Protein AF-A0A968MVG7-F1 (afdb_monomer)

Secondary structure (DSSP, 8-state):
--------------------S------S--------EEEE-TTS-EEEE-------------------TT----TTHHHHS----S--EETTTTEESS-B-TTEEEESSSS-S-EE--SBPPB--TTS-EEEEETTEEEEEEEE--PPPPPPP---EETTTTEESS-B-TTEEEESSTT-TT-EE--SB--B--TT--EEEEEPP-SSSPPPPPEEE--PPPPPPP---EETTTTEESS-B-TTEEEESSTT-TT-EE--SBPPB--TT-EEEEEEPPBTTBPPPPPEEEEPPPPPPPP---EETTTTEESSPPPTTEEEESSTT-TTPEEP-SSPPB--TT--EEEEEPP-SS-PPPPPEEE--PPPPPPP---EETTTTEESS-B-TTEEEESSTT-TTPEEP-SBPPB--TT-EEEEEEPP-SS-PPPPPEEEEPPPPPPPPP--EETTTTEESS-B-TT-EEESSTT-TTEEE--SBPPBPPTT-TT--EEE-S----------

Sequence (508 aa):
MGIAVWDGESSCLPSTWEEALGNHPNNCKQASNAATFTAWNENGETQDVPYQDYFFPMKIKIIVVAVPQGATFSGWDNYLAEPNAPYTVDYANEKTNETVSSAWEYAGSTLGPWVAGASSKVNLTPGANKYFRKVIDPSYVKTLKVSARPAAPSVSVNFTNETTVSAIPTTMEYSTNSGMTGAIAGTGAVIPVTPGSALYFRNKATVSAFSSEIYSLNVAARPSAPLVGIDFINEKTDIAIPATMEYANNQDFTGSASGTATNLDIVPGSTLYFRNKATAIAFKSEIKTLVAPTRPVAPVYSVDFLNESTNVAVSASDEYASTSDMAGASAGSGTKLTLTPGNNIFLRTKASGTFFKSQVQELTVPVRPAAPTYTIDFANETTQQDVSSNDEYDTDASMLNAAAGQGSKIPVTPGSTFYFRKKATNLNFRSVNNTLTASSRPAAPLFTIDYSKVTTVENVPASVIYSKNSNFSSSNDGAGVPVALDPVQFCILSLRLPRMHMLPKCQH

Radius of gyration: 68.51 Å; Cα contacts (8 Å, |Δi|>4): 1039; chains: 1; bounding box: 144×51×196 Å

Structure (mmCIF, N/CA/C/O backbone):
data_AF-A0A968MVG7-F1
#
_entry.id   AF-A0A968MVG7-F1
#
loop_
_atom_site.group_PDB
_atom_site.id
_atom_site.type_symbol
_atom_site.label_atom_id
_atom_site.label_alt_id
_atom_site.label_comp_id
_atom_site.label_asym_id
_atom_site.label_entity_id
_atom_site.label_seq_id
_atom_site.pdbx_PDB_ins_code
_atom_site.Cartn_x
_atom_site.Cartn_y
_atom_site.Cartn_z
_atom_site.occupancy
_atom_site.B_iso_or_equiv
_atom_site.auth_seq_id
_atom_site.auth_comp_id
_atom_site.auth_asym_id
_atom_site.auth_atom_id
_atom_site.pdbx_PDB_model_num
ATOM 1 N N . MET A 1 1 ? -51.547 13.810 75.494 1.00 32.00 1 MET A N 1
ATOM 2 C CA . MET A 1 1 ? -52.736 13.213 76.137 1.00 32.00 1 MET A CA 1
ATOM 3 C C . MET A 1 1 ? -52.442 13.077 77.619 1.00 32.00 1 MET A C 1
ATOM 5 O O . MET A 1 1 ? -51.614 12.252 77.979 1.00 32.00 1 MET A O 1
ATOM 9 N N . GLY A 1 2 ? -53.019 13.942 78.453 1.00 31.38 2 GLY A N 1
ATOM 10 C CA . GLY A 1 2 ? -52.945 13.798 79.906 1.00 31.38 2 GLY A CA 1
ATOM 11 C C . GLY A 1 2 ? -54.053 12.858 80.368 1.00 31.38 2 GLY A C 1
ATOM 12 O O . GLY A 1 2 ? -55.214 13.095 80.050 1.00 31.38 2 GLY A O 1
ATOM 13 N N . ILE A 1 3 ? -53.700 11.780 81.066 1.00 31.45 3 ILE A N 1
ATOM 14 C CA . ILE A 1 3 ? -54.670 10.970 81.807 1.00 31.45 3 ILE A CA 1
ATOM 15 C C . ILE A 1 3 ? -54.888 11.694 83.135 1.00 31.45 3 ILE A C 1
ATOM 17 O O . ILE A 1 3 ? -53.995 11.713 83.978 1.00 31.45 3 ILE A O 1
ATOM 21 N N . ALA A 1 4 ? -56.050 12.322 83.303 1.00 29.00 4 ALA A N 1
ATOM 22 C CA . ALA A 1 4 ? -56.511 12.760 84.612 1.00 29.00 4 ALA A CA 1
ATOM 23 C C . ALA A 1 4 ? -57.096 11.536 85.328 1.00 29.00 4 ALA A C 1
ATOM 25 O O . ALA A 1 4 ? -58.088 10.965 84.876 1.00 29.00 4 ALA A O 1
ATOM 26 N N . VAL A 1 5 ? -56.451 11.099 86.408 1.00 31.92 5 VAL A N 1
ATOM 27 C CA . VAL A 1 5 ? -57.035 10.121 87.329 1.00 31.92 5 VAL A CA 1
ATOM 28 C C . VAL A 1 5 ? -57.897 10.913 88.301 1.00 31.92 5 VAL A C 1
ATOM 30 O O . VAL A 1 5 ? -57.385 11.757 89.028 1.00 31.92 5 VAL A O 1
ATOM 33 N N . TRP A 1 6 ? -59.206 10.682 88.258 1.00 30.70 6 TRP A N 1
ATOM 34 C CA . TRP A 1 6 ? -60.156 11.269 89.193 1.00 30.70 6 TRP A CA 1
ATOM 35 C C . TRP A 1 6 ? -60.176 10.427 90.473 1.00 30.70 6 TRP A C 1
ATOM 37 O O . TRP A 1 6 ? -60.596 9.271 90.446 1.00 30.70 6 TRP A O 1
ATOM 47 N N . ASP A 1 7 ? -59.725 10.996 91.586 1.00 32.78 7 ASP A N 1
ATOM 48 C CA . ASP A 1 7 ? -59.862 10.461 92.942 1.00 32.78 7 ASP A CA 1
ATOM 49 C C . ASP A 1 7 ? -61.140 11.003 93.598 1.00 32.78 7 ASP A C 1
ATOM 51 O O . ASP A 1 7 ? -61.140 11.693 94.613 1.00 32.78 7 ASP A O 1
ATOM 55 N N . GLY A 1 8 ? -62.283 10.691 92.989 1.00 33.53 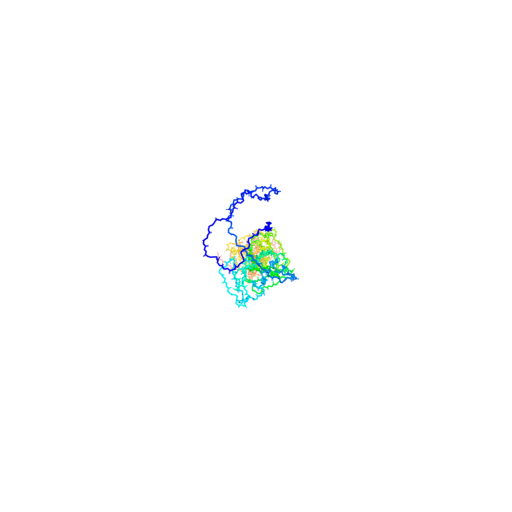8 GLY A N 1
ATOM 56 C CA . GLY A 1 8 ? -63.577 10.927 93.614 1.00 33.53 8 GLY A CA 1
ATOM 57 C C . GLY A 1 8 ? -63.851 9.874 94.683 1.00 33.53 8 GLY A C 1
ATOM 58 O O . GLY A 1 8 ? -64.430 8.832 94.375 1.00 33.53 8 GLY A O 1
ATOM 59 N N . GLU A 1 9 ? -63.478 10.146 95.937 1.00 40.81 9 GLU A N 1
ATOM 60 C CA . GLU A 1 9 ? -64.051 9.455 97.096 1.00 40.81 9 GLU A CA 1
ATOM 61 C C . GLU A 1 9 ? -65.580 9.603 97.053 1.00 40.81 9 GLU A C 1
ATOM 63 O O . GLU A 1 9 ? -66.152 10.636 97.397 1.00 40.81 9 GLU A O 1
ATOM 68 N N . SER A 1 10 ? -66.261 8.556 96.596 1.00 38.91 10 SER A N 1
ATOM 69 C CA . SER A 1 10 ? -67.702 8.405 96.751 1.00 38.91 10 SER A CA 1
ATOM 70 C C . SER A 1 10 ? -67.977 7.024 97.330 1.00 38.91 10 SER A C 1
ATOM 72 O O . SER A 1 10 ? -67.755 5.974 96.731 1.00 38.91 10 SER A O 1
ATOM 74 N N . SER A 1 11 ? -68.391 7.056 98.588 1.00 42.38 11 SER A N 1
ATOM 75 C CA . SER A 1 11 ? -68.760 5.924 99.418 1.00 42.38 11 SER A CA 1
ATOM 76 C C . SER A 1 11 ? -69.981 5.194 98.853 1.00 42.38 11 SER A C 1
ATOM 78 O O . SER A 1 11 ? -71.105 5.580 99.154 1.00 42.38 11 SER A O 1
ATOM 80 N N . CYS A 1 12 ? -69.755 4.132 98.078 1.00 34.91 12 CYS A N 1
ATOM 81 C CA . CYS A 1 12 ? -70.735 3.086 97.759 1.00 34.91 12 CYS A CA 1
ATOM 82 C C . CYS A 1 12 ? -69.987 1.775 97.450 1.00 34.91 12 CYS A C 1
ATOM 84 O O . CYS A 1 12 ? -69.832 1.394 96.294 1.00 34.91 12 CYS A O 1
ATOM 86 N N . LEU A 1 13 ? -69.494 1.086 98.482 1.00 34.81 13 LEU A N 1
ATOM 87 C CA . LEU A 1 13 ? -69.057 -0.309 98.363 1.00 34.81 13 LEU A CA 1
ATOM 88 C C . LEU A 1 13 ? -70.252 -1.238 98.626 1.00 34.81 13 LEU A C 1
ATOM 90 O O . LEU A 1 13 ? -70.810 -1.176 99.722 1.00 34.81 13 LEU A O 1
ATOM 94 N N . PRO A 1 14 ? -70.599 -2.163 97.715 1.00 37.16 14 PRO A N 1
ATOM 95 C CA . PRO A 1 14 ? -71.223 -3.420 98.090 1.00 37.16 14 PRO A CA 1
ATOM 96 C C . PRO A 1 14 ? -70.125 -4.415 98.477 1.00 37.16 14 PRO A C 1
ATOM 98 O O . PRO A 1 14 ? -69.252 -4.777 97.688 1.00 37.16 14 PRO A O 1
ATOM 101 N N . SER A 1 15 ? -70.166 -4.852 99.729 1.00 44.28 15 SER A N 1
ATOM 102 C CA . SER A 1 15 ? -69.360 -5.935 100.272 1.00 44.28 15 SER A CA 1
ATOM 103 C C . SER A 1 15 ? -69.962 -7.285 99.876 1.00 44.28 15 SER A C 1
ATOM 105 O O . SER A 1 15 ? -70.776 -7.812 100.629 1.00 44.28 15 SER A O 1
ATOM 107 N N . THR A 1 16 ? -69.616 -7.809 98.696 1.00 39.97 16 THR A N 1
ATOM 108 C CA . THR A 1 16 ? -69.454 -9.243 98.341 1.00 39.97 16 THR A CA 1
ATOM 109 C C . THR A 1 16 ? -69.533 -9.451 96.827 1.00 39.97 16 THR A C 1
ATOM 111 O O . THR A 1 16 ? -70.065 -8.633 96.085 1.00 39.97 16 THR A O 1
ATOM 114 N N . TRP A 1 17 ? -68.889 -10.527 96.380 1.00 37.72 17 TRP A N 1
ATOM 115 C CA . TRP A 1 17 ? -68.545 -10.842 94.999 1.00 37.72 17 TRP A CA 1
ATOM 116 C C . TRP A 1 17 ? -69.487 -11.941 94.495 1.00 37.72 17 TRP A C 1
ATOM 118 O O . TRP A 1 17 ? -69.090 -13.093 94.444 1.00 37.72 17 TRP A O 1
ATOM 128 N N . GLU A 1 18 ? -70.745 -11.617 94.193 1.00 39.03 18 GLU A N 1
ATOM 129 C CA . GLU A 1 18 ? -71.677 -12.516 93.495 1.00 39.03 18 GLU A CA 1
ATOM 130 C C . GLU A 1 18 ? -72.898 -11.712 93.003 1.00 39.03 18 GLU A C 1
ATOM 132 O O . GLU A 1 18 ? -73.399 -10.860 93.724 1.00 39.03 18 GLU A O 1
ATOM 137 N N . GLU A 1 19 ? -73.348 -11.997 91.773 1.00 36.38 19 GLU A N 1
ATOM 138 C CA . GLU A 1 19 ? -74.481 -11.399 91.025 1.00 36.38 19 GLU A CA 1
ATOM 139 C C . GLU A 1 19 ? -74.195 -10.163 90.139 1.00 36.38 19 GLU A C 1
ATOM 141 O O . GLU A 1 19 ? -74.370 -9.009 90.517 1.00 36.38 19 GLU A O 1
ATOM 146 N N . ALA A 1 20 ? -73.866 -10.420 88.864 1.00 34.03 20 ALA A N 1
ATOM 147 C CA . ALA A 1 20 ? -74.004 -9.449 87.771 1.00 34.03 20 ALA A CA 1
ATOM 148 C C . ALA A 1 20 ? -74.528 -10.120 86.486 1.00 34.03 20 ALA A C 1
ATOM 150 O O . ALA A 1 20 ? -73.880 -10.100 85.444 1.00 34.03 20 ALA A O 1
ATOM 151 N N . LEU A 1 21 ? -75.717 -10.723 86.561 1.00 38.53 21 LEU A N 1
ATOM 152 C CA . LEU A 1 21 ? -76.603 -10.949 85.412 1.00 38.53 21 LEU A CA 1
ATOM 153 C C . LEU A 1 21 ? -78.049 -10.769 85.888 1.00 38.53 21 LEU A C 1
ATOM 155 O O . LEU A 1 21 ? -78.732 -11.729 86.224 1.00 38.53 21 LEU A O 1
ATOM 159 N N . GLY A 1 22 ? -78.514 -9.525 85.945 1.00 31.11 22 GLY A N 1
ATOM 160 C CA . GLY A 1 22 ? -79.895 -9.239 86.316 1.00 31.11 22 GLY A CA 1
ATOM 161 C C . GLY A 1 22 ? -80.184 -7.748 86.342 1.00 31.11 22 GLY A C 1
ATOM 162 O O . GLY A 1 22 ? -79.688 -7.029 87.199 1.00 31.11 22 GLY A O 1
ATOM 163 N N . ASN A 1 23 ? -80.986 -7.296 85.381 1.00 44.00 23 ASN A N 1
ATOM 164 C CA . ASN A 1 23 ? -81.582 -5.964 85.339 1.00 44.00 23 ASN A CA 1
ATOM 165 C C . ASN A 1 23 ? -82.208 -5.580 86.689 1.00 44.00 23 ASN A C 1
ATOM 167 O O . ASN A 1 23 ? -83.143 -6.247 87.126 1.00 44.00 23 ASN A O 1
ATOM 171 N N . HIS A 1 24 ? -81.817 -4.437 87.255 1.00 32.81 24 HIS A N 1
ATOM 172 C CA . HIS A 1 24 ? -82.729 -3.633 88.067 1.00 32.81 24 HIS A CA 1
ATOM 173 C C . HIS A 1 24 ? -82.492 -2.124 87.856 1.00 32.81 24 HIS A C 1
ATOM 175 O O . HIS A 1 24 ? -81.366 -1.708 87.579 1.00 32.81 24 HIS A O 1
ATOM 181 N N . PRO A 1 25 ? -83.560 -1.304 87.916 1.00 42.38 25 PRO A N 1
ATOM 182 C CA . PRO A 1 25 ? -83.595 0.033 87.351 1.00 42.38 25 PRO A CA 1
ATOM 183 C C . PRO A 1 25 ? -83.217 1.132 88.353 1.00 42.38 25 PRO A C 1
ATOM 185 O O . PRO A 1 25 ? -83.552 1.072 89.532 1.00 42.38 25 PRO A O 1
ATOM 188 N N . ASN A 1 26 ? -82.573 2.165 87.807 1.00 50.19 26 ASN A N 1
ATOM 189 C CA . ASN A 1 26 ? -82.669 3.589 88.140 1.00 50.19 26 ASN A CA 1
ATOM 190 C C . ASN A 1 26 ? -83.115 3.948 89.564 1.00 50.19 26 ASN A C 1
ATOM 192 O O . ASN A 1 26 ? -84.305 4.126 89.802 1.00 50.19 26 ASN A O 1
ATOM 196 N N . ASN A 1 27 ? -82.148 4.189 90.455 1.00 41.16 27 ASN A N 1
ATOM 197 C CA . ASN A 1 27 ? -82.279 5.161 91.547 1.00 41.16 27 ASN A CA 1
ATOM 198 C C . ASN A 1 27 ? -80.899 5.591 92.084 1.00 41.16 27 ASN A C 1
ATOM 200 O O . ASN A 1 27 ? -80.560 5.368 93.240 1.00 41.16 27 ASN A O 1
ATOM 204 N N . CYS A 1 28 ? -80.117 6.275 91.245 1.00 36.09 28 CYS A N 1
ATOM 205 C CA . CYS A 1 28 ? -79.107 7.223 91.715 1.00 36.09 28 CYS A CA 1
ATOM 206 C C . CYS A 1 28 ? -79.467 8.590 91.132 1.00 36.09 28 CYS A C 1
ATOM 208 O O . CYS A 1 28 ? -79.525 8.762 89.915 1.00 36.09 28 CYS A O 1
ATOM 210 N N . LYS A 1 29 ? -79.786 9.542 92.014 1.00 38.31 29 LYS A N 1
ATOM 211 C CA . LYS A 1 29 ? -80.118 10.926 91.665 1.00 38.31 29 LYS A CA 1
ATOM 212 C C . LYS A 1 29 ? -79.004 11.518 90.795 1.00 38.31 29 LYS A C 1
ATOM 214 O O . LYS A 1 29 ? -77.871 11.635 91.252 1.00 38.31 29 LYS A O 1
ATOM 219 N N . GLN A 1 30 ? -79.348 11.917 89.570 1.00 38.06 30 GLN A N 1
ATOM 220 C CA . GLN A 1 30 ? -78.514 12.783 88.743 1.00 38.06 30 GLN A CA 1
ATOM 221 C C . GLN A 1 30 ? -78.302 14.109 89.482 1.00 38.06 30 GLN A C 1
ATOM 223 O O . GLN A 1 30 ? -79.230 14.903 89.630 1.00 38.06 30 GLN A O 1
ATOM 228 N N . ALA A 1 31 ? -77.079 14.349 89.952 1.00 37.00 31 ALA A N 1
ATOM 229 C CA . ALA A 1 31 ? -76.621 15.695 90.247 1.00 37.00 31 ALA A CA 1
ATOM 230 C C . ALA A 1 31 ? -76.329 16.375 88.902 1.00 37.00 31 ALA A C 1
ATOM 232 O O . ALA A 1 31 ? -75.302 16.137 88.273 1.00 37.00 31 ALA A O 1
ATOM 233 N N . SER A 1 32 ? -77.284 17.167 88.426 1.00 43.78 32 SER A N 1
ATOM 234 C CA . SER A 1 32 ? -77.175 17.979 87.219 1.00 43.78 32 SER A CA 1
ATOM 235 C C . SER A 1 32 ? -76.276 19.191 87.472 1.00 43.78 32 SER A C 1
ATOM 237 O O . SER A 1 32 ? -76.775 20.287 87.704 1.00 43.78 32 SER A O 1
ATOM 239 N N . ASN A 1 33 ? -74.961 18.996 87.416 1.00 43.09 33 ASN A N 1
ATOM 240 C CA . ASN A 1 33 ? -74.004 20.074 87.184 1.00 43.09 33 ASN A CA 1
ATOM 241 C C . ASN A 1 33 ? -73.222 19.708 85.920 1.00 43.09 33 ASN A C 1
ATOM 243 O O . ASN A 1 33 ? -72.551 18.679 85.880 1.00 43.09 33 ASN A O 1
ATOM 247 N N . ALA A 1 34 ? -73.370 20.515 84.869 1.00 44.66 34 ALA A N 1
ATOM 248 C CA . ALA A 1 34 ? -72.671 20.342 83.603 1.00 44.66 34 ALA A CA 1
ATOM 249 C C . ALA A 1 34 ? -71.155 20.435 83.838 1.00 44.66 34 ALA A C 1
ATOM 251 O O . ALA A 1 34 ? -70.620 21.524 84.029 1.00 44.66 34 ALA A O 1
ATOM 252 N N . ALA A 1 35 ? -70.474 19.290 83.865 1.00 51.91 35 ALA A N 1
ATOM 253 C CA . ALA A 1 35 ? -69.024 19.240 83.928 1.00 51.91 35 ALA A CA 1
ATOM 254 C C . ALA A 1 35 ? -68.467 19.615 82.548 1.00 51.91 35 ALA A C 1
ATOM 256 O O . ALA A 1 35 ? -68.550 18.836 81.597 1.00 51.91 35 ALA A O 1
ATOM 257 N N . THR A 1 36 ? -67.940 20.828 82.425 1.00 52.19 36 THR A N 1
ATOM 258 C CA . THR A 1 36 ? -67.036 21.190 81.334 1.00 52.19 36 THR A CA 1
ATOM 259 C C . THR A 1 36 ? -65.639 20.690 81.686 1.00 52.19 36 THR A C 1
ATOM 261 O O . THR A 1 36 ? -65.243 20.697 82.852 1.00 52.19 36 THR A O 1
ATOM 264 N N . PHE A 1 37 ? -64.885 20.232 80.690 1.00 56.62 37 PHE A N 1
ATOM 265 C CA . PHE A 1 37 ? -63.447 20.042 80.850 1.00 56.62 37 PHE A CA 1
ATOM 266 C C . PHE A 1 37 ? -62.725 21.029 79.941 1.00 56.62 37 PHE A C 1
ATOM 268 O O . PHE A 1 37 ? -63.146 21.287 78.810 1.00 56.62 37 PHE A O 1
ATOM 275 N N . THR A 1 38 ? -61.640 21.585 80.458 1.00 51.09 38 THR A N 1
ATOM 276 C CA . THR A 1 38 ? -60.830 22.559 79.743 1.00 51.09 38 THR A CA 1
ATOM 277 C C . THR A 1 38 ? -59.819 21.811 78.876 1.00 51.09 38 THR A C 1
ATOM 279 O O . THR A 1 38 ? -58.923 21.134 79.387 1.00 51.09 38 THR A O 1
ATOM 282 N N . ALA A 1 39 ? -59.974 21.899 77.556 1.00 59.00 39 ALA A N 1
ATOM 283 C CA . ALA A 1 39 ? -59.051 21.323 76.583 1.00 59.00 39 ALA A CA 1
ATOM 284 C C . ALA A 1 39 ? -58.165 22.419 75.983 1.00 59.00 39 ALA A C 1
ATOM 286 O O . ALA A 1 39 ? -58.602 23.556 75.830 1.00 59.00 39 ALA A O 1
ATOM 287 N N . TRP A 1 40 ? -56.934 22.077 75.609 1.00 52.62 40 TRP A N 1
ATOM 288 C CA . TRP A 1 40 ? -56.072 22.972 74.836 1.00 52.62 40 TRP A CA 1
ATOM 289 C C . TRP A 1 40 ? -56.321 22.724 73.349 1.00 52.62 40 TRP A C 1
ATOM 291 O O . TRP A 1 40 ? -56.251 21.575 72.905 1.00 52.62 40 TRP A O 1
ATOM 301 N N . ASN A 1 41 ? -56.634 23.774 72.592 1.00 67.19 41 ASN A N 1
ATOM 302 C CA . ASN A 1 41 ? -56.773 23.672 71.141 1.00 67.19 41 ASN A CA 1
ATOM 303 C C . ASN A 1 41 ? -55.393 23.629 70.454 1.00 67.19 41 ASN A C 1
ATOM 305 O O . ASN A 1 41 ? -54.348 23.779 71.089 1.00 67.19 41 ASN A O 1
ATOM 309 N N . GLU A 1 42 ? -55.384 23.418 69.139 1.00 54.81 42 GLU A N 1
ATOM 310 C CA . GLU A 1 42 ? -54.163 23.324 68.323 1.00 54.81 42 GLU A CA 1
ATOM 311 C C . GLU A 1 42 ? -53.290 24.593 68.329 1.00 54.81 42 GLU A C 1
ATOM 313 O O . GLU A 1 42 ? -52.114 24.526 67.977 1.00 54.81 42 GLU A O 1
ATOM 318 N N . ASN A 1 43 ? -53.829 25.715 68.814 1.00 61.81 43 ASN A N 1
ATOM 319 C CA . ASN A 1 43 ? -53.116 26.981 68.979 1.00 61.81 43 ASN A CA 1
ATOM 320 C C . ASN A 1 43 ? -52.601 27.201 70.412 1.00 61.81 43 ASN A C 1
ATOM 322 O O . ASN A 1 43 ? -51.992 28.231 70.691 1.00 61.81 43 ASN A O 1
ATOM 326 N N . GLY A 1 44 ? -52.814 26.245 71.321 1.00 55.84 44 GLY A N 1
ATOM 327 C CA . GLY A 1 44 ? -52.376 26.354 72.707 1.00 55.84 44 GLY A CA 1
ATOM 328 C C . GLY A 1 44 ? -53.242 27.290 73.553 1.00 55.84 44 GLY A C 1
ATOM 329 O O . GLY A 1 44 ? -52.736 27.878 74.500 1.00 55.84 44 GLY A O 1
ATOM 330 N N . GLU A 1 45 ? -54.532 27.423 73.248 1.00 68.81 45 GLU A N 1
ATOM 331 C CA . GLU A 1 45 ? -55.490 28.162 74.077 1.00 68.81 45 GLU A CA 1
ATOM 332 C C . GLU A 1 45 ? -56.471 27.206 74.760 1.00 68.81 45 GLU A C 1
ATOM 334 O O . GLU A 1 45 ? -56.849 26.173 74.201 1.00 68.81 45 GLU A O 1
ATOM 339 N N . THR A 1 46 ? -56.899 27.548 75.976 1.00 61.81 46 THR A N 1
ATOM 340 C CA . THR A 1 46 ? -57.873 26.763 76.738 1.00 61.81 46 THR A CA 1
ATOM 341 C C . THR A 1 46 ? -59.297 27.054 76.275 1.00 61.81 46 THR A C 1
ATOM 343 O O . THR A 1 46 ? -59.740 28.200 76.335 1.00 61.81 46 THR A O 1
ATOM 346 N N . GLN A 1 47 ? -60.030 26.018 75.876 1.00 67.44 47 GLN A N 1
ATOM 347 C CA . GLN A 1 47 ? -61.440 26.092 75.506 1.00 67.44 47 GLN A CA 1
ATOM 348 C C . GLN A 1 47 ? -62.256 25.100 76.344 1.00 67.44 47 GLN A C 1
ATOM 350 O O . GLN A 1 47 ? -61.885 23.931 76.474 1.00 67.44 47 GLN A O 1
ATOM 355 N N . ASP A 1 48 ? -63.379 25.562 76.897 1.00 66.81 48 ASP A N 1
ATOM 356 C CA . ASP A 1 48 ? -64.334 24.702 77.596 1.00 66.81 48 ASP A CA 1
ATOM 357 C C . ASP A 1 48 ? -65.234 24.000 76.579 1.00 66.81 48 ASP A C 1
ATOM 359 O O . ASP A 1 48 ? -65.944 24.646 75.801 1.00 66.81 48 ASP A O 1
ATOM 363 N N . VAL A 1 49 ? -65.194 22.665 76.569 1.00 59.97 49 VAL A N 1
ATOM 364 C CA . VAL A 1 49 ? -65.947 21.850 75.607 1.00 59.97 49 VAL A CA 1
ATOM 365 C C . VAL A 1 49 ? -67.104 21.145 76.327 1.00 59.97 49 VAL A C 1
ATOM 367 O O . VAL A 1 49 ? -66.869 20.482 77.343 1.00 59.97 49 VAL A O 1
ATOM 370 N N . PRO A 1 50 ? -68.358 21.267 75.847 1.00 57.50 50 PRO A N 1
ATOM 371 C CA . PRO A 1 50 ? -69.488 20.552 76.428 1.00 57.50 50 PRO A CA 1
ATOM 372 C C . PRO A 1 50 ? -69.361 19.045 76.173 1.00 57.50 50 PRO A C 1
ATOM 374 O O . PRO A 1 50 ? -69.060 18.614 75.059 1.00 57.50 50 PRO A O 1
ATOM 377 N N . TYR A 1 51 ? -69.604 18.247 77.214 1.00 51.28 51 TYR A N 1
ATOM 378 C CA . TYR A 1 51 ? -69.545 16.787 77.172 1.00 51.28 51 TYR A CA 1
ATOM 379 C C . TYR A 1 51 ? -70.572 16.243 76.162 1.00 51.28 51 TYR A C 1
ATOM 381 O O . TYR A 1 51 ? -71.776 16.273 76.413 1.00 51.28 51 TYR A O 1
ATOM 389 N N . GLN A 1 52 ? -70.106 15.778 75.001 1.00 50.00 52 GLN A N 1
ATOM 390 C CA . GLN A 1 52 ? -70.896 14.961 74.082 1.00 50.00 52 GLN A CA 1
ATOM 391 C C . GLN A 1 52 ? -70.304 13.556 74.043 1.00 50.00 52 GLN A C 1
ATOM 393 O O . GLN A 1 52 ? -69.091 13.406 73.890 1.00 50.00 52 GLN A O 1
ATOM 398 N N . ASP A 1 53 ? -71.167 12.549 74.183 1.00 43.34 53 ASP A N 1
ATOM 399 C CA . ASP A 1 53 ? -70.839 11.121 74.190 1.00 43.34 53 ASP A CA 1
ATOM 400 C C . ASP A 1 53 ? -70.259 10.662 72.841 1.00 43.34 53 ASP A C 1
ATOM 402 O O . ASP A 1 53 ? -70.911 9.999 72.035 1.00 43.34 53 ASP A O 1
ATOM 406 N N . TYR A 1 54 ? -68.998 10.993 72.582 1.00 44.97 54 TYR A N 1
ATOM 407 C CA . TYR A 1 54 ? -68.220 10.380 71.516 1.00 44.97 54 TYR A CA 1
ATOM 408 C C . TYR A 1 54 ? -67.543 9.128 72.071 1.00 44.97 54 TYR A C 1
ATOM 410 O O . TYR A 1 54 ? -66.407 9.150 72.548 1.00 44.97 54 TYR A O 1
ATOM 418 N N . PHE A 1 55 ? -68.267 8.010 72.012 1.00 42.59 55 PHE A N 1
ATOM 419 C CA . PHE A 1 55 ? -67.707 6.682 72.243 1.00 42.59 55 PHE A CA 1
ATOM 420 C C . PHE A 1 55 ? -66.729 6.342 71.109 1.00 42.59 55 PHE A C 1
ATOM 422 O O . PHE A 1 55 ? -67.118 5.869 70.042 1.00 42.59 55 PHE A O 1
ATOM 429 N N . PHE A 1 56 ? -65.437 6.560 71.340 1.00 41.31 56 PHE A N 1
ATOM 430 C CA . PHE A 1 56 ? -64.398 5.929 70.534 1.00 41.31 56 PHE A CA 1
ATOM 431 C C . PHE A 1 56 ? -64.153 4.526 71.098 1.00 41.31 56 PHE A C 1
ATOM 433 O O . PHE A 1 56 ? -63.823 4.407 72.280 1.00 41.31 56 PHE A O 1
ATOM 440 N N . PRO A 1 57 ? -64.286 3.446 70.309 1.00 41.81 57 PRO A N 1
ATOM 441 C CA . PRO A 1 57 ? -63.897 2.122 70.768 1.00 41.81 57 PRO A CA 1
ATOM 442 C C . PRO A 1 57 ? -62.374 2.082 70.949 1.00 41.81 57 PRO A C 1
ATOM 444 O O . PRO A 1 57 ? -61.618 1.790 70.025 1.00 41.81 57 PRO A O 1
ATOM 447 N N . MET A 1 58 ? -61.913 2.383 72.160 1.00 43.38 58 MET A N 1
ATOM 448 C CA . MET A 1 58 ? -60.538 2.176 72.586 1.00 43.38 58 MET A CA 1
ATOM 449 C C . MET A 1 58 ? -60.429 0.832 73.298 1.00 43.38 58 MET A C 1
ATOM 451 O O . MET A 1 58 ? -61.110 0.571 74.287 1.00 43.38 58 MET A O 1
ATOM 455 N N . LYS A 1 59 ? -59.519 -0.021 72.828 1.00 43.47 59 LYS A N 1
ATOM 456 C CA . LYS A 1 59 ? -59.041 -1.154 73.622 1.00 43.47 59 LYS A CA 1
ATOM 457 C C . LYS A 1 59 ? -57.922 -0.648 74.526 1.00 43.47 59 LYS A C 1
ATOM 459 O O . LYS A 1 59 ? -56.802 -0.455 74.065 1.00 43.47 59 LYS A O 1
ATOM 464 N N . ILE A 1 60 ? -58.228 -0.420 75.799 1.00 44.66 60 ILE A N 1
ATOM 465 C CA . ILE A 1 60 ? -57.224 -0.080 76.811 1.00 44.66 60 ILE A CA 1
ATOM 466 C C . ILE A 1 60 ? -56.742 -1.387 77.445 1.00 44.66 60 ILE A C 1
ATOM 468 O O . ILE A 1 60 ? -57.536 -2.147 77.995 1.00 44.66 60 ILE A O 1
ATOM 472 N N . LYS A 1 61 ? -55.437 -1.662 77.367 1.00 46.00 61 LYS A N 1
ATOM 473 C CA . LYS A 1 61 ? -54.807 -2.739 78.137 1.00 46.00 61 LYS A CA 1
ATOM 474 C C . LYS A 1 61 ? -54.389 -2.159 79.485 1.00 46.00 61 LYS A C 1
ATOM 476 O O . LYS A 1 61 ? -53.390 -1.453 79.566 1.00 46.00 61 LYS A O 1
ATOM 481 N N . ILE A 1 62 ? -55.167 -2.441 80.524 1.00 56.34 62 ILE A N 1
ATOM 482 C CA . ILE A 1 62 ? -54.821 -2.096 81.905 1.00 56.34 62 ILE A CA 1
ATOM 483 C C . ILE A 1 62 ? -54.094 -3.299 82.500 1.00 56.34 62 ILE A C 1
ATOM 485 O O . ILE A 1 62 ? -54.619 -4.411 82.490 1.00 56.34 62 ILE A O 1
ATOM 489 N N . ILE A 1 63 ? -52.872 -3.091 82.983 1.00 52.84 63 ILE A N 1
ATOM 490 C CA . ILE A 1 63 ? -52.099 -4.117 83.685 1.00 52.84 63 ILE A CA 1
ATOM 491 C C . ILE A 1 63 ? -52.044 -3.707 85.146 1.00 52.84 63 ILE A C 1
ATOM 493 O O . ILE A 1 63 ? -51.471 -2.676 85.488 1.00 52.84 63 ILE A O 1
ATOM 497 N N . VAL A 1 64 ? -52.661 -4.518 85.997 1.00 66.69 64 VAL A N 1
ATOM 498 C CA . VAL A 1 64 ? -52.635 -4.335 87.446 1.00 66.69 64 VAL A CA 1
ATOM 499 C C . VAL A 1 64 ? -51.528 -5.222 87.997 1.00 66.69 64 VAL A C 1
ATOM 501 O O . VAL A 1 64 ? -51.583 -6.442 87.855 1.00 66.69 64 VAL A O 1
ATOM 504 N N . VAL A 1 65 ? -50.511 -4.613 88.605 1.00 60.81 65 VAL A N 1
ATOM 505 C CA . VAL A 1 65 ? -49.458 -5.342 89.317 1.00 60.81 65 VAL A CA 1
ATOM 506 C C . VAL A 1 65 ? -49.717 -5.204 90.810 1.00 60.81 65 VAL A C 1
ATOM 508 O O . VAL A 1 65 ? -49.634 -4.107 91.356 1.00 60.81 65 VAL A O 1
ATOM 511 N N . ALA A 1 66 ? -50.042 -6.312 91.472 1.00 68.06 66 ALA A N 1
ATOM 512 C CA . ALA A 1 66 ? -50.149 -6.344 92.924 1.00 68.06 66 ALA A CA 1
ATOM 513 C C . ALA A 1 66 ? -48.741 -6.405 93.535 1.00 68.06 66 ALA A C 1
ATOM 515 O O . ALA A 1 66 ? -47.979 -7.330 93.252 1.00 68.06 66 ALA A O 1
ATOM 516 N N . VAL A 1 67 ? -48.402 -5.424 94.371 1.00 69.44 67 VAL A N 1
ATOM 517 C CA . VAL A 1 67 ? -47.151 -5.391 95.142 1.00 69.44 67 VAL A CA 1
ATOM 518 C C . VAL A 1 67 ? -47.507 -5.466 96.629 1.00 69.44 67 VAL A C 1
ATOM 520 O O . VAL A 1 67 ? -48.408 -4.740 97.056 1.00 69.44 67 VAL A O 1
ATOM 523 N N . PRO A 1 68 ? -46.854 -6.331 97.428 1.00 70.44 68 PRO A N 1
ATOM 524 C CA . PRO A 1 68 ? -47.073 -6.378 98.869 1.00 70.44 68 PRO A CA 1
ATOM 525 C C . PRO A 1 68 ? -46.843 -5.010 99.517 1.00 70.44 68 PRO A C 1
ATOM 527 O O . PRO A 1 68 ? -45.960 -4.256 99.105 1.00 70.44 68 PRO A O 1
ATOM 530 N N . GLN A 1 69 ? -47.619 -4.704 100.554 1.00 66.50 69 GLN A N 1
ATOM 531 C CA . GLN A 1 69 ? -47.494 -3.457 101.302 1.00 66.50 69 GLN A CA 1
ATOM 532 C C . GLN A 1 69 ? -46.048 -3.267 101.798 1.00 66.50 69 GLN A C 1
ATOM 534 O O . GLN A 1 69 ? -45.509 -4.121 102.497 1.00 66.50 69 GLN A O 1
ATOM 539 N N . GLY A 1 70 ? -45.418 -2.154 101.407 1.00 73.56 70 GLY A N 1
ATOM 540 C CA . GLY A 1 70 ? -44.026 -1.828 101.744 1.00 73.56 70 GLY A CA 1
ATOM 541 C C . GLY A 1 70 ? -42.980 -2.211 100.687 1.00 73.56 70 GLY A C 1
ATOM 542 O O . GLY A 1 70 ? -41.821 -1.832 100.836 1.00 73.56 70 GLY A O 1
ATOM 543 N N . ALA A 1 71 ? -43.359 -2.905 99.610 1.00 69.62 71 ALA A N 1
ATOM 544 C CA . ALA A 1 71 ? -42.470 -3.184 98.484 1.00 69.62 71 ALA A CA 1
ATOM 545 C C . ALA A 1 71 ? -42.614 -2.128 97.375 1.00 69.62 71 ALA A C 1
ATOM 547 O O . ALA A 1 71 ? -43.720 -1.714 97.029 1.00 69.62 71 ALA A O 1
ATOM 548 N N . THR A 1 72 ? -41.496 -1.714 96.777 1.00 64.75 72 THR A N 1
ATOM 549 C CA . THR A 1 72 ? -41.486 -0.856 95.586 1.00 64.75 72 THR A CA 1
ATOM 550 C C . THR A 1 72 ? -41.413 -1.711 94.323 1.00 64.75 72 THR A C 1
ATOM 552 O O . THR A 1 72 ? -40.572 -2.600 94.192 1.00 64.75 72 THR A O 1
ATOM 555 N N . PHE A 1 73 ? -42.308 -1.458 93.365 1.00 66.25 73 PHE A N 1
ATOM 556 C CA . PHE A 1 73 ? -42.244 -2.086 92.047 1.00 66.25 73 PHE A CA 1
ATOM 557 C C . PHE A 1 73 ? -41.195 -1.363 91.190 1.00 66.25 73 PHE A C 1
ATOM 559 O O . PHE A 1 73 ? -41.431 -0.259 90.708 1.00 66.25 73 PHE A O 1
ATOM 566 N N . SER A 1 74 ? -40.032 -1.987 90.999 1.00 62.03 74 SER A N 1
ATOM 567 C CA . SER A 1 74 ? -38.926 -1.469 90.174 1.00 62.03 74 SER A CA 1
ATOM 568 C C . SER A 1 74 ? -39.024 -1.858 88.691 1.00 62.03 74 SER A C 1
ATOM 570 O O . SER A 1 74 ? -38.116 -1.591 87.911 1.00 62.03 74 SER A O 1
ATOM 572 N N . GLY A 1 75 ? -40.120 -2.500 88.273 1.00 59.16 75 GLY A N 1
ATOM 573 C CA . GLY A 1 75 ? -40.274 -3.054 86.925 1.00 59.16 75 GLY A CA 1
ATOM 574 C C . GLY A 1 75 ? -40.725 -2.069 85.843 1.00 59.16 75 GLY A C 1
ATOM 575 O O . GLY A 1 75 ? -40.887 -2.495 84.700 1.00 59.16 75 GLY A O 1
ATOM 576 N N . TRP A 1 76 ? -40.944 -0.788 86.161 1.00 54.22 76 TRP A N 1
ATOM 577 C CA . TRP A 1 76 ? -41.415 0.206 85.182 1.00 54.22 76 TRP A CA 1
ATOM 578 C C . TRP A 1 76 ? -40.439 0.396 84.012 1.00 54.22 76 TRP A C 1
ATOM 580 O O . TRP A 1 76 ? -40.878 0.492 82.864 1.00 54.22 76 TRP A O 1
ATOM 590 N N . ASP A 1 77 ? -39.132 0.323 84.275 1.00 48.44 77 ASP A N 1
ATOM 591 C CA . ASP A 1 77 ? -38.087 0.459 83.251 1.00 48.44 77 ASP A CA 1
ATOM 592 C C . ASP A 1 77 ? -38.111 -0.683 82.218 1.00 48.44 77 ASP A C 1
ATOM 594 O O . ASP A 1 77 ? -37.745 -0.491 81.059 1.00 48.44 77 ASP A O 1
ATOM 598 N N . ASN A 1 78 ? -38.632 -1.859 82.591 1.00 50.56 78 ASN A N 1
ATOM 599 C CA . ASN A 1 78 ? -38.800 -2.995 81.677 1.00 50.56 78 ASN A CA 1
ATOM 600 C C . ASN A 1 78 ? -40.050 -2.881 80.787 1.00 50.56 78 ASN A C 1
ATOM 602 O O . ASN A 1 78 ? -40.199 -3.666 79.849 1.00 50.56 78 ASN A O 1
ATOM 606 N N . TYR A 1 79 ? -40.963 -1.951 81.087 1.00 52.03 79 TYR A N 1
ATOM 607 C CA . TYR A 1 79 ? -42.260 -1.842 80.413 1.00 52.03 79 TYR A CA 1
ATOM 608 C C . TYR A 1 79 ? -42.339 -0.690 79.401 1.00 52.03 79 TYR A C 1
ATOM 610 O O . TYR A 1 79 ? -43.155 -0.762 78.482 1.00 52.03 79 TYR A O 1
ATOM 618 N N . LEU A 1 80 ? -41.514 0.354 79.554 1.00 44.44 80 LEU A N 1
ATOM 619 C CA . LEU A 1 80 ? -41.588 1.577 78.738 1.00 44.44 80 LEU A CA 1
ATOM 620 C C . LEU A 1 80 ? -40.518 1.711 77.652 1.00 44.44 80 LEU A C 1
ATOM 622 O O . LEU A 1 80 ? -40.717 2.477 76.709 1.00 44.44 80 LEU A O 1
ATOM 626 N N . ALA A 1 81 ? -39.417 0.962 77.709 1.00 44.09 81 ALA A N 1
ATOM 627 C CA . ALA A 1 81 ? -38.638 0.763 76.496 1.00 44.09 81 ALA A CA 1
ATOM 628 C C . ALA A 1 81 ? -39.506 -0.091 75.569 1.00 44.09 81 ALA A C 1
ATOM 630 O O . ALA A 1 81 ? -39.943 -1.156 75.990 1.00 44.09 81 ALA A O 1
ATOM 631 N N . GLU A 1 82 ? -39.776 0.307 74.322 1.00 46.97 82 GLU A N 1
ATOM 632 C CA . GLU A 1 82 ? -40.098 -0.720 73.334 1.00 46.97 82 GLU A CA 1
ATOM 633 C C . GLU A 1 82 ? -38.869 -1.638 73.300 1.00 46.97 82 GLU A C 1
ATOM 635 O O . GLU A 1 82 ? -37.833 -1.192 72.804 1.00 46.97 82 GLU A O 1
ATOM 640 N N . PRO A 1 83 ? -38.897 -2.889 73.815 1.00 48.91 83 PRO A N 1
ATOM 641 C CA . PRO A 1 83 ? -37.781 -3.773 73.552 1.00 48.91 83 PRO A CA 1
ATOM 642 C C . PRO A 1 83 ? -37.692 -3.871 72.035 1.00 48.91 83 PRO A C 1
ATOM 644 O O . PRO A 1 83 ? -38.710 -4.144 71.375 1.00 48.91 83 PRO A O 1
ATOM 647 N N . ASN A 1 84 ? -36.508 -3.560 71.504 1.00 54.06 84 ASN A N 1
ATOM 648 C CA . ASN A 1 84 ? -36.166 -3.773 70.107 1.00 54.06 84 ASN A CA 1
ATOM 649 C C . ASN A 1 84 ? -36.699 -5.148 69.689 1.00 54.06 84 ASN A C 1
ATOM 651 O O . ASN A 1 84 ? -36.751 -6.072 70.510 1.00 54.06 84 ASN A O 1
ATOM 655 N N . ALA A 1 85 ? -37.134 -5.287 68.433 1.00 59.88 85 ALA A N 1
ATOM 656 C CA . ALA A 1 85 ? -37.470 -6.606 67.909 1.00 59.88 85 ALA A CA 1
ATOM 657 C C . ALA A 1 85 ? -36.360 -7.597 68.318 1.00 59.88 85 ALA A C 1
ATOM 659 O O . ALA A 1 85 ? -35.186 -7.232 68.236 1.00 59.88 85 ALA A O 1
ATOM 660 N N . PRO A 1 86 ? -36.697 -8.815 68.783 1.00 73.75 86 PRO A N 1
ATOM 661 C CA . PRO A 1 86 ? -35.718 -9.743 69.366 1.00 73.75 86 PRO A CA 1
ATOM 662 C C . PRO A 1 86 ? -34.629 -10.182 68.377 1.00 73.75 86 PRO A C 1
ATOM 664 O O . PRO A 1 86 ? -33.706 -10.890 68.753 1.00 73.75 86 PRO A O 1
ATOM 667 N N . TYR A 1 87 ? -34.738 -9.772 67.115 1.00 88.56 87 TYR A N 1
ATOM 668 C CA . TYR A 1 87 ? -33.833 -10.110 66.039 1.00 88.56 87 TYR A CA 1
ATOM 669 C C . TYR A 1 87 ? -33.288 -8.834 65.407 1.00 88.56 87 TYR A C 1
ATOM 671 O O . TYR A 1 87 ? -34.047 -7.924 65.075 1.00 88.56 87 TYR A O 1
ATOM 679 N N . THR A 1 88 ? -31.979 -8.797 65.181 1.00 91.12 88 THR A N 1
ATOM 680 C CA . THR A 1 88 ? -31.328 -7.799 64.325 1.00 91.12 88 THR A CA 1
ATOM 681 C C . THR A 1 88 ? -31.155 -8.340 62.904 1.00 91.12 88 THR A C 1
ATOM 683 O O . THR A 1 88 ? -31.479 -9.495 62.611 1.00 91.12 88 THR A O 1
ATOM 686 N N . VAL A 1 89 ? -30.682 -7.491 61.995 1.00 94.00 89 VAL A N 1
ATOM 687 C CA . VAL A 1 89 ? -30.463 -7.830 60.585 1.00 94.00 89 VAL A CA 1
ATOM 688 C C . VAL A 1 89 ? -29.026 -8.317 60.382 1.00 94.00 89 VAL A C 1
ATOM 690 O O . VAL A 1 89 ? -28.077 -7.617 60.719 1.00 94.00 89 VAL A O 1
ATOM 693 N N . ASP A 1 90 ? -28.867 -9.497 59.789 1.00 94.50 90 ASP A N 1
ATOM 694 C CA . ASP A 1 90 ? -27.628 -9.950 59.155 1.00 94.50 90 ASP A CA 1
ATOM 695 C C . ASP A 1 90 ? -27.629 -9.439 57.713 1.00 94.50 90 ASP A C 1
ATOM 697 O O . ASP A 1 90 ? -28.187 -10.055 56.801 1.00 94.50 90 ASP A O 1
ATOM 701 N N . TYR A 1 91 ? -27.054 -8.251 57.535 1.00 93.88 91 TYR A N 1
ATOM 702 C CA . TYR A 1 91 ? -27.053 -7.530 56.263 1.00 93.88 91 TYR A CA 1
ATOM 703 C C . TYR A 1 91 ? -26.258 -8.233 55.160 1.00 93.88 91 TYR A C 1
ATOM 705 O O . TYR A 1 91 ? -26.549 -8.030 53.983 1.00 93.88 91 TYR A O 1
ATOM 713 N N . ALA A 1 92 ? -25.270 -9.057 55.521 1.00 91.81 92 ALA A N 1
ATOM 714 C CA . ALA A 1 92 ? -24.460 -9.793 54.556 1.00 91.81 92 ALA A CA 1
ATOM 715 C C . ALA A 1 92 ? -25.235 -10.961 53.934 1.00 91.81 92 ALA A C 1
ATOM 717 O O . ALA A 1 92 ? -25.069 -11.241 52.750 1.00 91.81 92 ALA A O 1
ATOM 718 N N . ASN A 1 93 ? -26.093 -11.617 54.722 1.00 92.88 93 ASN A N 1
ATOM 719 C CA . ASN A 1 93 ? -26.855 -12.789 54.285 1.00 92.88 93 ASN A CA 1
ATOM 720 C C . ASN A 1 93 ? -28.338 -12.509 54.014 1.00 92.88 93 ASN A C 1
ATOM 722 O O . ASN A 1 93 ? -29.061 -13.431 53.641 1.00 92.88 93 ASN A O 1
ATOM 726 N N . GLU A 1 94 ? -28.793 -11.274 54.233 1.00 94.69 94 GLU A N 1
ATOM 727 C CA . GLU A 1 94 ? -30.188 -10.842 54.074 1.00 94.69 94 GLU A CA 1
ATOM 728 C C . GLU A 1 94 ? -31.169 -11.663 54.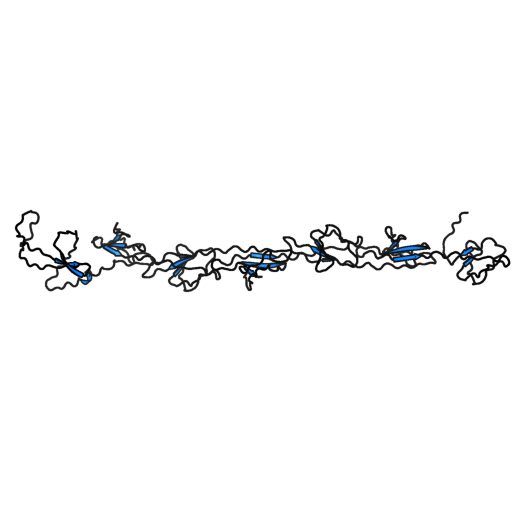917 1.00 94.69 94 GLU A C 1
ATOM 730 O O . GLU A 1 94 ? -32.254 -12.058 54.485 1.00 94.69 94 GLU A O 1
ATOM 735 N N . LYS A 1 95 ? -30.769 -11.940 56.159 1.00 95.38 95 LYS A N 1
ATOM 736 C CA . LYS A 1 95 ? -31.540 -12.745 57.109 1.00 95.38 95 LYS A CA 1
ATOM 737 C C . LYS A 1 95 ? -31.585 -12.094 58.483 1.00 95.38 95 LYS A C 1
ATOM 739 O O . LYS A 1 95 ? -30.888 -11.120 58.750 1.00 95.38 95 LYS A O 1
ATOM 744 N N . THR A 1 96 ? -32.388 -12.640 59.387 1.00 94.56 96 THR A N 1
ATOM 745 C CA . THR A 1 96 ? -32.232 -12.355 60.816 1.00 94.56 96 THR A CA 1
ATOM 746 C C . THR A 1 96 ? -30.837 -12.774 61.291 1.00 94.56 96 THR A C 1
ATOM 748 O O . THR A 1 96 ? -30.298 -13.794 60.854 1.00 94.56 96 THR A O 1
ATOM 751 N N . ASN A 1 97 ? -30.246 -11.997 62.198 1.00 92.38 97 ASN A N 1
ATOM 752 C CA . ASN A 1 97 ? -28.926 -12.286 62.763 1.00 92.38 97 ASN A CA 1
ATOM 753 C C . ASN A 1 97 ? -28.914 -13.551 63.625 1.00 92.38 97 ASN A C 1
ATOM 755 O O . ASN A 1 97 ? -27.905 -14.250 63.701 1.00 92.38 97 ASN A O 1
ATOM 759 N N . GLU A 1 98 ? -30.072 -13.894 64.180 1.00 90.44 98 GLU A N 1
ATOM 760 C CA . GLU A 1 98 ? -30.291 -15.079 64.997 1.00 90.44 98 GLU A CA 1
ATOM 761 C C . GLU A 1 98 ? -31.387 -15.963 64.395 1.00 90.44 98 GLU A C 1
ATOM 763 O O . GLU A 1 98 ? -32.183 -15.539 63.548 1.00 90.44 98 GLU A O 1
ATOM 768 N N . THR A 1 99 ? -31.420 -17.222 64.821 1.00 92.06 99 THR A N 1
ATOM 769 C CA . THR A 1 99 ? -32.471 -18.170 64.451 1.00 92.06 99 THR A CA 1
ATOM 770 C C . THR A 1 99 ? -33.776 -17.841 65.167 1.00 92.06 99 THR A C 1
ATOM 772 O O . THR A 1 99 ? -33.792 -17.642 66.381 1.00 92.06 99 THR A O 1
ATOM 775 N N . VAL A 1 100 ? -34.886 -17.855 64.436 1.00 91.81 100 VAL A N 1
ATOM 776 C CA . VAL A 1 100 ? -36.218 -17.632 65.005 1.00 91.81 100 VAL A CA 1
ATOM 777 C C . VAL A 1 100 ? -36.742 -18.957 65.550 1.00 91.81 100 VAL A C 1
ATOM 779 O O . VAL A 1 100 ? -37.027 -19.872 64.778 1.00 91.81 100 VAL A O 1
ATOM 782 N N . SER A 1 101 ? -36.822 -19.087 66.876 1.00 91.00 101 SER A N 1
ATOM 783 C CA . SER A 1 101 ? -37.276 -20.317 67.537 1.00 91.00 101 SER A CA 1
ATOM 784 C C . SER A 1 101 ? -38.781 -20.542 67.376 1.00 91.00 101 SER A C 1
ATOM 786 O O . SER A 1 101 ? -39.534 -19.618 67.073 1.00 91.00 101 SER A O 1
ATOM 788 N N . SER A 1 102 ? -39.237 -21.763 67.657 1.00 89.69 102 SER A N 1
ATOM 789 C CA . SER A 1 102 ? -40.657 -22.145 67.619 1.00 89.69 102 SER A CA 1
ATOM 790 C C . SER A 1 102 ? -41.549 -21.431 68.640 1.00 89.69 102 SER A C 1
ATOM 792 O O . SER A 1 102 ? -42.768 -21.524 68.551 1.00 89.69 102 SER A O 1
ATOM 794 N N . ALA A 1 103 ? -40.973 -20.687 69.592 1.00 89.31 103 ALA A N 1
ATOM 795 C CA . ALA A 1 103 ? -41.728 -19.834 70.512 1.00 89.31 103 ALA A CA 1
ATOM 796 C C . ALA A 1 103 ? -42.243 -18.537 69.850 1.00 89.31 103 ALA A C 1
ATOM 798 O O . ALA A 1 103 ? -43.055 -17.819 70.445 1.00 89.31 103 ALA A O 1
ATOM 799 N N . TRP A 1 104 ? -41.771 -18.234 68.638 1.00 92.38 104 TRP A N 1
ATOM 800 C CA . TRP A 1 104 ? -42.124 -17.047 67.871 1.00 92.38 104 TRP A CA 1
ATOM 801 C C . TRP A 1 104 ? -42.774 -17.416 66.542 1.00 92.38 104 TRP A C 1
ATOM 803 O O . TRP A 1 104 ? -42.462 -18.436 65.936 1.00 92.38 104 TRP A O 1
ATOM 813 N N . GLU A 1 105 ? -43.637 -16.534 66.060 1.00 93.38 105 GLU A N 1
ATOM 814 C CA . GLU A 1 105 ? -44.142 -16.539 64.692 1.00 93.38 105 GLU A CA 1
ATOM 815 C C . GLU A 1 105 ? -43.727 -15.241 64.005 1.00 93.38 105 GLU A C 1
ATOM 817 O O . GLU A 1 105 ? -43.548 -14.209 64.660 1.00 93.38 105 GLU A O 1
ATOM 822 N N . TYR A 1 106 ? -43.599 -15.270 62.683 1.00 93.88 106 TYR A N 1
ATOM 823 C CA . TYR A 1 106 ? -43.262 -14.098 61.888 1.00 93.88 106 TYR A CA 1
ATOM 824 C C . TYR A 1 106 ? -44.214 -13.904 60.712 1.00 93.88 106 TYR A C 1
ATOM 826 O O . TYR A 1 106 ? -44.780 -14.858 60.188 1.00 93.88 106 TYR A O 1
ATOM 834 N N . ALA A 1 107 ? -44.366 -12.660 60.270 1.00 94.06 107 ALA A N 1
ATOM 835 C CA . ALA A 1 107 ? -45.089 -12.304 59.055 1.00 94.06 107 ALA A CA 1
ATOM 836 C C . ALA A 1 107 ? -44.183 -11.514 58.095 1.00 94.06 107 ALA A C 1
ATOM 838 O O . ALA A 1 107 ? -43.079 -11.094 58.460 1.00 94.06 107 ALA A O 1
ATOM 839 N N . GLY A 1 108 ? -44.622 -11.390 56.841 1.00 89.94 108 GLY A N 1
ATOM 840 C CA . GLY A 1 108 ? -43.918 -10.663 55.781 1.00 89.94 108 GLY A CA 1
ATOM 841 C C . GLY A 1 108 ? -44.005 -9.142 55.935 1.00 89.94 108 GLY A C 1
ATOM 842 O O . GLY A 1 108 ? -43.917 -8.619 57.040 1.00 89.94 108 GLY A O 1
ATOM 843 N N . SER A 1 109 ? -44.189 -8.442 54.813 1.00 84.69 109 SER A N 1
ATOM 844 C CA . SER A 1 109 ? -44.330 -6.978 54.752 1.00 84.69 109 SER A CA 1
ATOM 845 C C . SER A 1 109 ? -45.659 -6.451 55.301 1.00 84.69 109 SER A C 1
ATOM 847 O O . SER A 1 109 ? -45.800 -5.250 55.518 1.00 84.69 109 SER A O 1
ATOM 849 N N . THR A 1 110 ? -46.623 -7.336 55.553 1.00 87.38 110 THR A N 1
ATOM 850 C CA . THR A 1 110 ? -47.917 -7.040 56.174 1.00 87.38 110 THR A CA 1
ATOM 851 C C . THR A 1 110 ? -48.123 -7.902 57.415 1.00 87.38 110 THR A C 1
ATOM 853 O O . THR A 1 110 ? -47.510 -8.961 57.569 1.00 87.38 110 THR A O 1
ATOM 856 N N . LEU A 1 111 ? -49.013 -7.462 58.308 1.00 87.31 111 LEU A N 1
ATOM 857 C CA . LEU A 1 111 ? -49.416 -8.254 59.467 1.00 87.31 111 LEU A CA 1
ATOM 858 C C . LEU A 1 111 ? -50.231 -9.470 59.012 1.00 87.31 111 LEU A C 1
ATOM 860 O O . LEU A 1 111 ? -51.378 -9.338 58.593 1.00 87.31 111 LEU A O 1
ATOM 864 N N . GLY A 1 112 ? -49.634 -10.653 59.135 1.00 84.94 112 GLY A N 1
ATOM 865 C CA . GLY A 1 112 ? -50.231 -11.917 58.716 1.00 84.94 112 GLY A CA 1
ATOM 866 C C . GLY A 1 112 ? -50.127 -12.193 57.200 1.00 84.94 112 GLY A C 1
ATOM 867 O O . GLY A 1 112 ? -49.911 -11.264 56.416 1.00 84.94 112 GLY A O 1
ATOM 868 N N . PRO A 1 113 ? -50.278 -13.465 56.771 1.00 90.19 113 PRO A N 1
ATOM 869 C CA . PRO A 1 113 ? -50.383 -14.666 57.607 1.00 90.19 113 PRO A CA 1
ATOM 870 C C . PRO A 1 113 ? -49.095 -14.929 58.406 1.00 90.19 113 PRO A C 1
ATOM 872 O O . PRO A 1 113 ? -47.997 -14.580 57.976 1.00 90.19 113 PRO A O 1
ATOM 875 N N . TRP A 1 114 ? -49.254 -15.486 59.607 1.00 93.31 114 TRP A N 1
ATOM 876 C CA . TRP A 1 114 ? -48.151 -15.759 60.529 1.00 93.31 114 TRP A CA 1
ATOM 877 C C . TRP A 1 114 ? -47.575 -17.148 60.263 1.00 93.31 114 TRP A C 1
ATOM 879 O O . TRP A 1 114 ? -48.318 -18.113 60.102 1.00 93.31 114 TRP A O 1
ATOM 889 N N . VAL A 1 115 ? -46.251 -17.233 60.210 1.00 94.44 115 VAL A N 1
ATOM 890 C CA . VAL A 1 115 ? -45.487 -18.459 59.981 1.00 94.44 115 VAL A CA 1
ATOM 891 C C . VAL A 1 115 ? -44.725 -18.791 61.257 1.00 94.44 115 VAL A C 1
ATOM 893 O O . VAL A 1 115 ? -44.031 -17.931 61.801 1.00 94.44 115 VAL A O 1
ATOM 896 N N . ALA A 1 116 ? -44.848 -20.026 61.740 1.00 92.94 116 ALA A N 1
ATOM 897 C CA . ALA A 1 116 ? -44.128 -20.483 62.923 1.00 92.94 116 ALA A CA 1
ATOM 898 C C . ALA A 1 116 ? -42.606 -20.449 62.704 1.00 92.94 116 ALA A C 1
ATOM 900 O O . ALA A 1 116 ? -42.105 -20.810 61.636 1.00 92.94 116 ALA A O 1
ATOM 901 N N . GLY A 1 117 ? -41.861 -20.027 63.724 1.00 89.44 117 GLY A N 1
ATOM 902 C CA . GLY A 1 117 ? -40.406 -20.086 63.730 1.00 89.44 117 GLY A CA 1
ATOM 903 C C . GLY A 1 117 ? -39.916 -21.532 63.672 1.00 89.44 117 GLY A C 1
ATOM 904 O O . GLY A 1 117 ? -40.357 -22.386 64.437 1.00 89.44 117 GLY A O 1
ATOM 905 N N . ALA A 1 118 ? -38.991 -21.811 62.758 1.00 90.44 118 ALA A N 1
ATOM 906 C CA . ALA A 1 118 ? -38.474 -23.157 62.505 1.00 90.44 118 ALA A CA 1
ATOM 907 C C . ALA A 1 118 ? -37.051 -23.369 63.058 1.00 90.44 118 ALA A C 1
ATOM 909 O O . ALA A 1 118 ? -36.301 -24.198 62.548 1.00 90.44 118 ALA A O 1
ATOM 910 N N . SER A 1 119 ? -36.638 -22.581 64.058 1.00 89.06 119 SER A N 1
ATOM 911 C CA . SER A 1 119 ? -35.258 -22.543 64.575 1.00 89.06 119 SER A CA 1
ATOM 912 C C . SER A 1 119 ? -34.218 -22.273 63.479 1.00 89.06 119 SER A C 1
ATOM 914 O O . SER A 1 119 ? -33.078 -22.725 63.546 1.00 89.06 119 SER A O 1
ATOM 916 N N . SER A 1 120 ? -34.605 -21.490 62.471 1.00 90.75 120 SER A N 1
ATOM 917 C CA . SER A 1 120 ? -33.760 -21.082 61.351 1.00 90.75 120 SER A CA 1
ATOM 918 C C . SER A 1 120 ? -33.704 -19.562 61.248 1.00 90.75 120 SER A C 1
ATOM 920 O O . SER A 1 120 ? -34.607 -18.852 61.697 1.00 90.75 120 SER A O 1
ATOM 922 N N . LYS A 1 121 ? -32.641 -19.039 60.632 1.00 94.06 121 LYS A N 1
ATOM 923 C CA . LYS A 1 121 ? -32.595 -17.627 60.244 1.00 94.06 121 LYS A CA 1
ATOM 924 C C . LYS A 1 121 ? -33.680 -17.356 59.197 1.00 94.06 121 LYS A C 1
ATOM 926 O O . LYS A 1 121 ? -33.847 -18.143 58.265 1.00 94.06 121 LYS A O 1
ATOM 931 N N . VAL A 1 122 ? -34.412 -16.259 59.350 1.00 94.19 122 VAL A N 1
ATOM 932 C CA . VAL A 1 122 ? -35.530 -15.899 58.468 1.00 94.19 122 VAL A CA 1
ATOM 933 C C . VAL A 1 122 ? -35.050 -14.927 57.401 1.00 94.19 122 VAL A C 1
ATOM 935 O O . VAL A 1 122 ? -34.401 -13.939 57.730 1.00 94.19 122 VAL A O 1
ATOM 938 N N . ASN A 1 123 ? -35.395 -15.185 56.136 1.00 94.62 123 ASN A N 1
ATOM 939 C CA . ASN A 1 123 ? -35.093 -14.278 55.028 1.00 94.62 123 ASN A CA 1
ATOM 940 C C . ASN A 1 123 ? -35.800 -12.931 55.218 1.00 94.62 123 ASN A C 1
ATOM 942 O O . ASN A 1 123 ? -36.997 -12.862 55.547 1.00 94.62 123 ASN A O 1
ATOM 946 N N . LEU A 1 124 ? -35.044 -11.870 54.981 1.00 94.19 124 LEU A N 1
ATOM 947 C CA . LEU A 1 124 ? -35.496 -10.494 55.015 1.00 94.19 124 LEU A CA 1
ATOM 948 C C . LEU A 1 124 ? -35.537 -9.950 53.591 1.00 94.19 124 LEU A C 1
ATOM 950 O O . LEU A 1 124 ? -34.722 -10.310 52.750 1.00 94.19 124 LEU A O 1
ATOM 954 N N . THR A 1 125 ? -36.500 -9.075 53.331 1.00 93.75 125 THR A N 1
ATOM 955 C CA . THR A 1 125 ? -36.595 -8.354 52.064 1.00 93.75 125 THR A CA 1
ATOM 956 C C . THR A 1 125 ? -36.164 -6.915 52.337 1.00 93.75 125 THR A C 1
ATOM 958 O O . THR A 1 125 ? -36.834 -6.249 53.130 1.00 93.75 125 THR A O 1
ATOM 961 N N . PRO A 1 126 ? -35.055 -6.429 51.746 1.00 94.38 126 PRO A N 1
ATOM 962 C CA . PRO A 1 126 ? -34.620 -5.046 51.924 1.00 94.38 126 PRO A CA 1
ATOM 963 C C . PRO A 1 126 ? -35.758 -4.045 51.675 1.00 94.38 126 PRO A C 1
ATOM 965 O O . PRO A 1 126 ? -36.493 -4.157 50.697 1.00 94.38 126 PRO A O 1
ATOM 968 N N . GLY A 1 127 ? -35.918 -3.077 52.579 1.00 92.94 127 GLY A N 1
ATOM 969 C CA . GLY A 1 127 ? -36.951 -2.036 52.525 1.00 92.94 127 GLY A CA 1
ATOM 970 C C . GLY A 1 127 ? -38.337 -2.457 53.020 1.00 92.94 127 GLY A C 1
ATOM 971 O O . GLY A 1 127 ? -39.219 -1.607 53.126 1.00 92.94 127 GLY A O 1
ATOM 972 N N . ALA A 1 128 ? -38.545 -3.734 53.350 1.00 93.69 128 ALA A N 1
ATOM 973 C CA . ALA A 1 128 ? -39.819 -4.238 53.846 1.00 93.69 128 ALA A CA 1
ATOM 974 C C . ALA A 1 128 ? -39.718 -4.654 55.315 1.00 93.69 128 ALA A C 1
ATOM 976 O O . ALA A 1 128 ? -38.920 -5.515 55.682 1.00 93.69 128 ALA A O 1
ATOM 977 N N . ASN A 1 129 ? -40.578 -4.078 56.156 1.00 92.38 129 ASN A N 1
ATOM 978 C CA . ASN A 1 129 ? -40.669 -4.466 57.560 1.00 92.38 129 ASN A CA 1
ATOM 979 C C . ASN A 1 129 ? -40.935 -5.969 57.709 1.00 92.38 129 ASN A C 1
ATOM 981 O O . ASN A 1 129 ? -41.618 -6.581 56.888 1.00 92.38 129 ASN A O 1
ATOM 985 N N . LYS A 1 130 ? -40.428 -6.542 58.798 1.00 93.75 130 LYS A N 1
ATOM 986 C CA . LYS A 1 130 ? -40.747 -7.901 59.232 1.00 93.75 130 LYS A CA 1
ATOM 987 C C . LYS A 1 130 ? -41.441 -7.832 60.584 1.00 93.75 130 LYS A C 1
ATOM 989 O O . LYS A 1 130 ? -40.989 -7.098 61.461 1.00 93.75 130 LYS A O 1
ATOM 994 N N . TYR A 1 131 ? -42.505 -8.598 60.775 1.00 93.00 131 TYR A N 1
ATOM 995 C CA . TYR A 1 131 ? -43.233 -8.621 62.045 1.00 93.00 131 TYR A CA 1
ATOM 996 C C . TYR A 1 131 ? -42.989 -9.934 62.774 1.00 93.00 131 TYR A C 1
ATOM 998 O O . TYR A 1 131 ? -42.978 -10.987 62.144 1.00 93.00 131 TYR A O 1
ATOM 1006 N N . PHE A 1 132 ? -42.829 -9.874 64.091 1.00 93.06 132 PHE A N 1
ATOM 1007 C CA . PHE A 1 132 ? -42.619 -11.020 64.971 1.00 93.06 132 PHE A CA 1
ATOM 1008 C C . PHE A 1 132 ? -43.613 -10.977 66.121 1.00 93.06 132 PHE A C 1
ATOM 1010 O O . PHE A 1 132 ? -43.876 -9.903 66.655 1.00 93.06 132 PHE A O 1
ATOM 1017 N N . ARG A 1 133 ? -44.134 -12.126 66.541 1.00 91.19 133 ARG A N 1
ATOM 1018 C CA . ARG A 1 133 ? -44.950 -12.235 67.755 1.00 91.19 133 ARG A CA 1
ATOM 1019 C C . ARG A 1 133 ? -44.663 -13.515 68.515 1.00 91.19 133 ARG A C 1
ATOM 1021 O O . ARG A 1 133 ? -44.160 -14.471 67.932 1.00 91.19 133 ARG A O 1
ATOM 1028 N N . LYS A 1 134 ? -44.992 -13.550 69.804 1.00 89.88 134 LYS A N 1
ATOM 1029 C CA . LYS A 1 134 ? -44.908 -14.788 70.589 1.00 89.88 134 LYS A CA 1
ATOM 1030 C C . LYS A 1 134 ? -46.113 -15.671 70.285 1.00 89.88 134 LYS A C 1
ATOM 1032 O O . LYS A 1 134 ? -47.233 -15.173 70.237 1.00 89.88 134 LYS A O 1
ATOM 1037 N N . VAL A 1 135 ? -45.901 -16.982 70.175 1.00 88.00 135 VAL A N 1
ATOM 1038 C CA . VAL A 1 135 ? -47.005 -17.954 70.040 1.00 88.00 135 VAL A CA 1
ATOM 1039 C C . VAL A 1 135 ? -47.943 -17.872 71.252 1.00 88.00 135 VAL A C 1
ATOM 1041 O O . VAL A 1 135 ? -49.160 -17.859 71.106 1.00 88.00 135 VAL A O 1
ATOM 1044 N N . ILE A 1 136 ? -47.365 -17.752 72.453 1.00 87.25 136 ILE A N 1
ATOM 1045 C CA . ILE A 1 136 ? -48.102 -17.687 73.727 1.00 87.25 136 ILE A CA 1
ATOM 1046 C C . ILE A 1 136 ? -48.787 -16.335 73.988 1.00 87.25 136 ILE A C 1
ATOM 1048 O O . ILE A 1 136 ? -49.644 -16.251 74.859 1.00 87.25 136 ILE A O 1
ATOM 1052 N N . ASP A 1 137 ? -48.405 -15.279 73.261 1.00 86.75 137 ASP A N 1
ATOM 1053 C CA . ASP A 1 137 ? -49.035 -13.956 73.345 1.00 86.75 137 ASP A CA 1
ATOM 1054 C C . ASP A 1 137 ? -49.101 -13.322 71.946 1.00 86.75 137 ASP A C 1
ATOM 1056 O O . ASP A 1 137 ? -48.239 -12.513 71.577 1.00 86.75 137 ASP A O 1
ATOM 1060 N N . PRO A 1 138 ? -50.130 -13.666 71.150 1.00 86.38 138 PRO A N 1
ATOM 1061 C CA . PRO A 1 138 ? -50.281 -13.146 69.796 1.00 86.38 138 PRO A CA 1
ATOM 1062 C C . PRO A 1 138 ? -50.492 -11.627 69.720 1.00 86.38 138 PRO A C 1
ATOM 1064 O O . PRO A 1 138 ? 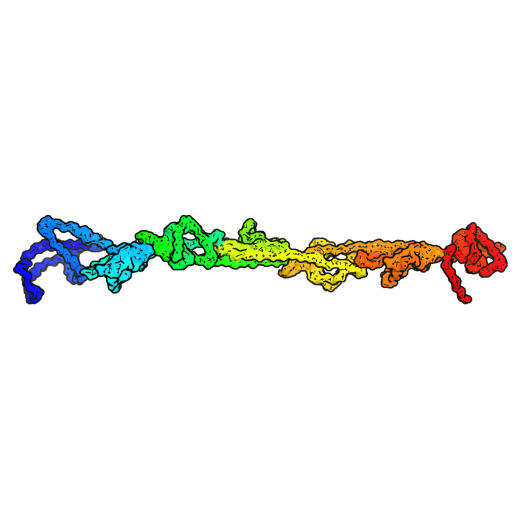-50.374 -11.059 68.633 1.00 86.38 138 PRO A O 1
ATOM 1067 N N . SER A 1 139 ? -50.817 -10.968 70.844 1.00 83.81 139 SER A N 1
ATOM 1068 C CA . SER A 1 139 ? -50.947 -9.507 70.921 1.00 83.81 139 SER A CA 1
ATOM 1069 C C . SER A 1 139 ? -49.590 -8.801 70.972 1.00 83.81 139 SER A C 1
ATOM 1071 O O . SER A 1 139 ? -49.488 -7.617 70.648 1.00 83.81 139 SER A O 1
ATOM 1073 N N . TYR A 1 140 ? -48.532 -9.533 71.331 1.00 86.44 140 TYR A N 1
ATOM 1074 C CA . TYR A 1 140 ? -47.171 -9.029 71.413 1.00 86.44 140 TYR A CA 1
ATOM 1075 C C . TYR A 1 140 ? -46.510 -8.999 70.031 1.00 86.44 140 TYR A C 1
ATOM 1077 O O . TYR A 1 140 ? -45.701 -9.864 69.703 1.00 86.44 140 TYR A O 1
ATOM 1085 N N . VAL A 1 141 ? -46.854 -8.010 69.204 1.00 88.88 141 VAL A N 1
ATOM 1086 C CA . VAL A 1 141 ? -46.242 -7.819 67.880 1.00 88.88 141 VAL A CA 1
ATOM 1087 C C . VAL A 1 141 ? -45.060 -6.852 67.960 1.00 88.88 141 VAL A C 1
ATOM 1089 O O . VAL A 1 141 ? -45.170 -5.744 68.480 1.00 88.88 141 VAL A O 1
ATOM 1092 N N . LYS A 1 142 ? -43.924 -7.259 67.397 1.00 89.38 142 LYS A N 1
ATOM 1093 C CA . LYS A 1 142 ? -42.712 -6.459 67.230 1.00 89.38 142 LYS A CA 1
ATOM 1094 C C . LYS A 1 142 ? -42.376 -6.292 65.763 1.00 89.38 142 LYS A C 1
ATOM 1096 O O . LYS A 1 142 ? -42.433 -7.247 64.995 1.00 89.38 142 LYS A O 1
ATOM 1101 N N . THR A 1 143 ? -41.985 -5.080 65.396 1.00 91.56 143 THR A N 1
ATOM 1102 C CA . THR A 1 143 ? -41.594 -4.746 64.027 1.00 91.56 143 THR A CA 1
ATOM 1103 C C . THR A 1 143 ? -40.079 -4.651 63.949 1.00 91.56 143 THR A C 1
ATOM 1105 O O . THR A 1 143 ? -39.474 -3.800 64.596 1.00 91.56 143 THR A O 1
ATOM 1108 N N . LEU A 1 144 ? -39.465 -5.498 63.133 1.00 92.38 144 LEU A N 1
ATOM 1109 C CA . LEU A 1 144 ? -38.101 -5.308 62.670 1.00 92.38 144 LEU A CA 1
ATOM 1110 C C . LEU A 1 144 ? -38.147 -4.429 61.422 1.00 92.38 144 LEU A C 1
ATOM 1112 O O . LEU A 1 144 ? -38.621 -4.852 60.364 1.00 92.38 144 LEU A O 1
ATOM 1116 N N . LYS A 1 145 ? -37.658 -3.195 61.553 1.00 90.88 145 LYS A N 1
ATOM 1117 C CA . LYS A 1 145 ? -37.457 -2.310 60.406 1.00 90.88 145 LYS A CA 1
ATOM 1118 C C . LYS A 1 145 ? -36.269 -2.819 59.599 1.00 90.88 145 LYS A C 1
ATOM 1120 O O . LYS A 1 145 ? -35.152 -2.869 60.108 1.00 90.88 145 LYS A O 1
ATOM 1125 N N . VAL A 1 146 ? -36.519 -3.190 58.350 1.00 92.56 146 VAL A N 1
ATOM 1126 C CA . VAL A 1 146 ? -35.485 -3.644 57.420 1.00 92.56 146 VAL A CA 1
ATOM 1127 C C . VAL A 1 146 ? -35.192 -2.492 56.468 1.00 92.56 146 VAL A C 1
ATOM 1129 O O . VAL A 1 146 ? -36.074 -2.060 55.728 1.00 92.56 146 VAL A O 1
ATOM 1132 N N . SER A 1 147 ? -33.974 -1.953 56.512 1.00 92.38 147 SER A N 1
ATOM 1133 C CA . SER A 1 147 ? -33.594 -0.822 55.662 1.00 92.38 147 SER A CA 1
ATOM 1134 C C . SER A 1 147 ? -33.633 -1.194 54.177 1.00 92.38 147 SER A C 1
ATOM 1136 O O . SER A 1 147 ? -33.461 -2.352 53.797 1.00 92.38 147 SER A O 1
ATOM 1138 N N . ALA A 1 148 ? -33.904 -0.212 53.317 1.00 93.94 148 ALA A N 1
ATOM 1139 C CA . ALA A 1 148 ? -33.783 -0.393 51.874 1.00 93.94 148 ALA A CA 1
ATOM 1140 C C . ALA A 1 148 ? -32.311 -0.568 51.472 1.00 93.94 148 ALA A C 1
ATOM 1142 O O . ALA A 1 148 ? -31.401 -0.196 52.222 1.00 93.94 148 ALA A O 1
ATOM 1143 N N . ARG A 1 149 ? -32.068 -1.114 50.275 1.00 94.88 149 ARG A N 1
ATOM 1144 C CA . ARG A 1 149 ? -30.708 -1.150 49.733 1.00 94.88 149 ARG A CA 1
ATOM 1145 C C . ARG A 1 149 ? -30.180 0.269 49.504 1.00 94.88 149 ARG A C 1
ATOM 1147 O O . ARG A 1 149 ? -30.942 1.142 49.081 1.00 94.88 149 ARG A O 1
ATOM 1154 N N . PRO A 1 150 ? -28.875 0.494 49.706 1.00 94.19 150 PRO A N 1
ATOM 1155 C CA . PRO A 1 150 ? -28.217 1.685 49.193 1.00 94.19 150 PRO A CA 1
ATOM 1156 C C . PRO A 1 150 ? -28.328 1.765 47.665 1.00 94.19 150 PRO A C 1
ATOM 1158 O O . PRO A 1 150 ? -28.438 0.740 46.984 1.00 94.19 150 PRO A O 1
ATOM 1161 N N . ALA A 1 151 ? -28.223 2.979 47.123 1.00 93.50 151 ALA A N 1
ATOM 1162 C CA . ALA A 1 151 ? -28.116 3.183 45.683 1.00 93.50 151 ALA A CA 1
ATOM 1163 C C . ALA A 1 151 ? -26.915 2.413 45.102 1.00 93.50 151 ALA A C 1
ATOM 1165 O O . ALA A 1 151 ? -25.869 2.281 45.751 1.00 93.50 151 ALA A O 1
ATOM 1166 N N . ALA A 1 152 ? -27.079 1.908 43.878 1.00 95.31 152 ALA A N 1
ATOM 1167 C CA . ALA A 1 152 ? -25.996 1.277 43.136 1.00 95.31 152 ALA A CA 1
ATOM 1168 C C . ALA A 1 152 ? -24.838 2.271 42.925 1.00 95.31 152 ALA A C 1
ATOM 1170 O O . ALA A 1 152 ? -25.078 3.477 42.788 1.00 95.31 152 ALA A O 1
ATOM 1171 N N . PRO A 1 153 ? -23.582 1.798 42.893 1.00 96.06 153 PRO A N 1
ATOM 1172 C CA . PRO A 1 153 ? -22.463 2.661 42.553 1.00 96.06 153 PRO A CA 1
ATOM 1173 C C . PRO A 1 153 ? -22.550 3.133 41.096 1.00 96.06 153 PRO A C 1
ATOM 1175 O O . PRO A 1 153 ? -23.256 2.550 40.280 1.00 96.06 153 PRO A O 1
ATOM 1178 N N . SER A 1 154 ? -21.786 4.170 40.760 1.00 94.94 154 SER A N 1
ATOM 1179 C CA . SER A 1 154 ? -21.583 4.610 39.380 1.00 94.94 154 SER A CA 1
ATOM 1180 C C . SER A 1 154 ? -20.105 4.505 39.045 1.00 94.94 154 SER A C 1
ATOM 1182 O O . SER A 1 154 ? -19.264 5.068 39.744 1.00 94.94 154 SER A O 1
ATOM 1184 N N . VAL A 1 155 ? -19.794 3.795 37.968 1.00 96.88 155 VAL A N 1
ATOM 1185 C CA . VAL A 1 155 ? -18.433 3.608 37.460 1.00 96.88 155 VAL A CA 1
ATOM 1186 C C . VAL A 1 155 ? -18.454 3.911 35.967 1.00 96.88 155 VAL A C 1
ATOM 1188 O O . VAL A 1 155 ? -19.452 3.667 35.302 1.00 96.88 155 VAL A O 1
ATOM 1191 N N . SER A 1 156 ? -17.372 4.459 35.428 1.00 96.75 156 SER A N 1
ATOM 1192 C CA . SER A 1 156 ? -17.230 4.737 33.997 1.00 96.75 156 SER A CA 1
ATOM 1193 C C . SER A 1 156 ? -15.902 4.206 33.467 1.00 96.75 156 SER A C 1
ATOM 1195 O O . SER A 1 156 ? -14.984 3.899 34.234 1.00 96.75 156 SER A O 1
ATOM 1197 N N . VAL A 1 157 ? -15.810 4.075 32.143 1.00 98.19 157 VAL A N 1
ATOM 1198 C CA . VAL A 1 157 ? -14.630 3.558 31.442 1.00 98.19 157 VAL A CA 1
ATOM 1199 C C . VAL A 1 157 ? -13.702 4.701 31.042 1.00 98.19 157 VAL A C 1
ATOM 1201 O O . VAL A 1 157 ? -14.125 5.692 30.452 1.00 98.19 157 VAL A O 1
ATOM 1204 N N . ASN A 1 158 ? -12.415 4.532 31.319 1.00 97.75 158 ASN A N 1
ATOM 1205 C CA . ASN A 1 158 ? -11.338 5.272 30.688 1.00 97.75 158 ASN A CA 1
ATOM 1206 C C . ASN A 1 158 ? -10.924 4.529 29.411 1.00 97.75 158 ASN A C 1
ATOM 1208 O O . ASN A 1 158 ? -10.140 3.582 29.455 1.00 97.75 158 ASN A O 1
ATOM 1212 N N . PHE A 1 159 ? -11.456 4.959 28.267 1.00 97.81 159 PHE A N 1
ATOM 1213 C CA . PHE A 1 159 ? -11.229 4.299 26.976 1.00 97.81 159 PHE A CA 1
ATOM 1214 C C . PHE A 1 159 ? -9.788 4.401 26.460 1.00 97.81 159 PHE A C 1
ATOM 1216 O O . PHE A 1 159 ? -9.379 3.587 25.634 1.00 97.81 159 PHE A O 1
ATOM 1223 N N . THR A 1 160 ? -9.013 5.381 26.933 1.00 96.00 160 THR A N 1
ATOM 1224 C CA . THR A 1 160 ? -7.614 5.571 26.524 1.00 96.00 160 THR A CA 1
ATOM 1225 C C . THR A 1 160 ? -6.696 4.541 27.171 1.00 96.00 160 THR A C 1
ATOM 1227 O O . THR A 1 160 ? -5.820 4.000 26.496 1.00 96.00 160 THR A O 1
ATOM 1230 N N . ASN A 1 161 ? -6.910 4.276 28.463 1.00 96.31 161 ASN A N 1
ATOM 1231 C CA . ASN A 1 161 ? -6.076 3.369 29.258 1.00 96.31 161 ASN A CA 1
ATOM 1232 C C . ASN A 1 161 ? -6.698 1.981 29.440 1.00 96.31 161 ASN A C 1
ATOM 1234 O O . ASN A 1 161 ? -6.056 1.103 30.002 1.00 96.31 161 ASN A O 1
ATOM 1238 N N . GLU A 1 162 ? -7.937 1.795 28.984 1.00 97.31 162 GLU A N 1
ATOM 1239 C CA . GLU A 1 162 ? -8.698 0.552 29.128 1.00 97.31 162 GLU A CA 1
ATOM 1240 C C . GLU A 1 162 ? -8.849 0.131 30.593 1.00 97.31 162 GLU A C 1
ATOM 1242 O O . GLU A 1 162 ? -8.696 -1.029 30.969 1.00 97.31 162 GLU A O 1
ATOM 1247 N N . THR A 1 163 ? -9.194 1.108 31.433 1.00 97.94 163 THR A N 1
ATOM 1248 C CA . THR A 1 163 ? -9.470 0.923 32.862 1.00 97.94 163 THR A CA 1
ATOM 1249 C C . THR A 1 163 ? -10.801 1.555 33.251 1.00 97.94 163 THR A C 1
ATOM 1251 O O . THR A 1 163 ? -11.460 2.209 32.444 1.00 97.94 163 THR A O 1
ATOM 1254 N N . THR A 1 164 ? -11.194 1.440 34.514 1.00 97.69 164 THR A N 1
ATOM 1255 C CA . THR A 1 164 ? -12.158 2.372 35.108 1.00 97.69 164 THR A CA 1
ATOM 1256 C C . THR A 1 164 ? -11.569 3.785 35.184 1.00 97.69 164 THR A C 1
ATOM 1258 O O . THR A 1 164 ? -10.348 3.958 35.248 1.00 97.69 164 THR A O 1
ATOM 1261 N N . VAL A 1 165 ? -12.424 4.813 35.164 1.00 97.00 165 VAL A N 1
ATOM 1262 C CA . VAL A 1 165 ? -11.999 6.217 35.348 1.00 97.00 165 VAL A CA 1
ATOM 1263 C C . VAL A 1 165 ? -11.506 6.452 36.770 1.00 97.00 165 VAL A C 1
ATOM 1265 O O . VAL A 1 165 ? -10.469 7.076 36.978 1.00 97.00 165 VAL A O 1
ATOM 1268 N N . SER A 1 166 ? -12.247 5.942 37.750 1.00 95.25 166 SER A N 1
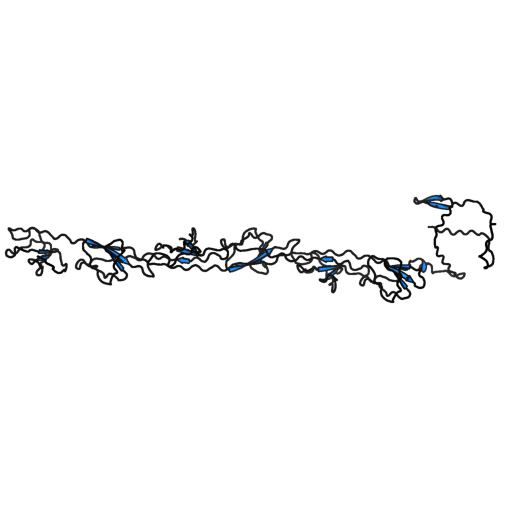ATOM 1269 C CA . SER A 1 166 ? -11.935 6.099 39.167 1.00 95.25 166 SER A CA 1
ATOM 1270 C C . SER A 1 166 ? -11.458 4.788 39.772 1.00 95.25 166 SER A C 1
ATOM 1272 O O . SER A 1 166 ? -11.832 3.694 39.332 1.00 95.25 166 SER A O 1
ATOM 1274 N N . ALA A 1 167 ? -10.625 4.919 40.800 1.00 97.25 167 ALA A N 1
ATOM 1275 C CA . ALA A 1 167 ? -10.225 3.810 41.639 1.00 97.25 167 ALA A CA 1
ATOM 1276 C C . ALA A 1 167 ? -11.435 3.188 42.346 1.00 97.25 167 ALA A C 1
ATOM 1278 O O . ALA A 1 167 ? -12.322 3.901 42.815 1.00 97.25 167 ALA A O 1
ATOM 1279 N N . ILE A 1 168 ? -11.449 1.861 42.447 1.00 97.88 168 ILE A N 1
ATOM 1280 C CA . ILE A 1 168 ? -12.535 1.121 43.087 1.00 97.88 168 ILE A CA 1
ATOM 1281 C C . ILE A 1 168 ? -12.218 0.972 44.580 1.00 97.88 168 ILE A C 1
ATOM 1283 O O . ILE A 1 168 ? -11.254 0.279 44.922 1.00 97.88 168 ILE A O 1
ATOM 1287 N N . PRO A 1 169 ? -12.975 1.624 45.485 1.00 97.25 169 PRO A N 1
ATOM 1288 C CA . PRO A 1 169 ? -12.677 1.623 46.915 1.00 97.25 169 PRO A CA 1
ATOM 1289 C C . PRO A 1 169 ? -12.943 0.255 47.555 1.00 97.25 169 PRO A C 1
ATOM 1291 O O . PRO A 1 169 ? -13.708 -0.554 47.037 1.00 97.25 169 PRO A O 1
ATOM 1294 N N . THR A 1 170 ? -12.371 0.020 48.738 1.00 96.50 170 THR A N 1
ATOM 1295 C CA . THR A 1 170 ? -12.542 -1.228 49.514 1.00 96.50 170 THR A CA 1
ATOM 1296 C C . THR A 1 170 ? -13.971 -1.474 50.003 1.00 96.50 170 THR A C 1
ATOM 1298 O O . THR A 1 170 ? -14.315 -2.593 50.388 1.00 96.50 170 THR A O 1
ATOM 1301 N N . THR A 1 171 ? -14.813 -0.439 49.977 1.00 96.00 171 THR A N 1
ATOM 1302 C CA . THR A 1 171 ? -16.252 -0.500 50.263 1.00 96.00 171 THR A CA 1
ATOM 1303 C C . THR A 1 171 ? -17.077 -1.021 49.084 1.00 96.00 171 THR A C 1
ATOM 1305 O O . THR A 1 171 ? -18.259 -1.310 49.257 1.00 96.00 171 THR A O 1
ATOM 1308 N N . MET A 1 172 ? -16.472 -1.173 47.904 1.00 97.69 172 MET A N 1
ATOM 1309 C CA . MET A 1 172 ? -17.091 -1.713 46.697 1.00 97.69 172 MET A CA 1
ATOM 1310 C C . MET A 1 172 ? -16.472 -3.067 46.349 1.00 97.69 172 MET A C 1
ATOM 1312 O O . MET A 1 172 ? -15.327 -3.361 46.693 1.00 97.69 172 MET A O 1
ATOM 1316 N N . GLU A 1 173 ? -17.227 -3.899 45.649 1.00 97.56 173 GLU A N 1
ATOM 1317 C CA . GLU A 1 173 ? -16.730 -5.118 45.022 1.00 97.56 173 GLU A CA 1
ATOM 1318 C C . GLU A 1 173 ? -17.205 -5.208 43.576 1.00 97.56 173 GLU A C 1
ATOM 1320 O O . GLU A 1 173 ? -18.219 -4.608 43.205 1.00 97.56 173 GLU A O 1
ATOM 1325 N N . TYR A 1 174 ? -16.449 -5.939 42.760 1.00 97.69 174 TYR A N 1
ATOM 1326 C CA . TYR A 1 174 ? -16.702 -6.087 41.335 1.00 97.69 174 TYR A CA 1
ATOM 1327 C C . TYR A 1 174 ? -16.581 -7.543 40.881 1.00 97.69 174 TYR A C 1
ATOM 1329 O O . TYR A 1 174 ? -15.899 -8.351 41.509 1.00 97.69 174 TYR A O 1
ATOM 1337 N N . SER A 1 175 ? -17.256 -7.895 39.792 1.00 97.69 175 SER A N 1
ATOM 1338 C CA . SER A 1 175 ? -17.210 -9.230 39.194 1.00 97.69 175 SER A CA 1
ATOM 1339 C C . SER A 1 175 ? -17.461 -9.154 37.693 1.00 97.69 175 SER A C 1
ATOM 1341 O O . SER A 1 175 ? -18.142 -8.251 37.216 1.00 97.69 175 SER A O 1
ATOM 1343 N N . THR A 1 176 ? -16.953 -10.125 36.941 1.00 96.31 176 THR A N 1
ATOM 1344 C CA . THR A 1 176 ? -17.338 -10.359 35.539 1.00 96.31 176 THR A CA 1
ATOM 1345 C C . THR A 1 176 ? -18.621 -11.188 35.420 1.00 96.31 176 THR A C 1
ATOM 1347 O O . THR A 1 176 ? -19.145 -11.365 34.324 1.00 96.31 176 THR A O 1
ATOM 1350 N N . ASN A 1 177 ? -19.154 -11.690 36.538 1.00 97.06 177 ASN A N 1
ATOM 1351 C CA . ASN A 1 177 ? -20.415 -12.420 36.595 1.00 97.06 177 ASN A CA 1
ATOM 1352 C C . ASN A 1 177 ? -21.559 -11.495 37.038 1.00 97.06 177 ASN A C 1
ATOM 1354 O O . ASN A 1 177 ? -21.458 -10.830 38.071 1.00 97.06 177 ASN A O 1
ATOM 1358 N N . SER A 1 178 ? -22.673 -11.507 36.301 1.00 96.50 178 SER A N 1
ATOM 1359 C CA . SER A 1 178 ? -23.845 -10.662 36.571 1.00 96.50 178 SER A CA 1
ATOM 1360 C C . SER A 1 178 ? -24.507 -10.921 37.925 1.00 96.50 178 SER A C 1
ATOM 1362 O O . SER A 1 178 ? -25.117 -10.016 38.485 1.00 96.50 178 SER A O 1
ATOM 1364 N N . GLY A 1 179 ? -24.364 -12.127 38.477 1.00 95.31 179 GLY A N 1
ATOM 1365 C CA . GLY A 1 179 ? -24.828 -12.496 39.814 1.00 95.31 179 GLY A CA 1
ATOM 1366 C C . GLY A 1 179 ? -23.838 -12.175 40.937 1.00 95.31 179 GLY A C 1
ATOM 1367 O O . GLY A 1 179 ? -24.087 -12.548 42.082 1.00 95.31 179 GLY A O 1
ATOM 1368 N N . MET A 1 180 ? -22.706 -11.525 40.638 1.00 95.69 180 MET A N 1
ATOM 1369 C CA . MET A 1 180 ? -21.643 -11.193 41.600 1.00 95.69 180 MET A CA 1
ATOM 1370 C C . MET A 1 180 ? -21.037 -12.411 42.321 1.00 95.69 180 MET A C 1
ATOM 1372 O O . MET A 1 180 ? -20.432 -12.284 43.387 1.00 95.69 180 MET A O 1
ATOM 1376 N N . THR A 1 181 ? -21.149 -13.610 41.741 1.00 94.25 181 THR A N 1
ATOM 1377 C CA . THR A 1 181 ? -20.456 -14.797 42.258 1.00 94.25 181 THR A CA 1
ATOM 1378 C C . THR A 1 181 ? -18.948 -14.616 42.107 1.00 94.25 181 THR A C 1
ATOM 1380 O O . THR A 1 181 ? -18.482 -14.243 41.029 1.00 94.25 181 THR A O 1
ATOM 1383 N N . GLY A 1 182 ? -18.187 -14.877 43.173 1.00 93.50 182 GLY A N 1
ATOM 1384 C CA . GLY A 1 182 ? -16.733 -14.684 43.169 1.00 93.50 182 GLY A CA 1
ATOM 1385 C C . GLY A 1 182 ? -16.302 -13.218 43.059 1.00 93.50 182 GLY A C 1
ATOM 1386 O O . GLY A 1 182 ? -15.244 -12.947 42.500 1.00 93.50 182 GLY A O 1
ATOM 1387 N N . ALA A 1 183 ? -17.127 -12.275 43.536 1.00 96.50 183 ALA A N 1
ATOM 1388 C CA . ALA A 1 183 ? -16.783 -10.857 43.519 1.00 96.50 183 ALA A CA 1
ATOM 1389 C C . ALA A 1 183 ? -15.469 -10.573 44.264 1.00 96.50 183 ALA A C 1
ATOM 1391 O O . ALA A 1 183 ? -15.171 -11.158 45.306 1.00 96.50 183 ALA A O 1
ATOM 1392 N N . ILE A 1 184 ? -14.700 -9.641 43.714 1.00 97.12 184 ILE A N 1
ATOM 1393 C CA . ILE A 1 184 ? -13.411 -9.198 44.229 1.00 97.12 184 ILE A CA 1
ATOM 1394 C C . ILE A 1 184 ? -13.617 -7.840 44.893 1.00 97.12 184 ILE A C 1
ATOM 1396 O O . ILE A 1 184 ? -14.214 -6.934 44.308 1.00 97.12 184 ILE A O 1
ATOM 1400 N N . ALA A 1 185 ? -13.120 -7.678 46.118 1.00 96.12 185 ALA A N 1
ATOM 1401 C CA . ALA A 1 185 ? -13.154 -6.388 46.796 1.00 96.12 185 ALA A CA 1
ATOM 1402 C C . ALA A 1 185 ? -12.238 -5.376 46.090 1.00 96.12 185 ALA A C 1
ATOM 1404 O O . ALA A 1 185 ? -11.131 -5.711 45.664 1.00 96.12 185 ALA A O 1
ATOM 1405 N N . GLY A 1 186 ? -12.681 -4.123 46.003 1.00 96.81 186 GLY A N 1
ATOM 1406 C CA . GLY A 1 186 ? -11.844 -3.027 45.537 1.00 96.81 186 GLY A CA 1
ATOM 1407 C C . GLY A 1 186 ? -10.615 -2.840 46.423 1.00 96.81 186 GLY A C 1
ATOM 1408 O O . GLY A 1 186 ? -10.629 -3.134 47.618 1.00 96.81 186 GLY A O 1
ATOM 1409 N N . THR A 1 187 ? -9.538 -2.339 45.832 1.00 96.81 187 THR A N 1
ATOM 1410 C CA . THR A 1 187 ? -8.248 -2.127 46.510 1.00 96.81 187 THR A CA 1
ATOM 1411 C C . THR A 1 187 ? -7.859 -0.653 46.596 1.00 96.81 187 THR A C 1
ATOM 1413 O O . THR A 1 187 ? -6.786 -0.330 47.093 1.00 96.81 187 THR A O 1
ATOM 1416 N N . GLY A 1 188 ? -8.707 0.257 46.108 1.00 96.31 188 GLY A N 1
ATOM 1417 C CA . GLY A 1 188 ? -8.353 1.662 45.909 1.00 96.31 188 GLY A CA 1
ATOM 1418 C C . GLY A 1 188 ? -7.525 1.912 44.643 1.00 96.31 188 GLY A C 1
ATOM 1419 O O . GLY A 1 188 ? -6.967 2.994 44.495 1.00 96.31 188 GLY A O 1
ATOM 1420 N N . ALA A 1 189 ? -7.465 0.949 43.718 1.00 96.94 189 ALA A N 1
ATOM 1421 C CA . ALA A 1 189 ? -6.854 1.102 42.398 1.00 96.94 189 ALA A CA 1
ATOM 1422 C C . ALA A 1 189 ? -7.916 1.150 41.288 1.00 96.94 189 ALA A C 1
ATOM 1424 O O . ALA A 1 189 ? -9.036 0.658 41.459 1.00 96.94 189 ALA A O 1
ATOM 1425 N N . VAL A 1 190 ? -7.569 1.740 40.139 1.00 97.75 190 VAL A N 1
ATOM 1426 C CA . VAL A 1 190 ? -8.345 1.537 38.905 1.00 97.75 190 VAL A CA 1
ATOM 1427 C C . VAL A 1 190 ? -8.210 0.084 38.475 1.00 97.75 190 VAL A C 1
ATOM 1429 O O . VAL A 1 190 ? -7.173 -0.541 38.704 1.00 97.75 190 VAL A O 1
ATOM 1432 N N . ILE A 1 191 ? -9.249 -0.453 37.851 1.00 97.00 191 ILE A N 1
ATOM 1433 C CA . ILE A 1 191 ? -9.237 -1.839 37.384 1.00 97.00 191 ILE A CA 1
ATOM 1434 C C . ILE A 1 191 ? -9.274 -1.878 35.859 1.00 97.00 191 ILE A C 1
ATOM 1436 O O . ILE A 1 191 ? -9.926 -1.021 35.255 1.00 97.00 191 ILE A O 1
ATOM 1440 N N . PRO A 1 192 ? -8.571 -2.831 35.227 1.00 97.00 192 PRO A N 1
ATOM 1441 C CA . PRO A 1 192 ? -8.629 -3.001 33.786 1.00 97.00 192 PRO A CA 1
ATOM 1442 C C . PRO A 1 192 ? -10.038 -3.408 33.357 1.00 97.00 192 PRO A C 1
ATOM 1444 O O . PRO A 1 192 ? -10.739 -4.129 34.071 1.00 97.00 192 PRO A O 1
ATOM 1447 N N . VAL A 1 193 ? -10.438 -2.958 32.174 1.00 97.44 193 VAL A N 1
ATOM 1448 C CA . VAL A 1 193 ? -11.665 -3.402 31.515 1.00 97.44 193 VAL A CA 1
ATOM 1449 C C . VAL A 1 193 ? -11.317 -4.139 30.231 1.00 97.44 193 VAL A C 1
ATOM 1451 O O . VAL A 1 193 ? -10.321 -3.844 29.577 1.00 97.44 193 VAL A O 1
ATOM 1454 N N . THR A 1 194 ? -12.153 -5.099 29.853 1.00 96.88 194 THR A N 1
ATOM 1455 C CA . THR A 1 194 ? -12.007 -5.825 28.590 1.00 96.88 194 THR A CA 1
ATOM 1456 C C . THR A 1 194 ? -13.056 -5.311 27.605 1.00 96.88 194 THR A C 1
ATOM 1458 O O . THR A 1 194 ? -14.249 -5.453 27.888 1.00 96.88 194 THR A O 1
ATOM 1461 N N . PRO A 1 195 ? -12.662 -4.709 26.465 1.00 97.56 195 PRO A N 1
ATOM 1462 C CA . PRO A 1 195 ? -13.607 -4.255 25.449 1.00 97.56 195 PRO A CA 1
ATOM 1463 C C . PRO A 1 195 ? -14.627 -5.336 25.067 1.00 97.56 195 PRO A C 1
ATOM 1465 O O . PRO A 1 195 ? -14.270 -6.491 24.841 1.00 97.56 195 PRO A O 1
ATOM 1468 N N . GLY A 1 196 ? -15.905 -4.962 25.006 1.00 96.88 196 GLY A N 1
ATOM 1469 C CA . GLY A 1 196 ? -17.020 -5.853 24.670 1.00 96.88 196 GLY A CA 1
ATOM 1470 C C . GLY A 1 196 ? -17.510 -6.751 25.810 1.00 96.88 196 GLY A C 1
ATOM 1471 O O . GLY A 1 196 ? -18.457 -7.505 25.603 1.00 96.88 196 GLY A O 1
ATOM 1472 N N . SER A 1 197 ? -16.900 -6.689 26.998 1.00 96.81 197 SER A N 1
ATOM 1473 C CA . SER A 1 197 ? -17.277 -7.518 28.151 1.00 96.81 197 SER A CA 1
ATOM 1474 C C . SER A 1 197 ? -17.786 -6.663 29.306 1.00 96.81 197 SER A C 1
ATOM 1476 O O . SER A 1 197 ? -17.082 -5.781 29.790 1.00 96.81 197 SER A O 1
ATOM 1478 N N . ALA A 1 198 ? -19.007 -6.928 29.771 1.00 97.06 198 ALA A N 1
ATOM 1479 C CA . ALA A 1 198 ? -19.588 -6.199 30.893 1.00 97.06 198 ALA A CA 1
ATOM 1480 C C . ALA A 1 198 ? -18.840 -6.468 32.209 1.00 97.06 198 ALA A C 1
ATOM 1482 O O . ALA A 1 198 ? -18.282 -7.546 32.424 1.00 97.06 198 ALA A O 1
ATOM 1483 N N . LEU A 1 199 ? -18.880 -5.484 33.105 1.00 97.50 199 LEU A N 1
ATOM 1484 C CA . LEU A 1 199 ? -18.335 -5.590 34.452 1.00 97.50 199 LEU A CA 1
ATOM 1485 C C . LEU A 1 199 ? -19.380 -5.136 35.469 1.00 97.50 199 LEU A C 1
ATOM 1487 O O . LEU A 1 199 ? -20.060 -4.135 35.264 1.00 97.50 199 LEU A O 1
ATOM 1491 N N . TYR A 1 200 ? -19.521 -5.871 36.561 1.00 98.19 200 TYR A N 1
ATOM 1492 C CA . TYR A 1 200 ? -20.582 -5.670 37.542 1.00 98.19 200 TYR A CA 1
ATOM 1493 C C . TYR A 1 200 ? -19.997 -5.154 38.846 1.00 98.19 200 TYR A C 1
ATOM 1495 O O . TYR A 1 200 ? -18.946 -5.623 39.271 1.00 98.19 200 TYR A O 1
ATOM 1503 N N . PHE A 1 201 ? -20.675 -4.201 39.482 1.00 98.31 201 PHE A N 1
ATOM 1504 C CA . PHE A 1 201 ? -20.223 -3.539 40.703 1.00 98.31 201 PHE A CA 1
ATOM 1505 C C . PHE A 1 201 ? -21.345 -3.463 41.729 1.00 98.31 201 PHE A C 1
ATOM 1507 O O . PHE A 1 201 ? -22.499 -3.238 41.373 1.00 98.31 201 PHE A O 1
ATOM 1514 N N . ARG A 1 202 ? -21.014 -3.561 43.015 1.00 97.88 202 ARG A N 1
ATOM 1515 C CA . ARG A 1 202 ? -21.933 -3.189 44.101 1.00 97.88 202 ARG A CA 1
ATOM 1516 C C . ARG A 1 202 ? -21.168 -2.699 45.322 1.00 97.88 202 ARG A C 1
ATOM 1518 O O . ARG A 1 202 ? -20.020 -3.086 45.538 1.00 97.88 202 ARG A O 1
ATOM 1525 N N . ASN A 1 203 ? -21.812 -1.879 46.144 1.00 97.12 203 ASN A N 1
ATOM 1526 C CA . ASN A 1 203 ? -21.310 -1.584 47.481 1.00 97.12 203 ASN A CA 1
ATOM 1527 C C . ASN A 1 203 ? -21.466 -2.831 48.354 1.00 97.12 203 ASN A C 1
ATOM 1529 O O . ASN A 1 203 ? -22.510 -3.489 48.327 1.00 97.12 203 ASN A O 1
ATOM 1533 N N . LYS A 1 204 ? -20.429 -3.156 49.123 1.00 95.50 204 LYS A N 1
ATOM 1534 C CA . LYS A 1 204 ? -20.426 -4.303 50.031 1.00 95.50 204 LYS A CA 1
ATOM 1535 C C . LYS A 1 204 ? -21.441 -4.086 51.148 1.00 95.50 204 LYS A C 1
ATOM 1537 O O . LYS A 1 204 ? -21.621 -2.963 51.618 1.00 95.50 204 LYS A O 1
ATOM 1542 N N . ALA A 1 205 ? -22.053 -5.174 51.608 1.00 94.94 205 ALA A N 1
ATOM 1543 C CA . ALA A 1 205 ? -22.817 -5.129 52.845 1.00 94.94 205 ALA A CA 1
ATOM 1544 C C . ALA A 1 205 ? -21.897 -4.733 54.013 1.00 94.94 205 ALA A C 1
ATOM 1546 O O . ALA A 1 205 ? -20.734 -5.143 54.075 1.00 94.94 205 ALA A O 1
ATOM 1547 N N . THR A 1 206 ? -22.426 -3.943 54.939 1.00 93.88 206 THR A N 1
ATOM 1548 C CA . THR A 1 206 ? -21.757 -3.568 56.188 1.00 93.88 206 THR A CA 1
ATOM 1549 C C . THR A 1 206 ? -22.535 -4.137 57.371 1.00 93.88 206 THR A C 1
ATOM 1551 O O . THR A 1 206 ? -23.576 -4.764 57.205 1.00 93.88 206 THR A O 1
ATOM 1554 N N . VAL A 1 207 ? -22.068 -3.892 58.596 1.00 90.50 207 VAL A N 1
ATOM 1555 C CA . VAL A 1 207 ? -22.809 -4.268 59.814 1.00 90.50 207 VAL A CA 1
ATOM 1556 C C . VAL A 1 207 ? -24.153 -3.539 59.967 1.00 90.50 207 VAL A C 1
ATOM 1558 O O . VAL A 1 207 ? -24.954 -3.922 60.814 1.00 90.50 207 VAL A O 1
ATOM 1561 N N . SER A 1 208 ? -24.406 -2.490 59.177 1.00 90.62 208 SER A N 1
ATOM 1562 C CA . SER A 1 208 ? -25.592 -1.633 59.292 1.00 90.62 208 SER A CA 1
ATOM 1563 C C . SER A 1 208 ? -26.342 -1.388 57.975 1.00 90.62 208 SER A C 1
ATOM 1565 O O . SER A 1 208 ? -27.360 -0.696 57.991 1.00 90.62 208 SER A O 1
ATOM 1567 N N . ALA A 1 209 ? -25.879 -1.934 56.846 1.00 93.94 209 ALA A N 1
ATOM 1568 C CA . ALA A 1 209 ? -26.505 -1.739 55.540 1.00 93.94 209 ALA A CA 1
ATOM 1569 C C . ALA A 1 209 ? -26.332 -2.955 54.621 1.00 93.94 209 ALA A C 1
ATOM 1571 O O . ALA A 1 209 ? -25.272 -3.583 54.592 1.00 93.94 209 ALA A O 1
ATOM 1572 N N . PHE A 1 210 ? -27.367 -3.247 53.829 1.00 95.88 210 PHE A N 1
ATOM 1573 C CA . PHE A 1 210 ? -27.316 -4.260 52.775 1.00 95.88 210 PHE A CA 1
ATOM 1574 C C . PHE A 1 210 ? -26.289 -3.900 51.704 1.00 95.88 210 PHE A C 1
ATOM 1576 O O . PHE A 1 210 ? -25.926 -2.733 51.536 1.00 95.88 210 PHE A O 1
ATOM 1583 N N . SER A 1 211 ? -25.880 -4.899 50.922 1.00 96.31 211 SER A N 1
ATOM 1584 C CA . SER A 1 211 ? -25.229 -4.612 49.645 1.00 96.31 211 SER A CA 1
ATOM 1585 C C . SER A 1 211 ? -26.163 -3.781 48.758 1.00 96.31 211 SER A C 1
ATOM 1587 O O . SER A 1 211 ? -27.391 -3.931 48.822 1.00 96.31 211 SER A O 1
ATOM 1589 N N . SER A 1 212 ? -25.595 -2.879 47.957 1.00 97.38 212 SER A N 1
ATOM 1590 C CA . SER A 1 212 ? -26.396 -2.102 47.006 1.00 97.38 212 SER A CA 1
ATOM 1591 C C . SER A 1 212 ? -26.967 -2.995 45.907 1.00 97.38 212 SER A C 1
ATOM 1593 O O . SER A 1 212 ? -26.531 -4.132 45.715 1.00 97.38 212 SER A O 1
ATOM 1595 N N . GLU A 1 213 ? -27.880 -2.433 45.119 1.00 95.62 213 GLU A N 1
ATOM 1596 C CA . GLU A 1 213 ? -28.177 -2.985 43.796 1.00 95.62 213 GLU A CA 1
ATOM 1597 C C . GLU A 1 213 ? -26.899 -3.094 42.942 1.00 95.62 213 GLU A C 1
ATOM 1599 O O . GLU A 1 213 ? -25.920 -2.361 43.155 1.00 95.62 213 GLU A O 1
ATOM 1604 N N . ILE A 1 214 ? -26.908 -4.031 41.990 1.00 97.31 214 ILE A N 1
ATOM 1605 C CA . ILE A 1 214 ? -25.781 -4.282 41.086 1.00 97.31 214 ILE A CA 1
ATOM 1606 C C . ILE A 1 214 ? -25.791 -3.234 39.972 1.00 97.31 214 ILE A C 1
ATOM 1608 O O . ILE A 1 214 ? -26.752 -3.111 39.216 1.00 97.31 214 ILE A O 1
ATOM 1612 N N . TYR A 1 215 ? -24.686 -2.511 39.832 1.00 97.81 215 TYR A N 1
ATOM 1613 C CA . TYR A 1 215 ? -24.412 -1.667 38.681 1.00 97.81 215 TYR A CA 1
ATOM 1614 C C . TYR A 1 215 ? -23.731 -2.485 37.583 1.00 97.81 215 TYR A C 1
ATOM 1616 O O . TYR A 1 215 ? -22.665 -3.058 37.801 1.00 97.81 215 TYR A O 1
ATOM 1624 N N . SER A 1 216 ? -24.331 -2.523 36.394 1.00 97.69 216 SER A N 1
ATOM 1625 C CA . SER A 1 216 ? -23.744 -3.151 35.209 1.00 97.69 216 SER A CA 1
ATOM 1626 C C . SER A 1 216 ? -23.038 -2.097 34.361 1.00 97.69 216 SER A C 1
ATOM 1628 O O . SER A 1 216 ? -23.687 -1.310 33.671 1.00 97.69 216 SER A O 1
ATOM 1630 N N . LEU A 1 217 ? -21.709 -2.112 34.362 1.00 97.50 217 LEU A N 1
ATOM 1631 C CA . LEU A 1 217 ? -20.901 -1.313 33.453 1.00 97.50 217 LEU A CA 1
ATOM 1632 C C . LEU A 1 217 ? -20.845 -1.996 32.085 1.00 97.50 217 LEU A C 1
ATOM 1634 O O . LEU A 1 217 ? -20.197 -3.030 31.915 1.00 97.50 217 LEU A O 1
ATOM 1638 N N . ASN A 1 218 ? -21.505 -1.396 31.098 1.00 95.06 218 ASN A N 1
ATOM 1639 C CA . ASN A 1 218 ? -21.372 -1.818 29.710 1.00 95.06 218 ASN A CA 1
ATOM 1640 C C . ASN A 1 218 ? -20.040 -1.315 29.137 1.00 95.06 218 ASN A C 1
ATOM 1642 O O . ASN A 1 218 ? -19.850 -0.111 28.958 1.00 95.06 218 ASN A O 1
ATOM 1646 N N . VAL A 1 219 ? -19.125 -2.234 28.838 1.00 97.12 219 VAL A N 1
ATOM 1647 C CA . VAL A 1 219 ? -17.839 -1.910 28.219 1.00 97.12 219 VAL A CA 1
ATOM 1648 C C . VAL A 1 219 ? -17.972 -2.105 26.713 1.00 97.12 219 VAL A C 1
ATOM 1650 O O . VAL A 1 219 ? -18.129 -3.227 26.236 1.00 97.12 219 VAL A O 1
ATOM 1653 N N . ALA A 1 220 ? -17.921 -1.010 25.952 1.00 96.25 220 ALA A N 1
ATOM 1654 C CA . ALA A 1 220 ? -18.082 -1.052 24.499 1.00 96.25 220 ALA A CA 1
ATOM 1655 C C . ALA A 1 220 ? -17.069 -2.001 23.828 1.00 96.25 220 ALA A C 1
ATOM 1657 O O . ALA A 1 220 ? -15.936 -2.147 24.284 1.00 96.25 220 ALA A O 1
ATOM 1658 N N . ALA A 1 221 ? -17.453 -2.643 22.726 1.00 97.44 221 ALA A N 1
ATOM 1659 C CA . ALA A 1 221 ? -16.494 -3.359 21.887 1.00 97.44 221 ALA A CA 1
ATOM 1660 C C . ALA A 1 221 ? -15.526 -2.375 21.208 1.00 97.44 221 ALA A C 1
ATOM 1662 O O . ALA A 1 221 ? -15.817 -1.179 21.087 1.00 97.44 221 ALA A O 1
ATOM 1663 N N . ARG A 1 222 ? -14.375 -2.871 20.740 1.00 97.56 222 ARG A N 1
ATOM 1664 C CA . ARG A 1 222 ? -13.486 -2.058 19.905 1.00 97.56 222 ARG A CA 1
ATOM 1665 C C . ARG A 1 222 ? -14.194 -1.692 18.595 1.00 97.56 222 ARG A C 1
ATOM 1667 O O . ARG A 1 222 ? -14.839 -2.552 17.995 1.00 97.56 222 ARG A O 1
ATOM 1674 N N . PRO A 1 223 ? -14.062 -0.444 18.120 1.00 98.00 223 PRO A N 1
ATOM 1675 C CA . PRO A 1 223 ? -14.470 -0.100 16.764 1.00 98.00 223 PRO A CA 1
ATOM 1676 C C . PRO A 1 223 ? -13.684 -0.908 15.722 1.00 98.00 223 PRO A C 1
ATOM 1678 O O . PRO A 1 223 ? -12.515 -1.233 15.939 1.00 98.00 223 PRO A O 1
ATOM 1681 N N . SER A 1 224 ? -14.288 -1.164 14.561 1.00 97.69 224 SER A N 1
ATOM 1682 C CA . SER A 1 224 ? -13.606 -1.796 13.425 1.00 97.69 224 SER A CA 1
ATOM 1683 C C . SER A 1 224 ? -12.380 -1.004 12.969 1.00 97.69 224 SER A C 1
ATOM 1685 O O . SER A 1 224 ? -12.330 0.223 13.097 1.00 97.69 224 SER A O 1
ATOM 1687 N N . ALA A 1 225 ? -11.406 -1.711 12.395 1.00 98.06 225 ALA A N 1
ATOM 1688 C CA . ALA A 1 225 ? -10.196 -1.108 11.855 1.00 98.06 225 ALA A CA 1
ATOM 1689 C C . ALA A 1 225 ? -10.523 -0.087 10.751 1.00 98.06 225 ALA A C 1
ATOM 1691 O O . ALA A 1 225 ? -11.488 -0.278 10.002 1.00 98.06 225 ALA A O 1
ATOM 1692 N N . PRO A 1 226 ? -9.728 0.988 10.616 1.00 97.94 226 PRO A N 1
ATOM 1693 C CA . PRO A 1 226 ? -9.944 1.959 9.559 1.00 97.94 226 PRO A CA 1
ATOM 1694 C C . PRO A 1 226 ? -9.703 1.346 8.174 1.00 97.94 226 PRO A C 1
ATOM 1696 O O . PRO A 1 226 ? -8.859 0.465 7.988 1.00 97.94 226 PRO A O 1
ATOM 1699 N N . LEU A 1 227 ? -10.430 1.852 7.179 1.00 97.50 227 LEU A N 1
ATOM 1700 C CA . LEU A 1 227 ? -10.250 1.480 5.780 1.00 97.50 227 LEU A CA 1
ATOM 1701 C C . LEU A 1 227 ? -9.218 2.414 5.147 1.00 97.50 227 LEU A C 1
ATOM 1703 O O . LEU A 1 227 ? -9.544 3.530 4.761 1.00 97.50 227 LEU A O 1
ATOM 1707 N N . VAL A 1 228 ? -7.971 1.950 5.090 1.00 98.44 228 VAL A N 1
ATOM 1708 C CA . VAL A 1 228 ? -6.860 2.616 4.395 1.00 98.44 228 VAL A CA 1
ATOM 1709 C C . VAL A 1 228 ? -6.325 1.661 3.332 1.00 98.44 228 VAL A C 1
ATOM 1711 O O . VAL A 1 228 ? -6.051 0.494 3.634 1.00 98.44 228 VAL A O 1
ATOM 1714 N N . GLY A 1 229 ? -6.197 2.144 2.104 1.00 98.00 229 GLY A N 1
ATOM 1715 C CA . GLY A 1 229 ? -5.607 1.461 0.959 1.00 98.00 229 GLY A CA 1
ATOM 1716 C C . GLY A 1 229 ? -4.405 2.220 0.394 1.00 98.00 229 GLY A C 1
ATOM 1717 O O . GLY A 1 229 ? -3.833 3.100 1.041 1.00 98.00 229 GLY A O 1
ATOM 1718 N N . ILE A 1 230 ? -3.993 1.839 -0.815 1.00 98.50 230 ILE A N 1
ATOM 1719 C CA . ILE A 1 230 ? -2.816 2.385 -1.500 1.00 98.50 230 ILE A CA 1
ATOM 1720 C C . ILE A 1 230 ? -3.259 3.000 -2.827 1.00 98.50 230 ILE A C 1
ATOM 1722 O O . ILE A 1 230 ? -3.884 2.332 -3.648 1.00 98.50 230 ILE A O 1
ATOM 1726 N N . ASP A 1 231 ? -2.868 4.247 -3.056 1.00 98.12 231 ASP A N 1
ATOM 1727 C CA . ASP A 1 231 ? -2.788 4.843 -4.383 1.00 98.12 231 ASP A CA 1
ATOM 1728 C C . ASP A 1 231 ? -1.432 4.474 -5.000 1.00 98.12 231 ASP A C 1
ATOM 1730 O O . ASP A 1 231 ? -0.394 5.083 -4.724 1.00 98.12 231 ASP A O 1
ATOM 1734 N N . PHE A 1 232 ? -1.438 3.439 -5.839 1.00 98.00 232 PHE A N 1
ATOM 1735 C CA . PHE A 1 232 ? -0.235 2.917 -6.487 1.00 98.00 232 PHE A CA 1
ATOM 1736 C C . PHE A 1 232 ? 0.372 3.865 -7.528 1.00 98.00 232 PHE A C 1
ATOM 1738 O O . PHE A 1 232 ? 1.546 3.715 -7.870 1.00 98.00 232 PHE A O 1
ATOM 1745 N N . ILE A 1 233 ? -0.403 4.819 -8.053 1.00 95.31 233 ILE A N 1
ATOM 1746 C CA . ILE A 1 233 ? 0.057 5.753 -9.089 1.00 95.31 233 ILE A CA 1
ATOM 1747 C C . ILE A 1 233 ? 0.949 6.823 -8.463 1.00 95.31 233 ILE A C 1
ATOM 1749 O O . ILE A 1 233 ? 1.994 7.160 -9.032 1.00 95.31 233 ILE A O 1
ATOM 1753 N N . ASN A 1 234 ? 0.530 7.325 -7.299 1.00 96.12 234 ASN A N 1
ATOM 1754 C CA . ASN A 1 234 ? 1.212 8.387 -6.561 1.00 96.12 234 ASN A CA 1
ATOM 1755 C C . ASN A 1 234 ? 2.081 7.873 -5.404 1.00 96.12 234 ASN A C 1
ATOM 1757 O O . ASN A 1 234 ? 2.742 8.679 -4.756 1.00 96.12 234 ASN A O 1
ATOM 1761 N N . GLU A 1 235 ? 2.084 6.559 -5.159 1.00 97.50 235 GLU A N 1
ATOM 1762 C CA . GLU A 1 235 ? 2.812 5.900 -4.066 1.00 97.50 235 GLU A CA 1
ATOM 1763 C C . GLU A 1 235 ? 2.449 6.488 -2.696 1.00 97.50 235 GLU A C 1
ATOM 1765 O O . GLU A 1 235 ? 3.307 6.820 -1.882 1.00 97.50 235 GLU A O 1
ATOM 1770 N N . LYS A 1 236 ? 1.144 6.636 -2.450 1.00 98.19 236 LYS A N 1
ATOM 1771 C CA . LYS A 1 236 ? 0.578 7.218 -1.226 1.00 98.19 236 LYS A CA 1
ATOM 1772 C C . LYS A 1 236 ? -0.565 6.359 -0.685 1.00 98.19 236 LYS A C 1
ATOM 1774 O O . LYS A 1 236 ? -1.014 5.423 -1.341 1.00 98.19 236 LYS A O 1
ATOM 1779 N N . THR A 1 237 ? -1.066 6.669 0.505 1.00 98.50 237 THR A N 1
ATOM 1780 C CA . THR A 1 237 ? -2.365 6.152 0.958 1.00 98.50 237 THR A CA 1
ATOM 1781 C C . THR A 1 237 ? -3.478 6.656 0.040 1.00 98.50 237 THR A C 1
ATOM 1783 O O . THR A 1 237 ? -3.406 7.776 -0.463 1.00 98.50 237 THR A O 1
ATOM 1786 N N . ASP A 1 238 ? -4.515 5.850 -0.173 1.00 97.88 238 ASP A N 1
ATOM 1787 C CA . ASP A 1 238 ? -5.672 6.212 -1.013 1.00 97.88 238 ASP A CA 1
ATOM 1788 C C . ASP A 1 238 ? -6.564 7.300 -0.389 1.00 97.88 238 ASP A C 1
ATOM 1790 O O . ASP A 1 238 ? -7.258 8.032 -1.093 1.00 97.88 238 ASP A O 1
ATOM 1794 N N . ILE A 1 239 ? -6.495 7.450 0.933 1.00 98.12 239 ILE A N 1
ATOM 1795 C CA . ILE A 1 239 ? -7.152 8.509 1.691 1.00 98.12 239 ILE A CA 1
ATOM 1796 C C . ILE A 1 239 ? -6.141 9.370 2.447 1.00 98.12 239 ILE A C 1
ATOM 1798 O O . ILE A 1 239 ? -5.050 8.925 2.820 1.00 98.12 239 ILE A O 1
ATOM 1802 N N . ALA A 1 240 ? -6.532 10.611 2.724 1.00 98.06 240 ALA A N 1
ATOM 1803 C CA . ALA A 1 240 ? -5.821 11.462 3.662 1.00 98.06 240 ALA A CA 1
ATOM 1804 C C . ALA A 1 240 ? -5.997 10.935 5.094 1.00 98.06 240 ALA A C 1
ATOM 1806 O O . ALA A 1 240 ? -7.109 10.598 5.497 1.00 98.06 240 ALA A O 1
ATOM 1807 N N . ILE A 1 241 ? -4.916 10.884 5.874 1.00 98.38 241 ILE A N 1
ATOM 1808 C CA . ILE A 1 241 ? -4.945 10.315 7.228 1.00 98.38 241 ILE A CA 1
ATOM 1809 C C . ILE A 1 241 ? -5.389 11.395 8.227 1.00 98.38 241 ILE A C 1
ATOM 1811 O O . ILE A 1 241 ? -4.622 12.328 8.479 1.00 98.38 241 ILE A O 1
ATOM 1815 N N . PRO A 1 242 ? -6.603 11.325 8.808 1.00 98.00 242 PRO A N 1
ATOM 1816 C CA . PRO A 1 242 ? -7.116 12.369 9.694 1.00 98.00 242 PRO A CA 1
ATOM 1817 C C . PRO A 1 242 ? -6.436 12.343 11.070 1.00 98.00 242 PRO A C 1
ATOM 1819 O O . PRO A 1 242 ? -5.923 11.316 11.505 1.00 98.00 242 PRO A O 1
ATOM 1822 N N . ALA A 1 243 ? -6.507 13.451 11.815 1.00 97.50 243 ALA A N 1
ATOM 1823 C CA . ALA A 1 243 ? -5.919 13.562 13.159 1.00 97.50 243 ALA A CA 1
ATOM 1824 C C . ALA A 1 243 ? -6.538 12.615 14.207 1.00 97.50 243 ALA A C 1
ATOM 1826 O O . ALA A 1 243 ? -5.930 12.354 15.251 1.00 97.50 243 ALA A O 1
ATOM 1827 N N . THR A 1 244 ? -7.734 12.089 13.930 1.00 97.44 244 THR A N 1
ATOM 1828 C CA . THR A 1 244 ? -8.408 11.047 14.719 1.00 97.44 244 THR A CA 1
ATOM 1829 C C . THR A 1 244 ? -7.797 9.658 14.521 1.00 97.44 244 THR A C 1
ATOM 1831 O O . THR A 1 244 ? -8.100 8.750 15.291 1.00 97.44 244 THR A O 1
ATOM 1834 N N . MET A 1 245 ? -6.919 9.491 13.532 1.00 98.50 245 MET A N 1
ATOM 1835 C CA . MET A 1 245 ? -6.169 8.272 13.260 1.00 98.50 245 MET A CA 1
ATOM 1836 C C . MET A 1 245 ? -4.705 8.444 13.679 1.00 98.50 245 MET A C 1
ATOM 1838 O O . MET A 1 245 ? -4.146 9.545 13.668 1.00 98.50 245 MET A O 1
ATOM 1842 N N . GLU A 1 246 ? -4.079 7.341 14.062 1.00 98.38 246 GLU A N 1
ATOM 1843 C CA . GLU A 1 246 ? -2.636 7.235 14.243 1.00 98.38 246 GLU A CA 1
ATOM 1844 C C . GLU A 1 246 ? -2.079 6.098 13.388 1.00 98.38 246 GLU A C 1
ATOM 1846 O O . GLU A 1 246 ? -2.796 5.147 13.057 1.00 98.38 246 GLU A O 1
ATOM 1851 N N . TYR A 1 247 ? -0.806 6.215 13.022 1.00 98.44 247 TYR A N 1
ATOM 1852 C CA . TYR A 1 247 ? -0.100 5.227 12.220 1.00 98.44 247 TYR A CA 1
ATOM 1853 C C . TYR A 1 247 ? 1.304 4.954 12.759 1.00 98.44 247 TYR A C 1
ATOM 1855 O O . TYR A 1 247 ? 1.902 5.790 13.440 1.00 98.44 247 TYR A O 1
ATOM 1863 N N . ALA A 1 248 ? 1.822 3.765 12.468 1.00 98.38 248 ALA A N 1
ATOM 1864 C CA . ALA A 1 248 ? 3.138 3.321 12.905 1.00 98.38 248 ALA A CA 1
ATOM 1865 C C . ALA A 1 248 ? 3.772 2.344 11.908 1.00 98.38 248 ALA A C 1
ATOM 1867 O O . ALA A 1 248 ? 3.088 1.715 11.101 1.00 98.38 248 ALA A O 1
ATOM 1868 N N . ASN A 1 249 ? 5.090 2.176 12.027 1.00 97.31 249 ASN A N 1
ATOM 1869 C CA . ASN A 1 249 ? 5.869 1.174 11.288 1.00 97.31 249 ASN A CA 1
ATOM 1870 C C . ASN A 1 249 ? 5.951 -0.178 12.030 1.00 97.31 249 ASN A C 1
ATOM 1872 O O . ASN A 1 249 ? 6.659 -1.086 11.605 1.00 97.31 249 ASN A O 1
ATOM 1876 N N . ASN A 1 250 ? 5.263 -0.305 13.167 1.00 97.44 250 ASN A N 1
ATOM 1877 C CA . ASN A 1 250 ? 5.256 -1.476 14.038 1.00 97.44 250 ASN A CA 1
ATOM 1878 C C . ASN A 1 250 ? 3.840 -1.731 14.578 1.00 97.44 250 ASN A C 1
ATOM 1880 O O . ASN A 1 250 ? 2.998 -0.834 14.630 1.00 97.44 250 ASN A O 1
ATOM 1884 N N . GLN A 1 251 ? 3.572 -2.978 14.962 1.00 96.88 251 GLN A N 1
ATOM 1885 C CA . GLN A 1 251 ? 2.244 -3.402 15.408 1.00 96.88 251 GLN A CA 1
ATOM 1886 C C . GLN A 1 251 ? 1.904 -2.923 16.830 1.00 96.88 251 GLN A C 1
ATOM 1888 O O . GLN A 1 251 ? 0.728 -2.799 17.170 1.00 96.88 251 GLN A O 1
ATOM 1893 N N . ASP A 1 252 ? 2.909 -2.641 17.663 1.00 96.31 252 ASP A N 1
ATOM 1894 C CA . ASP A 1 252 ? 2.735 -2.158 19.039 1.00 96.31 252 ASP A CA 1
ATOM 1895 C C . ASP A 1 252 ? 2.474 -0.641 19.120 1.00 96.31 252 ASP A C 1
ATOM 1897 O O . ASP A 1 252 ? 2.083 -0.136 20.174 1.00 96.31 252 ASP A O 1
ATOM 1901 N N . PHE A 1 253 ? 2.599 0.078 17.996 1.00 97.50 253 PHE A N 1
ATOM 1902 C CA . PHE A 1 253 ? 2.443 1.532 17.883 1.00 97.50 253 PHE A CA 1
ATOM 1903 C C . PHE A 1 253 ? 3.469 2.336 18.702 1.00 97.50 253 PHE A C 1
ATOM 1905 O O . PHE A 1 253 ? 3.237 3.515 19.010 1.00 97.50 253 PHE A O 1
ATOM 1912 N N . THR A 1 254 ? 4.620 1.741 19.028 1.00 96.19 254 THR A N 1
ATOM 1913 C CA . THR A 1 254 ? 5.728 2.461 19.662 1.00 96.19 254 THR A CA 1
ATOM 1914 C C . THR A 1 254 ? 6.267 3.520 18.697 1.00 96.19 254 THR A C 1
ATOM 1916 O O . THR A 1 254 ? 6.657 3.211 17.571 1.00 96.19 254 THR A O 1
ATOM 1919 N N . GLY A 1 255 ? 6.278 4.789 19.123 1.00 95.75 255 GLY A N 1
ATOM 1920 C CA . GLY A 1 255 ? 6.683 5.915 18.269 1.00 95.75 255 GLY A CA 1
ATOM 1921 C C . GLY A 1 255 ? 5.672 6.269 17.171 1.00 95.75 255 GLY A C 1
ATOM 1922 O O . GLY A 1 255 ? 6.055 6.831 16.148 1.00 95.75 255 GLY A O 1
ATOM 1923 N N . SER A 1 256 ? 4.397 5.916 17.357 1.00 97.25 256 SER A N 1
ATOM 1924 C CA . SER A 1 256 ? 3.321 6.251 16.419 1.00 97.25 256 SER A CA 1
ATOM 1925 C C . SER A 1 256 ? 3.171 7.756 16.182 1.00 97.25 256 SER A C 1
ATOM 1927 O O . SER A 1 256 ? 3.406 8.588 17.061 1.00 97.25 256 SER A O 1
ATOM 1929 N N . ALA A 1 257 ? 2.743 8.098 14.969 1.00 97.94 257 ALA A N 1
ATOM 1930 C CA . ALA A 1 257 ? 2.452 9.458 14.548 1.00 97.94 257 ALA A CA 1
ATOM 1931 C C . ALA A 1 257 ? 0.944 9.667 14.383 1.00 97.94 257 ALA A C 1
ATOM 1933 O O . ALA A 1 257 ? 0.187 8.760 14.036 1.00 97.94 257 ALA A O 1
ATOM 1934 N N . SER A 1 258 ? 0.503 10.899 14.624 1.00 97.69 258 SER A N 1
ATOM 1935 C CA . SER A 1 258 ? -0.873 11.315 14.351 1.00 97.69 258 SER A CA 1
ATOM 1936 C C . SER A 1 258 ? -1.051 11.662 12.878 1.00 97.69 258 SER A C 1
ATOM 1938 O O . SER A 1 258 ? -0.145 12.224 12.266 1.00 97.69 258 SER A O 1
ATOM 1940 N N . GLY A 1 259 ? -2.232 11.386 12.324 1.00 97.19 259 GLY A N 1
ATOM 1941 C CA . GLY A 1 259 ? -2.590 11.868 10.994 1.00 97.19 259 GLY A CA 1
ATOM 1942 C C . GLY A 1 259 ? -2.594 13.396 10.898 1.00 97.19 259 GLY A C 1
ATOM 1943 O O . GLY A 1 259 ? -2.945 14.094 11.850 1.00 97.19 259 GLY A O 1
ATOM 1944 N N . THR A 1 260 ? -2.224 13.909 9.728 1.00 97.38 260 THR A N 1
ATOM 1945 C CA . THR A 1 260 ? -2.096 15.346 9.423 1.00 97.38 260 THR A CA 1
ATOM 1946 C C . THR A 1 260 ? -3.117 15.831 8.392 1.00 97.38 260 THR A C 1
ATOM 1948 O O . THR A 1 260 ? -2.959 16.907 7.829 1.00 97.38 260 THR A O 1
ATOM 1951 N N . ALA A 1 261 ? -4.162 15.041 8.130 1.00 97.38 261 ALA A N 1
ATOM 1952 C CA . ALA A 1 261 ? -5.143 15.254 7.062 1.00 97.38 261 ALA A CA 1
ATOM 1953 C C . ALA A 1 261 ? -4.515 15.333 5.656 1.00 97.38 261 ALA A C 1
ATOM 1955 O O . ALA A 1 261 ? -5.037 15.994 4.763 1.00 97.38 261 ALA A O 1
ATOM 1956 N N . THR A 1 262 ? -3.415 14.609 5.448 1.00 97.50 262 THR A N 1
ATOM 1957 C CA . THR A 1 262 ? -2.739 14.458 4.154 1.00 97.50 262 THR A CA 1
ATOM 1958 C C . THR A 1 262 ? -2.571 12.981 3.822 1.00 97.50 262 THR A C 1
ATOM 1960 O O . THR A 1 262 ? -2.513 12.141 4.725 1.00 97.50 262 THR A O 1
ATOM 1963 N N . ASN A 1 263 ? -2.494 12.644 2.534 1.00 98.25 263 ASN A N 1
ATOM 1964 C CA . ASN A 1 263 ? -2.111 11.299 2.112 1.00 98.25 263 ASN A CA 1
ATOM 1965 C C . ASN A 1 263 ? -0.657 11.039 2.527 1.00 98.25 263 ASN A C 1
ATOM 1967 O O . ASN A 1 263 ? 0.212 11.894 2.330 1.00 98.25 263 ASN A O 1
ATOM 1971 N N . LEU A 1 264 ? -0.414 9.878 3.122 1.00 98.00 264 LEU A N 1
ATOM 1972 C CA . LEU A 1 264 ? 0.898 9.475 3.611 1.00 98.00 264 LEU A CA 1
ATOM 1973 C C . LEU A 1 264 ? 1.674 8.790 2.485 1.00 98.00 264 LEU A C 1
ATOM 1975 O O . LEU A 1 264 ? 1.096 7.978 1.767 1.00 98.00 264 LEU A O 1
ATOM 1979 N N . ASP A 1 265 ? 2.961 9.098 2.341 1.00 97.75 265 ASP A N 1
ATOM 1980 C CA . ASP A 1 265 ? 3.825 8.422 1.370 1.00 97.75 265 ASP A CA 1
ATOM 1981 C C . ASP A 1 265 ? 4.010 6.944 1.737 1.00 97.75 265 ASP A C 1
ATOM 1983 O O . ASP A 1 265 ? 4.195 6.584 2.901 1.00 97.75 265 ASP A O 1
ATOM 1987 N N . ILE A 1 266 ? 3.969 6.082 0.726 1.00 97.62 266 ILE A N 1
ATOM 1988 C CA . ILE A 1 266 ? 4.118 4.636 0.854 1.00 97.62 266 ILE A CA 1
ATOM 1989 C C . ILE A 1 266 ? 5.421 4.216 0.194 1.00 97.62 266 ILE A C 1
ATOM 1991 O O . ILE A 1 266 ? 5.613 4.377 -1.007 1.00 97.62 266 ILE A O 1
ATOM 1995 N N . VAL A 1 267 ? 6.298 3.590 0.975 1.00 96.94 267 VAL A N 1
ATOM 1996 C CA . VAL A 1 267 ? 7.509 2.963 0.443 1.00 96.94 267 VAL A CA 1
ATOM 1997 C C . VAL A 1 267 ? 7.154 1.553 -0.054 1.00 96.94 267 VAL A C 1
ATOM 1999 O O . VAL A 1 267 ? 6.654 0.749 0.740 1.00 96.94 267 VAL A O 1
ATOM 2002 N N . PRO A 1 268 ? 7.400 1.193 -1.328 1.00 97.50 268 PRO A N 1
ATOM 2003 C CA . PRO A 1 268 ? 7.158 -0.167 -1.811 1.00 97.50 268 PRO A CA 1
ATOM 2004 C C . PRO A 1 268 ? 7.894 -1.224 -0.981 1.00 97.50 268 PRO A C 1
ATOM 2006 O O . PRO A 1 268 ? 9.057 -1.048 -0.624 1.00 97.50 268 PRO A O 1
ATOM 2009 N N . GLY A 1 269 ? 7.221 -2.334 -0.683 1.00 97.25 269 GLY A N 1
ATOM 2010 C CA . GLY A 1 269 ? 7.732 -3.408 0.175 1.00 97.25 269 GLY A CA 1
ATOM 2011 C C . GLY A 1 269 ? 7.664 -3.132 1.682 1.00 97.25 269 GLY A C 1
ATOM 2012 O O . GLY A 1 269 ? 8.038 -4.002 2.465 1.00 97.25 269 GLY A O 1
ATOM 2013 N N . SER A 1 270 ? 7.204 -1.952 2.112 1.00 97.44 270 SER A N 1
ATOM 2014 C CA . SER A 1 270 ? 7.029 -1.632 3.534 1.00 97.44 270 SER A CA 1
ATOM 2015 C C . SER A 1 270 ? 5.680 -2.107 4.086 1.00 97.44 270 SER A C 1
ATOM 2017 O O . SER A 1 270 ? 4.756 -2.452 3.347 1.00 97.44 270 SER A O 1
ATOM 2019 N N . THR A 1 271 ? 5.561 -2.133 5.414 1.00 98.38 271 THR A N 1
ATOM 2020 C CA . THR A 1 271 ? 4.302 -2.401 6.119 1.00 98.38 271 THR A CA 1
ATOM 2021 C C . THR A 1 271 ? 4.000 -1.247 7.061 1.00 98.38 271 THR A C 1
ATOM 2023 O O . THR A 1 271 ? 4.865 -0.831 7.828 1.00 98.38 271 THR A O 1
ATOM 2026 N N . LEU A 1 272 ? 2.761 -0.767 7.022 1.00 98.31 272 LEU A N 1
ATOM 2027 C CA . LEU A 1 272 ? 2.243 0.265 7.913 1.00 98.31 272 LEU A CA 1
ATOM 2028 C C . LEU A 1 272 ? 1.047 -0.258 8.702 1.00 98.31 272 LEU A C 1
ATOM 2030 O O . LEU A 1 272 ? 0.275 -1.090 8.223 1.00 98.31 272 LEU A O 1
ATOM 2034 N N . TYR A 1 273 ? 0.880 0.264 9.909 1.00 98.75 273 TYR A N 1
ATOM 2035 C CA . TYR A 1 273 ? -0.221 -0.066 10.804 1.00 98.75 273 TYR A CA 1
ATOM 2036 C C . TYR A 1 273 ? -1.023 1.196 11.096 1.00 98.75 273 TYR A C 1
ATOM 2038 O O . TYR A 1 273 ? -0.436 2.223 11.421 1.00 98.75 273 TYR A O 1
ATOM 2046 N N . PHE A 1 274 ? -2.350 1.119 11.007 1.00 98.75 274 PHE A N 1
ATOM 2047 C CA . PHE A 1 274 ? -3.267 2.237 11.243 1.00 98.75 274 PHE A CA 1
ATOM 2048 C C . PHE A 1 274 ? -4.331 1.854 12.267 1.00 98.75 274 PHE A C 1
ATOM 2050 O O . PHE A 1 274 ? -4.835 0.731 12.251 1.00 98.75 274 PHE A O 1
ATOM 2057 N N . ARG A 1 275 ? -4.720 2.788 13.135 1.00 98.62 275 ARG A N 1
ATOM 2058 C CA . ARG A 1 275 ? -5.906 2.642 13.994 1.00 98.62 275 ARG A CA 1
ATOM 2059 C C . ARG A 1 275 ? -6.508 4.000 14.330 1.00 98.62 275 ARG A C 1
ATOM 2061 O O . ARG A 1 275 ? -5.806 5.010 14.363 1.00 98.62 275 ARG A O 1
ATOM 2068 N N . ASN A 1 276 ? -7.806 4.027 14.609 1.00 98.38 276 ASN A N 1
ATOM 2069 C CA . ASN A 1 276 ? -8.452 5.200 15.183 1.00 98.38 276 ASN A CA 1
ATOM 2070 C C . ASN A 1 276 ? -8.047 5.330 16.654 1.00 98.38 276 ASN A C 1
ATOM 2072 O O . ASN A 1 276 ? -7.995 4.339 17.389 1.00 98.38 276 ASN A O 1
ATOM 2076 N N . LYS A 1 277 ? -7.775 6.560 17.083 1.00 97.94 277 LYS A N 1
ATOM 2077 C CA . LYS A 1 277 ? -7.472 6.884 18.476 1.00 97.94 277 LYS A CA 1
ATOM 2078 C C . LYS A 1 277 ? -8.700 6.663 19.357 1.00 97.94 277 LYS A C 1
ATOM 2080 O O . LYS A 1 277 ? -9.836 6.773 18.896 1.00 97.94 277 LYS A O 1
ATOM 2085 N N . ALA A 1 278 ? -8.461 6.402 20.641 1.00 97.88 278 ALA A N 1
ATOM 2086 C CA . ALA A 1 278 ? -9.532 6.412 21.629 1.00 97.88 278 ALA A CA 1
ATOM 2087 C C . ALA A 1 278 ? -10.172 7.806 21.715 1.00 97.88 278 ALA A C 1
ATOM 2089 O O . ALA A 1 278 ? -9.510 8.829 21.532 1.00 97.88 278 ALA A O 1
ATOM 2090 N N . THR A 1 279 ? -11.462 7.831 22.028 1.00 96.94 279 THR A N 1
ATOM 2091 C CA . THR A 1 279 ? -12.225 9.049 22.319 1.00 96.94 279 THR A CA 1
ATOM 2092 C C . THR A 1 279 ? -12.805 8.964 23.729 1.00 96.94 279 THR A C 1
ATOM 2094 O O . THR A 1 279 ? -12.641 7.960 24.418 1.00 96.94 279 THR A O 1
ATOM 2097 N N . ALA A 1 280 ? -13.539 9.991 24.161 1.00 94.62 280 ALA A N 1
ATOM 2098 C CA . ALA A 1 280 ? -14.229 9.971 25.451 1.00 94.62 280 ALA A CA 1
ATOM 2099 C C . ALA A 1 280 ? -15.281 8.849 25.582 1.00 94.62 280 ALA A C 1
ATOM 2101 O O . ALA A 1 280 ? -15.692 8.544 26.698 1.00 94.62 280 ALA A O 1
ATOM 2102 N N . ILE A 1 281 ? -15.726 8.254 24.468 1.00 94.62 281 ILE A N 1
ATOM 2103 C CA . ILE A 1 281 ? -16.818 7.267 24.439 1.00 94.62 281 ILE A CA 1
ATOM 2104 C C . ILE A 1 281 ? -16.476 5.975 23.677 1.00 94.62 281 ILE A C 1
ATOM 2106 O O . ILE A 1 281 ? -17.348 5.126 23.508 1.00 94.62 281 ILE A O 1
ATOM 2110 N N . ALA A 1 282 ? -15.243 5.819 23.181 1.00 97.25 282 ALA A N 1
ATOM 2111 C CA . ALA A 1 282 ? -14.846 4.653 22.391 1.00 97.25 282 ALA A CA 1
ATOM 2112 C C . ALA A 1 282 ? -13.360 4.317 22.552 1.00 97.25 282 ALA A C 1
ATOM 2114 O O . ALA A 1 282 ? -12.512 5.211 22.583 1.00 97.25 282 ALA A O 1
ATOM 2115 N N . PHE A 1 283 ? -13.055 3.018 22.593 1.00 98.44 283 PHE A N 1
ATOM 2116 C CA . PHE A 1 283 ? -11.690 2.492 22.580 1.00 98.44 283 PHE A CA 1
ATOM 2117 C C . PHE A 1 283 ? -10.954 2.839 21.285 1.00 98.44 283 PHE A C 1
ATOM 2119 O O . PHE A 1 283 ? -11.569 3.175 20.270 1.00 98.44 283 PHE A O 1
ATOM 2126 N N . LYS A 1 284 ? -9.627 2.669 21.300 1.00 98.31 284 LYS A N 1
ATOM 2127 C CA . LYS A 1 284 ? -8.859 2.545 20.055 1.00 98.31 284 LYS A CA 1
ATOM 2128 C C . LYS A 1 284 ? -9.467 1.430 19.203 1.00 98.31 284 LYS A C 1
ATOM 2130 O O . LYS A 1 284 ? -9.846 0.384 19.745 1.00 98.31 284 LYS A O 1
ATOM 2135 N N . SER A 1 285 ? -9.562 1.658 17.895 1.00 98.62 285 SER A N 1
ATOM 2136 C CA . SER A 1 285 ? -10.082 0.642 16.979 1.00 98.62 285 SER A CA 1
ATOM 2137 C C . SER A 1 285 ? -9.159 -0.568 16.888 1.00 98.62 285 SER A C 1
ATOM 2139 O O . SER A 1 285 ? -7.994 -0.514 17.293 1.00 98.62 285 SER A O 1
ATOM 2141 N N . GLU A 1 286 ? -9.658 -1.622 16.252 1.00 98.25 286 GLU A N 1
ATOM 2142 C CA . GLU A 1 286 ? -8.803 -2.662 15.685 1.00 98.25 286 GLU A CA 1
ATOM 2143 C C . GLU A 1 286 ? -7.731 -2.063 14.756 1.00 98.25 286 GLU A C 1
ATOM 2145 O O . GLU A 1 286 ? -7.883 -0.959 14.211 1.00 98.25 286 GLU A O 1
ATOM 2150 N N . ILE A 1 287 ? -6.631 -2.796 14.590 1.00 98.56 287 ILE A N 1
ATOM 2151 C CA . ILE A 1 287 ? -5.485 -2.367 13.784 1.00 98.56 287 ILE A CA 1
ATOM 2152 C C . ILE A 1 287 ? -5.691 -2.790 12.327 1.00 98.56 287 ILE A C 1
ATOM 2154 O O . ILE 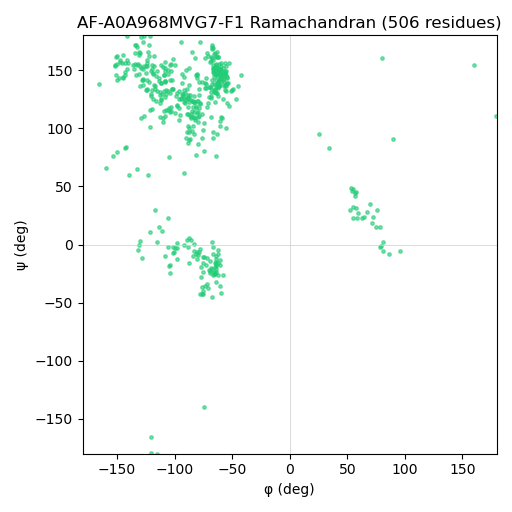A 1 287 ? -5.917 -3.960 12.025 1.00 98.56 287 ILE A O 1
ATOM 2158 N N . LYS A 1 288 ? -5.541 -1.840 11.405 1.00 98.50 288 LYS A N 1
ATOM 2159 C CA . LYS A 1 288 ? -5.385 -2.102 9.974 1.00 98.50 288 LYS A CA 1
ATOM 2160 C C . LYS A 1 288 ? -3.904 -2.284 9.664 1.00 98.50 288 LYS A C 1
ATOM 2162 O O . LYS A 1 288 ? -3.132 -1.341 9.803 1.00 98.50 288 LYS A O 1
ATOM 2167 N N . THR A 1 289 ? -3.527 -3.461 9.179 1.00 98.62 289 THR A N 1
ATOM 2168 C CA . THR A 1 289 ? -2.209 -3.695 8.573 1.00 98.62 289 THR A CA 1
ATOM 2169 C C . THR A 1 289 ? -2.290 -3.441 7.070 1.00 98.62 289 THR A C 1
ATOM 2171 O O . THR A 1 289 ? -3.123 -4.027 6.373 1.00 98.62 289 THR A O 1
ATOM 2174 N N . LEU A 1 290 ? -1.439 -2.550 6.572 1.00 98.25 290 LEU A N 1
ATOM 2175 C CA . LEU A 1 290 ? -1.296 -2.216 5.163 1.00 98.25 290 LEU A CA 1
ATOM 2176 C C . LEU A 1 290 ? 0.077 -2.684 4.684 1.00 98.25 290 LEU A C 1
ATOM 2178 O O . LEU A 1 290 ? 1.098 -2.123 5.073 1.00 98.25 290 LEU A O 1
ATOM 2182 N N . VAL A 1 291 ? 0.095 -3.720 3.850 1.00 98.00 291 VAL A N 1
ATOM 2183 C CA . VAL A 1 291 ? 1.325 -4.270 3.271 1.00 98.00 291 VAL A CA 1
ATOM 2184 C C . VAL A 1 291 ? 1.465 -3.734 1.853 1.00 98.00 291 VAL A C 1
ATOM 2186 O O . VAL A 1 291 ? 0.652 -4.056 0.986 1.00 98.00 291 VAL A O 1
ATOM 2189 N N . ALA A 1 292 ? 2.479 -2.907 1.618 1.00 98.00 292 ALA A N 1
ATOM 2190 C CA . ALA A 1 292 ? 2.790 -2.413 0.288 1.00 98.00 292 ALA A CA 1
ATOM 2191 C C . ALA A 1 292 ? 3.549 -3.499 -0.493 1.00 98.00 292 ALA A C 1
ATOM 2193 O O . ALA A 1 292 ? 4.557 -4.006 0.007 1.00 98.00 292 ALA A O 1
ATOM 2194 N N . PRO A 1 293 ? 3.125 -3.867 -1.717 1.00 97.56 293 PRO A N 1
ATOM 2195 C CA . PRO A 1 293 ? 3.874 -4.818 -2.529 1.00 97.56 293 PRO A CA 1
ATOM 2196 C C . PRO A 1 293 ? 5.269 -4.276 -2.854 1.00 97.56 293 PRO A C 1
ATOM 2198 O O . PRO A 1 293 ? 5.506 -3.066 -2.863 1.00 97.56 293 PRO A O 1
ATOM 2201 N N . THR A 1 294 ? 6.215 -5.167 -3.128 1.00 97.44 294 THR A N 1
ATOM 2202 C CA . THR A 1 294 ? 7.542 -4.758 -3.593 1.00 97.44 294 THR A CA 1
ATOM 2203 C C . THR A 1 294 ? 7.443 -4.076 -4.957 1.00 97.44 294 THR A C 1
ATOM 2205 O O . THR A 1 294 ? 6.522 -4.326 -5.740 1.00 97.44 294 THR A O 1
ATOM 2208 N N . ARG A 1 295 ? 8.396 -3.185 -5.250 1.00 97.56 295 ARG A N 1
ATOM 2209 C CA . ARG A 1 295 ? 8.460 -2.538 -6.562 1.00 97.56 295 ARG A CA 1
ATOM 2210 C C . ARG A 1 295 ? 8.689 -3.606 -7.644 1.00 97.56 295 ARG A C 1
ATOM 2212 O O . ARG A 1 295 ? 9.644 -4.374 -7.505 1.00 97.56 295 ARG A O 1
ATOM 2219 N N . PRO A 1 296 ? 7.874 -3.654 -8.713 1.00 97.50 296 PRO A N 1
ATOM 2220 C CA . PRO A 1 296 ? 8.100 -4.596 -9.803 1.00 97.50 296 PRO A CA 1
ATOM 2221 C C . PRO A 1 296 ? 9.458 -4.379 -10.480 1.00 97.50 296 PRO A C 1
ATOM 2223 O O . PRO A 1 296 ? 9.953 -3.250 -10.566 1.00 97.50 296 PRO A O 1
ATOM 2226 N N . VAL A 1 297 ? 10.050 -5.460 -10.987 1.00 97.50 297 VAL A N 1
ATOM 2227 C CA . VAL A 1 297 ? 11.281 -5.404 -11.791 1.00 97.50 297 VAL A CA 1
ATOM 2228 C C . VAL A 1 297 ? 11.041 -4.666 -13.105 1.00 97.50 297 VAL A C 1
ATOM 2230 O O . VAL A 1 297 ? 9.921 -4.657 -13.614 1.00 97.50 297 VAL A O 1
ATOM 2233 N N . ALA A 1 298 ? 12.087 -4.042 -13.646 1.00 98.00 298 ALA A N 1
ATOM 2234 C CA . ALA A 1 298 ? 12.003 -3.356 -14.929 1.00 98.00 298 ALA A CA 1
ATOM 2235 C C . ALA A 1 298 ? 11.626 -4.330 -16.062 1.00 98.00 298 ALA A C 1
ATOM 2237 O O . ALA A 1 298 ? 12.019 -5.503 -16.009 1.00 98.00 298 ALA A O 1
ATOM 2238 N N . PRO A 1 299 ? 10.902 -3.867 -17.097 1.00 97.75 299 PRO A N 1
ATOM 2239 C CA . PRO A 1 299 ? 10.720 -4.666 -18.298 1.00 97.75 299 PRO A CA 1
ATOM 2240 C C . PRO A 1 299 ? 12.072 -4.891 -18.992 1.00 97.75 299 PRO A C 1
ATOM 2242 O O . PRO A 1 299 ? 13.046 -4.183 -18.735 1.00 97.75 299 PRO A O 1
ATOM 2245 N N . VAL A 1 300 ? 12.141 -5.898 -19.866 1.00 97.56 300 VAL A N 1
ATOM 2246 C CA . VAL A 1 300 ? 13.384 -6.278 -20.549 1.00 97.56 300 VAL A CA 1
ATOM 2247 C C . VAL A 1 300 ? 13.199 -6.186 -22.056 1.00 97.56 300 VAL A C 1
ATOM 2249 O O . VAL A 1 300 ? 12.653 -7.085 -22.693 1.00 97.56 300 VAL A O 1
ATOM 2252 N N . TYR A 1 301 ? 13.710 -5.101 -22.622 1.00 98.38 301 TYR A N 1
ATOM 2253 C CA . TYR A 1 301 ? 13.824 -4.870 -24.056 1.00 98.38 301 TYR A CA 1
ATOM 2254 C C . TYR A 1 301 ? 15.291 -4.925 -24.498 1.00 98.38 301 TYR A C 1
ATOM 2256 O O . TYR A 1 301 ? 16.201 -4.625 -23.727 1.00 98.38 301 TYR A O 1
ATOM 2264 N N . SER A 1 302 ? 15.539 -5.291 -25.750 1.00 98.06 302 SER A N 1
ATOM 2265 C CA . SER A 1 302 ? 16.856 -5.190 -26.384 1.00 98.06 302 SER A CA 1
ATOM 2266 C C . SER A 1 302 ? 16.743 -4.552 -27.767 1.00 98.06 302 SER A C 1
ATOM 2268 O O . SER A 1 302 ? 15.643 -4.329 -28.275 1.00 98.06 302 SER A O 1
ATOM 2270 N N . VAL A 1 303 ? 17.882 -4.209 -28.367 1.00 98.50 303 VAL A N 1
ATOM 2271 C CA . VAL A 1 303 ? 17.939 -3.581 -29.692 1.00 98.50 303 VAL A CA 1
ATOM 2272 C C . VAL A 1 303 ? 17.867 -4.647 -30.788 1.00 98.50 303 VAL A C 1
ATOM 2274 O O . VAL A 1 303 ? 18.651 -5.592 -30.811 1.00 98.50 303 VAL A O 1
ATOM 2277 N N . ASP A 1 304 ? 16.950 -4.464 -31.733 1.00 98.19 304 ASP A N 1
ATOM 2278 C CA . ASP A 1 304 ? 16.950 -5.108 -33.044 1.00 98.19 304 ASP A CA 1
ATOM 2279 C C . ASP A 1 304 ? 17.781 -4.250 -34.004 1.00 98.19 304 ASP A C 1
ATOM 2281 O O . ASP A 1 304 ? 17.286 -3.317 -34.637 1.00 98.19 304 ASP A O 1
ATOM 2285 N N . PHE A 1 305 ? 19.079 -4.537 -34.074 1.00 97.81 305 PHE A N 1
ATOM 2286 C CA . PHE A 1 305 ? 20.036 -3.764 -34.869 1.00 97.81 305 PHE A CA 1
ATOM 2287 C C . PHE A 1 305 ? 19.773 -3.799 -36.375 1.00 97.81 305 PHE A C 1
ATOM 2289 O O . PHE A 1 305 ? 20.206 -2.895 -37.089 1.00 97.81 305 PHE A O 1
ATOM 2296 N N . LEU A 1 306 ? 19.088 -4.837 -36.864 1.00 94.88 306 LEU A N 1
ATOM 2297 C CA . LEU A 1 306 ? 18.781 -4.983 -38.282 1.00 94.88 306 LEU A CA 1
ATOM 2298 C C . LEU A 1 306 ? 17.659 -4.031 -38.707 1.00 94.88 306 LEU A C 1
ATOM 2300 O O . LEU A 1 306 ? 17.738 -3.455 -39.791 1.00 94.88 306 LEU A O 1
ATOM 2304 N N . ASN A 1 307 ? 16.645 -3.878 -37.851 1.00 95.62 307 ASN A N 1
ATOM 2305 C CA . ASN A 1 307 ? 15.460 -3.057 -38.114 1.00 95.62 307 ASN A CA 1
ATOM 2306 C C . ASN A 1 307 ? 15.493 -1.686 -37.425 1.00 95.62 307 ASN A C 1
ATOM 2308 O O . ASN A 1 307 ? 14.562 -0.904 -37.588 1.00 95.62 307 ASN A O 1
ATOM 2312 N N . GLU A 1 308 ? 16.543 -1.405 -36.651 1.00 97.00 308 GLU A N 1
ATOM 2313 C CA . GLU A 1 308 ? 16.695 -0.179 -35.863 1.00 97.00 308 GLU A CA 1
ATOM 2314 C C . GLU A 1 308 ? 15.489 0.073 -34.954 1.00 97.00 308 GLU A C 1
ATOM 2316 O O . GLU A 1 308 ? 14.911 1.155 -34.914 1.00 97.00 308 GLU A O 1
ATOM 2321 N N . SER A 1 309 ? 15.086 -0.967 -34.225 1.00 98.12 309 SER A N 1
ATOM 2322 C CA . SER A 1 309 ? 13.919 -0.939 -33.348 1.00 98.12 309 SER A CA 1
ATOM 2323 C C . SER A 1 309 ? 14.164 -1.707 -32.052 1.00 98.12 309 SER A C 1
ATOM 2325 O O . SER A 1 309 ? 15.211 -2.322 -31.868 1.00 98.12 309 SER A O 1
ATOM 2327 N N . THR A 1 310 ? 13.189 -1.746 -31.152 1.00 98.44 310 THR A N 1
ATOM 2328 C CA . THR A 1 310 ? 13.169 -2.752 -30.082 1.00 98.44 310 THR A CA 1
ATOM 2329 C C . THR A 1 310 ? 13.034 -4.169 -30.661 1.00 98.44 310 THR A C 1
ATOM 2331 O O . THR A 1 310 ? 12.454 -4.374 -31.733 1.00 98.44 310 THR A O 1
ATOM 2334 N N . ASN A 1 311 ? 13.564 -5.166 -29.949 1.00 97.56 311 ASN A N 1
ATOM 2335 C CA . ASN A 1 311 ? 13.503 -6.586 -30.313 1.00 97.56 311 ASN A CA 1
ATOM 2336 C C . ASN A 1 311 ? 12.073 -7.137 -30.328 1.00 97.56 311 ASN A C 1
ATOM 2338 O O . ASN A 1 311 ? 11.742 -7.992 -31.151 1.00 97.56 311 ASN A O 1
ATOM 2342 N N . VAL A 1 312 ? 11.218 -6.607 -29.458 1.00 98.06 312 VAL A N 1
ATOM 2343 C CA . VAL A 1 312 ? 9.797 -6.940 -29.350 1.00 98.06 312 VAL A CA 1
ATOM 2344 C C . VAL A 1 312 ? 8.946 -5.674 -29.327 1.00 98.06 312 VAL A C 1
ATOM 2346 O O . VAL A 1 312 ? 9.455 -4.564 -29.154 1.00 98.06 312 VAL A O 1
ATOM 2349 N N . ALA A 1 313 ? 7.643 -5.837 -29.543 1.00 98.12 313 ALA A N 1
ATOM 2350 C CA . ALA A 1 313 ? 6.689 -4.746 -29.428 1.00 98.12 313 ALA A CA 1
ATOM 2351 C C . ALA A 1 313 ? 6.625 -4.208 -27.991 1.00 98.12 313 ALA A C 1
ATOM 2353 O O . ALA A 1 313 ? 6.602 -4.992 -27.044 1.00 98.12 313 ALA A O 1
ATOM 2354 N N . VAL A 1 314 ? 6.566 -2.884 -27.838 1.00 98.38 314 VAL A N 1
ATOM 2355 C CA . VAL A 1 314 ? 6.414 -2.244 -26.525 1.00 98.38 314 VAL A CA 1
ATOM 2356 C C . VAL A 1 314 ? 4.948 -2.322 -26.107 1.00 98.38 314 VAL A C 1
ATOM 2358 O O . VAL A 1 314 ? 4.071 -1.784 -26.789 1.00 98.38 314 VAL A O 1
ATOM 2361 N N . SER A 1 315 ? 4.676 -3.015 -25.001 1.00 97.31 315 SER A N 1
ATOM 2362 C CA . SER A 1 315 ? 3.317 -3.244 -24.493 1.00 97.31 315 SER A CA 1
ATOM 2363 C C . SER A 1 315 ? 2.610 -1.938 -24.115 1.00 97.31 315 SER A C 1
ATOM 2365 O O . SER A 1 315 ? 3.236 -1.005 -23.622 1.00 97.31 315 SER A O 1
ATOM 2367 N N . ALA A 1 316 ? 1.279 -1.892 -24.237 1.00 96.44 316 ALA A N 1
ATOM 2368 C CA . ALA A 1 316 ? 0.471 -0.769 -23.748 1.00 96.44 316 ALA A CA 1
ATOM 2369 C C . ALA A 1 316 ? 0.502 -0.605 -22.214 1.00 96.44 316 ALA A C 1
ATOM 2371 O O . ALA A 1 316 ? 0.205 0.479 -21.699 1.00 96.44 316 ALA A O 1
ATOM 2372 N N . SER A 1 317 ? 0.879 -1.661 -21.484 1.00 96.69 317 SER A N 1
ATOM 2373 C CA . SER A 1 317 ? 1.153 -1.609 -20.041 1.00 96.69 317 SER A CA 1
ATOM 2374 C C . SER A 1 317 ? 2.460 -0.897 -19.705 1.00 96.69 317 SER A C 1
ATOM 2376 O O . SER A 1 317 ? 2.647 -0.484 -18.563 1.00 96.69 317 SER A O 1
ATOM 2378 N N . ASP A 1 318 ? 3.345 -0.737 -20.685 1.00 98.38 318 ASP A N 1
ATOM 2379 C CA . ASP A 1 318 ? 4.626 -0.075 -20.518 1.00 98.38 318 ASP A CA 1
ATOM 2380 C C . ASP A 1 318 ? 4.565 1.355 -21.057 1.00 98.38 318 ASP A C 1
ATOM 2382 O O . ASP A 1 318 ? 3.688 1.746 -21.838 1.00 98.38 318 ASP A O 1
ATOM 2386 N N . GLU A 1 319 ? 5.495 2.166 -20.586 1.00 98.44 319 GLU A N 1
ATOM 2387 C CA . GLU A 1 319 ? 5.746 3.510 -21.076 1.00 98.44 319 GLU A CA 1
ATOM 2388 C C . GLU A 1 319 ? 7.240 3.713 -21.294 1.00 98.44 319 GLU A C 1
ATOM 2390 O O . GLU A 1 319 ? 8.069 3.049 -20.665 1.00 98.44 319 GLU A O 1
ATOM 2395 N N . TYR A 1 320 ? 7.574 4.626 -22.199 1.00 98.44 320 TYR A N 1
ATOM 2396 C CA . TYR A 1 320 ? 8.947 4.929 -22.567 1.00 98.44 320 TYR A CA 1
ATOM 2397 C C . TYR A 1 320 ? 9.188 6.435 -22.656 1.00 98.44 320 TYR A C 1
ATOM 2399 O O . TYR A 1 320 ? 8.277 7.206 -22.960 1.00 98.44 320 TYR A O 1
ATOM 2407 N N . ALA A 1 321 ? 10.421 6.856 -22.400 1.00 98.44 321 ALA A N 1
ATOM 2408 C CA . ALA A 1 321 ? 10.856 8.246 -22.464 1.00 98.44 321 ALA A CA 1
ATOM 2409 C C . ALA A 1 321 ? 12.298 8.349 -22.978 1.00 98.44 321 ALA A C 1
ATOM 2411 O O . ALA A 1 321 ? 13.053 7.377 -22.961 1.00 98.44 321 ALA A O 1
ATOM 2412 N N . SER A 1 322 ? 12.697 9.547 -23.405 1.00 96.94 322 SER A N 1
ATOM 2413 C CA . SER A 1 322 ? 14.087 9.865 -23.766 1.00 96.94 322 SER A CA 1
ATOM 2414 C C . SER A 1 322 ? 14.929 10.339 -22.574 1.00 96.94 322 SER A C 1
ATOM 2416 O O . SER A 1 322 ? 16.109 10.634 -22.741 1.00 96.94 322 SER A O 1
ATOM 2418 N N . THR A 1 323 ? 14.337 10.451 -21.381 1.00 97.31 323 THR A N 1
ATOM 2419 C CA . THR A 1 323 ? 14.999 10.902 -20.149 1.00 97.31 323 THR A CA 1
ATOM 2420 C C . THR A 1 323 ? 14.847 9.869 -19.034 1.00 97.31 323 THR A C 1
ATOM 2422 O O . THR A 1 323 ? 13.837 9.167 -18.947 1.00 97.31 323 THR A O 1
ATOM 2425 N N . SER A 1 324 ? 15.855 9.773 -18.164 1.00 96.69 324 SER A N 1
ATOM 2426 C CA . SER A 1 324 ? 15.927 8.757 -17.102 1.00 96.69 324 SER A CA 1
ATOM 2427 C C . SER A 1 324 ? 14.906 8.945 -15.979 1.00 96.69 324 SER A C 1
ATOM 2429 O O . SER A 1 324 ? 14.539 7.980 -15.311 1.00 96.69 324 SER A O 1
ATOM 2431 N N . ASP A 1 325 ? 14.406 10.166 -15.788 1.00 96.12 325 ASP A N 1
ATOM 2432 C CA . ASP A 1 325 ? 13.324 10.491 -14.853 1.00 96.12 325 ASP A CA 1
ATOM 2433 C C . ASP A 1 325 ? 11.927 10.118 -15.385 1.00 96.12 325 ASP A C 1
ATOM 2435 O O . ASP A 1 325 ? 10.932 10.227 -14.662 1.00 96.12 325 ASP A O 1
ATOM 2439 N N . MET A 1 326 ? 11.849 9.634 -16.631 1.00 97.38 326 MET A N 1
ATOM 2440 C CA . MET A 1 326 ? 10.612 9.308 -17.340 1.00 97.38 326 MET A CA 1
ATOM 2441 C C . MET A 1 326 ? 9.668 10.513 -17.505 1.00 97.38 326 MET A C 1
ATOM 2443 O O . MET A 1 326 ? 8.447 10.339 -17.596 1.00 97.38 326 MET A O 1
ATOM 2447 N N . ALA A 1 327 ? 10.200 11.738 -17.529 1.00 95.44 327 ALA A N 1
ATOM 2448 C CA . ALA A 1 327 ? 9.418 12.929 -17.833 1.00 95.44 327 ALA A CA 1
ATOM 2449 C C . ALA A 1 327 ? 8.874 12.871 -19.271 1.00 95.44 327 ALA A C 1
ATOM 2451 O O . ALA A 1 327 ? 9.575 12.504 -20.212 1.00 95.44 327 ALA A O 1
ATOM 2452 N N . GLY A 1 328 ? 7.595 13.220 -19.447 1.00 95.25 328 GLY A N 1
ATOM 2453 C CA . GLY A 1 328 ? 6.944 13.179 -20.762 1.00 95.25 328 GLY A CA 1
ATOM 2454 C C . GLY A 1 328 ? 6.814 11.773 -21.362 1.00 95.25 328 GLY A C 1
ATOM 2455 O O . GLY A 1 328 ? 6.727 11.645 -22.583 1.00 95.25 328 GLY A O 1
ATOM 2456 N N . ALA A 1 329 ? 6.824 10.723 -20.530 1.00 97.56 329 ALA A N 1
ATOM 2457 C CA . ALA A 1 329 ? 6.723 9.346 -20.998 1.00 97.56 329 ALA A CA 1
ATOM 2458 C C . ALA A 1 329 ? 5.481 9.110 -21.874 1.00 97.56 329 ALA A C 1
ATOM 2460 O O . ALA A 1 329 ? 4.381 9.585 -21.588 1.00 97.56 329 ALA A O 1
ATOM 2461 N N . SER A 1 330 ? 5.675 8.338 -22.939 1.00 97.69 330 SER A N 1
ATOM 2462 C CA . SER A 1 330 ? 4.631 7.915 -23.865 1.00 97.69 330 SER A CA 1
ATOM 2463 C C . SER A 1 330 ? 4.251 6.463 -23.605 1.00 97.69 330 SER A C 1
ATOM 2465 O O . SER A 1 330 ? 5.103 5.621 -23.332 1.00 97.69 330 SER A O 1
ATOM 2467 N N . ALA A 1 331 ? 2.959 6.156 -23.703 1.00 97.44 331 ALA A N 1
ATOM 2468 C CA . ALA A 1 331 ? 2.469 4.786 -23.627 1.00 97.44 331 ALA A CA 1
ATOM 2469 C C . ALA A 1 331 ? 2.990 3.945 -24.801 1.00 97.44 331 ALA A C 1
ATOM 2471 O O . ALA A 1 331 ? 3.015 4.419 -25.936 1.00 97.44 331 ALA A O 1
ATOM 2472 N N . GLY A 1 332 ? 3.324 2.678 -24.548 1.00 97.44 332 GLY A N 1
ATOM 2473 C CA . GLY A 1 332 ? 3.543 1.716 -25.623 1.00 97.44 332 GLY A CA 1
ATOM 2474 C C . GLY A 1 332 ? 2.289 1.535 -26.483 1.00 97.44 332 GLY A C 1
ATOM 2475 O O . GLY A 1 332 ? 1.158 1.588 -25.998 1.00 97.44 332 GLY A O 1
ATOM 2476 N N . SER A 1 333 ? 2.495 1.324 -27.779 1.00 96.50 333 SER A N 1
ATOM 2477 C CA . SER A 1 333 ? 1.436 1.166 -28.785 1.00 96.50 333 SER A CA 1
ATOM 2478 C C . SER A 1 333 ? 1.130 -0.296 -29.126 1.00 96.50 333 SER A C 1
ATOM 2480 O O . SER A 1 333 ? 0.261 -0.558 -29.953 1.00 96.50 333 SER A O 1
ATOM 2482 N N . GLY A 1 334 ? 1.859 -1.260 -28.553 1.00 96.75 334 GLY A N 1
ATOM 2483 C CA . GLY A 1 334 ? 1.821 -2.653 -29.001 1.00 96.75 334 GLY A CA 1
ATOM 2484 C C . GLY A 1 334 ? 2.585 -2.894 -30.309 1.00 96.75 334 GLY A C 1
ATOM 2485 O O . GLY A 1 334 ? 2.428 -3.946 -30.923 1.00 96.75 334 GLY A O 1
ATOM 2486 N N . THR A 1 335 ? 3.433 -1.952 -30.734 1.00 97.31 335 THR A N 1
ATOM 2487 C CA . THR A 1 335 ? 4.332 -2.098 -31.891 1.00 97.31 335 THR A CA 1
ATOM 2488 C C . THR A 1 335 ? 5.792 -1.998 -31.461 1.00 97.31 335 THR A C 1
ATOM 2490 O O . THR A 1 335 ? 6.099 -1.521 -30.367 1.00 97.31 335 THR A O 1
ATOM 2493 N N . LYS A 1 336 ? 6.721 -2.462 -32.308 1.00 98.31 336 LYS A N 1
ATOM 2494 C CA . LYS A 1 336 ? 8.155 -2.214 -32.089 1.00 98.31 336 LYS A CA 1
ATOM 2495 C C . LYS A 1 336 ? 8.409 -0.707 -32.117 1.00 98.31 336 LYS A C 1
ATOM 2497 O O . LYS A 1 336 ? 7.859 -0.008 -32.968 1.00 98.31 336 LYS A O 1
ATOM 2502 N N . LEU A 1 337 ? 9.218 -0.222 -31.182 1.00 98.00 337 LEU A N 1
ATOM 2503 C CA . LEU A 1 337 ? 9.602 1.182 -31.115 1.00 98.00 337 LEU A CA 1
ATOM 2504 C C . LEU A 1 337 ? 10.827 1.397 -32.000 1.00 98.00 337 LEU A C 1
ATOM 2506 O O . LEU A 1 337 ? 11.830 0.713 -31.809 1.00 98.00 337 LEU A O 1
ATOM 2510 N N . THR A 1 338 ? 10.757 2.331 -32.948 1.00 97.94 338 THR A N 1
ATOM 2511 C CA . THR A 1 338 ? 11.919 2.743 -33.746 1.00 97.94 338 THR A CA 1
ATOM 2512 C C . THR A 1 338 ? 12.946 3.430 -32.853 1.00 97.94 338 THR A C 1
ATOM 2514 O O . THR A 1 338 ? 12.607 4.311 -32.063 1.00 97.94 338 THR A O 1
ATOM 2517 N N . LEU A 1 339 ? 14.207 3.039 -32.992 1.00 97.94 339 LEU A N 1
ATOM 2518 C CA . LEU A 1 339 ? 15.325 3.545 -32.213 1.00 97.94 339 LEU A CA 1
ATOM 2519 C C . LEU A 1 339 ? 16.209 4.427 -33.087 1.00 97.94 339 LEU A C 1
ATOM 2521 O O . LEU A 1 339 ? 16.479 4.119 -34.244 1.00 97.94 339 LEU A O 1
ATOM 2525 N N . THR A 1 340 ? 16.697 5.522 -32.512 1.00 97.00 340 THR A N 1
ATOM 2526 C CA . THR A 1 340 ? 17.704 6.363 -33.164 1.00 97.00 340 THR A CA 1
ATOM 2527 C C . THR A 1 340 ? 19.083 5.991 -32.617 1.00 97.00 340 THR A C 1
ATOM 2529 O O . THR A 1 340 ? 19.282 6.119 -31.407 1.00 97.00 340 THR A O 1
ATOM 2532 N N . PRO A 1 341 ? 20.041 5.544 -33.452 1.00 97.31 341 PRO A N 1
ATOM 2533 C CA . PRO A 1 341 ? 21.392 5.216 -32.999 1.00 97.31 341 PRO A CA 1
ATOM 2534 C C . PRO A 1 341 ? 22.033 6.343 -32.179 1.00 97.31 341 PRO A C 1
ATOM 2536 O O . PRO A 1 341 ? 22.017 7.499 -32.598 1.00 97.31 341 PRO A O 1
ATOM 2539 N N . GLY A 1 342 ? 22.615 6.002 -31.029 1.00 97.06 342 GLY A N 1
ATOM 2540 C CA . GLY A 1 342 ? 23.220 6.950 -30.089 1.00 97.06 342 GLY A CA 1
ATOM 2541 C C . GLY A 1 342 ? 22.262 7.571 -29.065 1.00 97.06 342 GLY A C 1
ATOM 2542 O O . GLY A 1 342 ? 22.740 8.230 -28.146 1.00 97.06 342 GLY A O 1
ATOM 2543 N N . ASN A 1 343 ? 20.946 7.359 -29.185 1.00 97.44 343 ASN A N 1
ATOM 2544 C CA . ASN A 1 343 ? 19.951 7.904 -28.260 1.00 97.44 343 ASN A CA 1
ATOM 2545 C C . ASN A 1 343 ? 19.335 6.793 -27.406 1.00 97.44 343 ASN A C 1
ATOM 25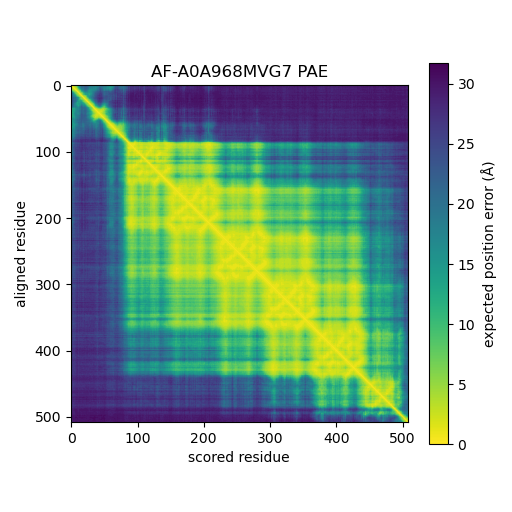47 O O . ASN A 1 343 ? 18.538 5.993 -27.900 1.00 97.44 343 ASN A O 1
ATOM 2551 N N . ASN A 1 344 ? 19.679 6.768 -26.118 1.00 98.06 344 ASN A N 1
ATOM 2552 C CA . ASN A 1 344 ? 19.117 5.809 -25.168 1.00 98.06 344 ASN A CA 1
ATOM 2553 C C . ASN A 1 344 ? 17.618 6.055 -24.949 1.00 98.06 344 ASN A C 1
ATOM 2555 O O . ASN A 1 344 ? 17.133 7.185 -25.039 1.00 98.06 344 ASN A O 1
ATOM 2559 N N . ILE A 1 345 ? 16.898 4.983 -24.628 1.00 98.19 345 ILE A N 1
ATOM 2560 C CA . ILE A 1 345 ? 15.475 5.020 -24.281 1.00 98.19 345 ILE A CA 1
ATOM 2561 C C . ILE A 1 345 ? 15.297 4.423 -22.891 1.00 98.19 345 ILE A C 1
ATOM 2563 O O . ILE A 1 345 ? 15.912 3.414 -22.560 1.00 98.19 345 ILE A O 1
ATOM 2567 N N . PHE A 1 346 ? 14.434 5.023 -22.084 1.00 98.69 346 PHE A N 1
ATOM 2568 C CA . PHE A 1 346 ? 14.106 4.553 -20.744 1.00 98.69 346 PHE A CA 1
ATOM 2569 C C . PHE A 1 346 ? 12.706 3.958 -20.751 1.00 98.69 346 PHE A C 1
ATOM 2571 O O . PHE A 1 346 ? 11.788 4.589 -21.270 1.00 98.69 346 PHE A O 1
ATOM 2578 N N . LEU A 1 347 ? 12.535 2.747 -20.218 1.00 98.69 347 LEU A N 1
ATOM 2579 C CA . LEU A 1 347 ? 11.264 2.018 -20.230 1.00 98.69 347 LEU A CA 1
ATOM 2580 C C . LEU A 1 347 ? 10.877 1.565 -18.825 1.00 98.69 347 LEU A C 1
ATOM 2582 O O . LEU A 1 347 ? 11.722 1.119 -18.053 1.00 98.69 347 LEU A O 1
ATOM 2586 N N . ARG A 1 348 ? 9.587 1.620 -18.496 1.00 98.56 348 ARG A N 1
ATOM 2587 C CA . ARG A 1 348 ? 9.042 0.996 -17.280 1.00 98.56 348 ARG A CA 1
ATOM 2588 C C . ARG A 1 348 ? 7.616 0.512 -17.505 1.00 98.56 348 ARG A C 1
ATOM 2590 O O . ARG A 1 348 ? 6.902 1.043 -18.352 1.00 98.56 348 ARG A O 1
ATOM 2597 N N . THR A 1 349 ? 7.178 -0.442 -16.699 1.00 98.19 349 THR A N 1
ATOM 2598 C CA . THR A 1 349 ? 5.770 -0.824 -16.598 1.00 98.19 349 THR A CA 1
ATOM 2599 C C . THR A 1 349 ? 5.028 0.194 -15.735 1.00 98.19 349 THR A C 1
ATOM 2601 O O . THR A 1 349 ? 5.500 0.595 -14.663 1.00 98.19 349 THR A O 1
ATOM 2604 N N . LYS A 1 350 ? 3.862 0.636 -16.212 1.00 97.25 350 LYS A N 1
ATOM 2605 C CA . LYS A 1 350 ? 2.992 1.595 -15.523 1.00 97.25 350 LYS A CA 1
ATOM 2606 C C . LYS A 1 350 ? 2.470 1.021 -14.207 1.00 97.25 350 LYS A C 1
ATOM 2608 O O . LYS A 1 350 ? 2.326 -0.190 -14.049 1.00 97.25 350 LYS A O 1
ATOM 2613 N N . ALA A 1 351 ? 2.114 1.912 -13.284 1.00 97.25 351 ALA A N 1
ATOM 2614 C CA . ALA A 1 351 ? 1.312 1.519 -12.133 1.00 97.25 351 ALA A CA 1
ATOM 2615 C C . ALA A 1 351 ? -0.061 1.006 -12.594 1.00 97.25 351 ALA A C 1
ATOM 2617 O O . ALA A 1 351 ? -0.599 1.436 -13.616 1.00 97.25 351 ALA A O 1
ATOM 2618 N N . SER A 1 352 ? -0.637 0.111 -11.802 1.00 94.44 352 SER A N 1
ATOM 2619 C CA . SER A 1 352 ? -2.003 -0.392 -11.961 1.00 94.44 352 SER A CA 1
ATOM 2620 C C . SER A 1 352 ? -2.772 -0.215 -10.653 1.00 94.44 352 SER A C 1
ATOM 2622 O O . SER A 1 352 ? -2.206 0.225 -9.656 1.00 94.44 352 SER A O 1
ATOM 2624 N N . GLY A 1 353 ? -4.047 -0.610 -10.614 1.00 93.00 353 GLY A N 1
ATOM 2625 C CA . GLY A 1 353 ? -4.830 -0.597 -9.372 1.00 93.00 353 GLY A CA 1
ATOM 2626 C C . GLY A 1 353 ? -4.297 -1.522 -8.268 1.00 93.00 353 GLY A C 1
ATOM 2627 O O . GLY A 1 353 ? -4.810 -1.471 -7.156 1.00 93.00 353 GLY A O 1
ATOM 2628 N N . THR A 1 354 ? -3.298 -2.367 -8.553 1.00 93.00 354 THR A N 1
ATOM 2629 C CA . THR A 1 354 ? -2.753 -3.347 -7.597 1.00 93.00 354 THR A CA 1
ATOM 2630 C C . THR A 1 354 ? -1.223 -3.364 -7.500 1.00 93.00 354 THR A C 1
ATOM 2632 O O . THR A 1 354 ? -0.690 -4.107 -6.679 1.00 93.00 354 THR A O 1
ATOM 2635 N N . PHE A 1 355 ? -0.498 -2.590 -8.319 1.00 95.25 355 PHE A N 1
ATOM 2636 C CA . PHE A 1 355 ? 0.972 -2.588 -8.344 1.00 95.25 355 PHE A CA 1
ATOM 2637 C C . PHE A 1 355 ? 1.545 -1.199 -8.636 1.00 95.25 355 PHE A C 1
ATOM 2639 O O . PHE A 1 355 ? 1.013 -0.469 -9.473 1.00 95.25 355 PHE A O 1
ATOM 2646 N N . PHE A 1 356 ? 2.673 -0.880 -7.996 1.00 98.19 356 PHE A N 1
ATOM 2647 C CA . PHE A 1 356 ? 3.473 0.317 -8.270 1.00 98.19 356 PHE A CA 1
ATOM 2648 C C . PHE A 1 356 ? 4.075 0.302 -9.680 1.00 98.19 356 PHE A C 1
ATOM 2650 O O . PHE A 1 356 ? 4.181 -0.751 -10.311 1.00 98.19 356 PHE A O 1
ATOM 2657 N N . LYS A 1 357 ? 4.555 1.463 -10.142 1.00 97.88 357 LYS A N 1
ATOM 2658 C CA . LYS A 1 357 ? 5.417 1.543 -11.332 1.00 97.88 357 LYS A CA 1
ATOM 2659 C C . LYS A 1 357 ? 6.649 0.661 -11.126 1.00 97.88 357 LYS A C 1
ATOM 2661 O O . LYS A 1 357 ? 7.223 0.650 -10.029 1.00 97.88 357 LYS A O 1
ATOM 2666 N N . SER A 1 358 ? 7.074 -0.050 -12.166 1.00 98.44 358 SER A N 1
ATOM 2667 C CA . SER A 1 358 ? 8.286 -0.865 -12.082 1.00 98.44 358 SER A CA 1
ATOM 2668 C C . SER A 1 358 ? 9.544 -0.008 -11.932 1.00 98.44 358 SER A C 1
ATOM 2670 O O . SER A 1 358 ? 9.525 1.216 -12.093 1.00 98.44 358 SER A O 1
ATOM 2672 N N . GLN A 1 359 ? 10.672 -0.667 -11.679 1.00 98.12 359 GLN A N 1
ATOM 2673 C CA . GLN A 1 359 ? 11.981 -0.085 -11.962 1.00 98.12 359 GLN A CA 1
ATOM 2674 C C . GLN A 1 359 ? 12.088 0.331 -13.442 1.00 98.12 359 GLN A C 1
ATOM 2676 O O . GLN A 1 359 ? 11.369 -0.190 -14.300 1.00 98.12 359 GLN A O 1
ATOM 2681 N N . VAL A 1 360 ? 12.980 1.280 -13.725 1.00 98.56 360 VAL A N 1
ATOM 2682 C CA . VAL A 1 360 ? 13.251 1.766 -15.083 1.00 98.56 360 VAL A CA 1
ATOM 2683 C C . VAL A 1 360 ? 14.375 0.938 -15.698 1.00 98.56 360 VAL A C 1
ATOM 2685 O O . VAL A 1 360 ? 15.429 0.770 -15.089 1.00 98.56 360 VAL A O 1
ATOM 2688 N N . GLN A 1 361 ? 14.155 0.441 -16.910 1.00 98.62 361 GLN A N 1
ATOM 2689 C CA . GLN A 1 361 ? 15.202 -0.072 -17.778 1.00 98.62 361 GLN A CA 1
ATOM 2690 C C . GLN A 1 361 ? 15.796 1.087 -18.579 1.00 98.62 361 GLN A C 1
ATOM 2692 O O . GLN A 1 361 ? 15.063 1.791 -19.268 1.00 98.62 361 GLN A O 1
ATOM 2697 N N . GLU A 1 362 ? 17.118 1.237 -18.565 1.00 98.56 362 GLU A N 1
ATOM 2698 C CA . GLU A 1 362 ? 17.828 1.998 -19.593 1.00 98.56 362 GLU A CA 1
ATOM 2699 C C . GLU A 1 362 ? 18.180 1.064 -20.756 1.00 98.56 362 GLU A C 1
ATOM 2701 O O . GLU A 1 362 ? 18.988 0.144 -20.618 1.00 98.56 362 GLU A O 1
ATOM 2706 N N . LEU A 1 363 ? 17.557 1.282 -21.912 1.00 98.44 363 LEU A N 1
ATOM 2707 C CA . LEU A 1 363 ? 17.926 0.637 -23.163 1.00 98.44 363 LEU A CA 1
ATOM 2708 C C . LEU A 1 363 ? 19.008 1.477 -23.840 1.00 98.44 363 LEU A C 1
ATOM 2710 O O . LEU A 1 363 ? 18.723 2.489 -24.484 1.00 98.44 363 LEU A O 1
ATOM 2714 N N . THR A 1 364 ? 20.260 1.048 -23.693 1.00 97.81 364 THR A N 1
ATOM 2715 C CA . THR A 1 364 ? 21.394 1.691 -24.356 1.00 97.81 364 THR A CA 1
ATOM 2716 C C . THR A 1 364 ? 21.361 1.424 -25.857 1.00 97.81 364 THR A C 1
ATOM 2718 O O . THR A 1 364 ? 21.409 0.273 -26.295 1.00 97.81 364 THR A O 1
ATOM 2721 N N . VAL A 1 365 ? 21.321 2.492 -26.652 1.00 98.12 365 VAL A N 1
ATOM 2722 C CA . VAL A 1 365 ? 21.293 2.415 -28.114 1.00 98.12 365 VAL A CA 1
ATOM 2723 C C . VAL A 1 365 ? 22.636 2.922 -28.644 1.00 98.12 365 VAL A C 1
ATOM 2725 O O . VAL A 1 365 ? 22.884 4.127 -28.615 1.00 98.12 365 VAL A O 1
ATOM 2728 N N . PRO A 1 366 ? 23.542 2.046 -29.119 1.00 97.31 366 PRO A N 1
ATOM 2729 C CA . PRO A 1 366 ? 24.886 2.473 -29.494 1.00 97.31 366 PRO A CA 1
ATOM 2730 C C . PRO A 1 366 ? 24.876 3.375 -30.733 1.00 97.31 366 PRO A C 1
ATOM 2732 O O . PRO A 1 366 ? 23.957 3.350 -31.553 1.00 97.31 366 PRO A O 1
ATOM 2735 N N . VAL A 1 367 ? 25.928 4.175 -30.890 1.00 97.44 367 VAL A N 1
ATOM 2736 C CA . VAL A 1 367 ? 26.149 4.952 -32.116 1.00 97.44 367 VAL A CA 1
ATOM 2737 C C . VAL A 1 367 ? 26.436 4.025 -33.298 1.00 97.44 367 VAL A C 1
ATOM 2739 O O . VAL A 1 367 ? 26.869 2.882 -33.127 1.00 97.44 367 VAL A O 1
ATOM 2742 N N . ARG A 1 368 ? 26.221 4.516 -34.523 1.00 96.88 368 ARG A N 1
ATOM 2743 C CA . ARG A 1 368 ? 26.617 3.766 -35.721 1.00 96.88 368 ARG A CA 1
ATOM 2744 C C . ARG A 1 368 ? 28.134 3.539 -35.728 1.00 96.88 368 ARG A C 1
ATOM 2746 O O . ARG A 1 368 ? 28.881 4.461 -35.390 1.00 96.88 368 ARG A O 1
ATOM 2753 N N . PRO A 1 369 ? 28.610 2.361 -36.162 1.00 96.00 369 PRO A N 1
ATOM 2754 C CA . PRO A 1 369 ? 30.034 2.163 -36.384 1.00 96.00 369 PRO A CA 1
ATOM 2755 C C . PRO A 1 369 ? 30.533 3.076 -37.511 1.00 96.00 369 PRO A C 1
ATOM 2757 O O . PRO A 1 369 ? 29.775 3.453 -38.411 1.00 96.00 369 PRO A O 1
ATOM 2760 N N . ALA A 1 370 ? 31.827 3.397 -37.488 1.00 95.56 370 ALA A N 1
ATOM 2761 C CA . ALA A 1 370 ? 32.469 4.120 -38.579 1.00 95.56 370 ALA A CA 1
ATOM 2762 C C . ALA A 1 370 ? 32.349 3.337 -39.898 1.00 95.56 370 ALA A C 1
ATOM 2764 O O . ALA A 1 370 ? 32.479 2.105 -39.922 1.00 95.56 370 ALA A O 1
ATOM 2765 N N . ALA A 1 371 ? 32.100 4.064 -40.987 1.00 95.75 371 ALA A N 1
ATOM 2766 C CA . ALA A 1 371 ? 32.029 3.486 -42.321 1.00 95.75 371 ALA A CA 1
ATOM 2767 C C . ALA A 1 371 ? 33.396 2.936 -42.762 1.00 95.75 371 ALA A C 1
ATOM 2769 O O . ALA A 1 371 ? 34.430 3.462 -42.342 1.00 95.75 371 ALA A O 1
ATOM 2770 N N . PRO A 1 372 ? 33.426 1.874 -43.582 1.00 96.31 372 PRO A N 1
ATOM 2771 C CA . PRO A 1 372 ? 34.677 1.353 -44.104 1.00 96.31 372 PRO A CA 1
ATOM 2772 C C . PRO A 1 372 ? 35.249 2.294 -45.173 1.00 96.31 372 PRO A C 1
ATOM 2774 O O . PRO A 1 372 ? 34.516 2.876 -45.979 1.00 96.31 372 PRO A O 1
ATOM 2777 N N . THR A 1 373 ? 36.574 2.421 -45.194 1.00 95.62 373 THR A N 1
ATOM 2778 C CA . THR A 1 373 ? 37.292 3.273 -46.148 1.00 95.62 373 THR A CA 1
ATOM 2779 C C . THR A 1 373 ? 38.069 2.414 -47.128 1.00 95.62 373 THR A C 1
ATOM 2781 O O . THR A 1 373 ? 38.843 1.549 -46.724 1.00 95.62 373 THR A O 1
ATOM 2784 N N . TYR A 1 374 ? 37.889 2.702 -48.413 1.00 96.31 374 TYR A N 1
ATOM 2785 C CA . TYR A 1 374 ? 38.550 2.025 -49.519 1.00 96.31 374 TYR A CA 1
ATOM 2786 C C . TYR A 1 374 ? 39.223 3.056 -50.428 1.00 96.31 374 TYR A C 1
ATOM 2788 O O . TYR A 1 374 ? 38.768 4.195 -50.527 1.00 96.31 374 TYR A O 1
ATOM 2796 N N . THR A 1 375 ? 40.303 2.661 -51.094 1.00 96.44 375 THR A N 1
ATOM 2797 C CA . THR A 1 375 ? 40.962 3.442 -52.154 1.00 96.44 375 THR A CA 1
ATOM 2798 C C . THR A 1 375 ? 41.017 2.626 -53.446 1.00 96.44 375 THR A C 1
ATOM 2800 O O . THR A 1 375 ? 40.662 1.448 -53.451 1.00 96.44 375 THR A O 1
ATOM 2803 N N . ILE A 1 376 ? 41.425 3.241 -54.559 1.00 95.25 376 ILE A N 1
ATOM 2804 C CA . ILE A 1 376 ? 41.451 2.596 -55.882 1.00 95.25 376 ILE A CA 1
ATOM 2805 C C . ILE A 1 376 ? 42.875 2.173 -56.242 1.00 95.25 376 ILE A C 1
ATOM 2807 O O . ILE A 1 376 ? 43.813 2.958 -56.124 1.00 95.25 376 ILE A O 1
ATOM 2811 N N . ASP A 1 377 ? 43.007 0.945 -56.733 1.00 94.62 377 ASP A N 1
ATOM 2812 C CA . ASP A 1 377 ? 44.172 0.451 -57.460 1.00 94.62 377 ASP A CA 1
ATOM 2813 C C . ASP A 1 377 ? 43.943 0.720 -58.955 1.00 94.62 377 ASP A C 1
ATOM 2815 O O . ASP A 1 377 ? 43.308 -0.063 -59.662 1.00 94.62 377 ASP A O 1
ATOM 2819 N N . PHE A 1 378 ? 44.406 1.881 -59.431 1.00 88.62 378 PHE A N 1
ATOM 2820 C CA . PHE A 1 378 ? 44.143 2.339 -60.802 1.00 88.62 378 PHE A CA 1
ATOM 2821 C C . PHE A 1 378 ? 44.784 1.452 -61.877 1.00 88.62 378 PHE A C 1
ATOM 2823 O O . PHE A 1 378 ? 44.294 1.432 -63.002 1.00 88.62 378 PHE A O 1
ATOM 2830 N N . ALA A 1 379 ? 45.857 0.723 -61.551 1.00 87.31 379 ALA A N 1
ATOM 2831 C CA . ALA A 1 379 ? 46.536 -0.150 -62.507 1.00 87.31 379 ALA A CA 1
ATOM 2832 C C . ALA A 1 379 ? 45.691 -1.389 -62.840 1.00 87.31 379 ALA A C 1
ATOM 2834 O O . ALA A 1 379 ? 45.666 -1.842 -63.985 1.00 87.31 379 ALA A O 1
ATOM 2835 N N . ASN A 1 380 ? 44.988 -1.917 -61.836 1.00 90.06 380 ASN A N 1
ATOM 2836 C CA . ASN A 1 380 ? 44.148 -3.107 -61.971 1.00 90.06 380 ASN A CA 1
ATOM 2837 C C . ASN A 1 380 ? 42.654 -2.786 -62.098 1.00 90.06 380 ASN A C 1
ATOM 2839 O O . ASN A 1 380 ? 41.864 -3.693 -62.342 1.00 90.06 380 ASN A O 1
ATOM 2843 N N . GLU A 1 381 ? 42.271 -1.517 -61.933 1.00 93.25 381 GLU A N 1
ATOM 2844 C CA . GLU A 1 381 ? 40.877 -1.063 -61.908 1.00 93.25 381 GLU A CA 1
ATOM 2845 C C . GLU A 1 381 ? 40.051 -1.828 -60.873 1.00 93.25 381 GLU A C 1
ATOM 2847 O O . GLU A 1 381 ? 38.937 -2.284 -61.125 1.00 93.25 381 GLU A O 1
ATOM 2852 N N . THR A 1 382 ? 40.614 -1.961 -59.674 1.00 95.56 382 THR A N 1
ATOM 2853 C CA . THR A 1 382 ? 39.952 -2.572 -58.522 1.00 95.56 382 THR A CA 1
ATOM 2854 C C . THR A 1 382 ? 40.010 -1.653 -57.307 1.00 95.56 382 THR A C 1
ATOM 2856 O O . THR A 1 382 ? 40.708 -0.636 -57.300 1.00 95.56 382 THR A O 1
ATOM 2859 N N . THR A 1 383 ? 39.344 -2.027 -56.219 1.00 96.88 383 THR A N 1
ATOM 2860 C CA . THR A 1 383 ? 39.721 -1.508 -54.900 1.00 96.88 383 THR A CA 1
ATOM 2861 C C . THR A 1 383 ? 41.168 -1.885 -54.574 1.00 96.88 383 THR A C 1
ATOM 2863 O O . THR A 1 383 ? 41.690 -2.910 -55.022 1.00 96.88 383 THR A O 1
ATOM 2866 N N . GLN A 1 384 ? 41.837 -1.043 -53.792 1.00 96.69 384 GLN A N 1
ATOM 2867 C CA . GLN A 1 384 ? 43.194 -1.290 -53.315 1.00 96.69 384 GLN A CA 1
ATOM 2868 C C . GLN A 1 384 ? 43.214 -2.319 -52.182 1.00 96.69 384 GLN A C 1
ATOM 2870 O O . GLN A 1 384 ? 44.149 -3.117 -52.102 1.00 96.69 384 GLN A O 1
ATOM 2875 N N . GLN A 1 385 ? 42.198 -2.290 -51.319 1.00 97.38 385 GLN A N 1
ATOM 2876 C CA . GLN A 1 385 ? 41.990 -3.227 -50.220 1.00 97.38 385 GLN A CA 1
ATOM 2877 C C . GLN A 1 385 ? 40.965 -4.297 -50.614 1.00 97.38 385 GLN A C 1
ATOM 2879 O O . GLN A 1 385 ? 40.079 -4.053 -51.441 1.00 97.38 385 GLN A O 1
ATOM 2884 N N . ASP A 1 386 ? 41.065 -5.463 -49.980 1.00 97.25 386 ASP A N 1
ATOM 2885 C CA . ASP A 1 386 ? 40.035 -6.493 -50.054 1.00 97.25 386 ASP A CA 1
ATOM 2886 C C . ASP A 1 386 ? 38.769 -6.026 -49.332 1.00 97.25 386 ASP A C 1
ATOM 2888 O O . ASP A 1 386 ? 38.826 -5.560 -48.191 1.00 97.25 386 ASP A O 1
ATOM 2892 N N . VAL A 1 387 ? 37.615 -6.162 -49.986 1.00 97.19 387 VAL A N 1
ATOM 2893 C CA . VAL A 1 387 ? 36.333 -5.769 -49.395 1.00 97.19 387 VAL A CA 1
ATOM 2894 C C . VAL A 1 387 ? 35.854 -6.878 -48.464 1.00 97.19 387 VAL A C 1
ATOM 2896 O O . VAL A 1 387 ? 35.541 -7.986 -48.909 1.00 97.19 387 VAL A O 1
ATOM 2899 N N . SER A 1 388 ? 35.810 -6.584 -47.164 1.00 96.50 388 SER A N 1
ATOM 2900 C CA . SER A 1 388 ? 35.474 -7.547 -46.105 1.00 96.50 388 SER A CA 1
ATOM 2901 C C . SER A 1 388 ? 34.061 -8.116 -46.249 1.00 96.50 388 SER A C 1
ATOM 2903 O O . SER A 1 388 ? 33.139 -7.415 -46.654 1.00 96.50 388 SER A O 1
ATOM 2905 N N . SER A 1 389 ? 33.842 -9.362 -45.817 1.00 95.31 389 SER A N 1
ATOM 2906 C CA . SER A 1 389 ? 32.503 -9.971 -45.767 1.00 95.31 389 SER A CA 1
ATOM 2907 C C . SER A 1 389 ? 31.538 -9.290 -44.795 1.00 95.31 389 SER A C 1
ATOM 2909 O O . SER A 1 389 ? 30.325 -9.495 -44.890 1.00 95.31 389 SER A O 1
ATOM 2911 N N . ASN A 1 390 ? 32.058 -8.475 -43.876 1.00 95.00 390 ASN A N 1
ATOM 2912 C CA . ASN A 1 390 ? 31.264 -7.649 -42.965 1.00 95.00 390 ASN A CA 1
ATOM 2913 C C . ASN A 1 390 ? 30.828 -6.319 -43.590 1.00 95.00 390 ASN A C 1
ATOM 2915 O O . ASN A 1 390 ? 29.980 -5.635 -43.019 1.00 95.00 390 ASN A O 1
ATOM 2919 N N . ASP A 1 391 ? 31.364 -5.983 -44.759 1.00 97.31 391 ASP A N 1
ATOM 2920 C CA . ASP A 1 391 ? 30.994 -4.797 -45.509 1.00 97.31 391 ASP A CA 1
ATOM 2921 C C . ASP A 1 391 ? 30.095 -5.194 -46.686 1.00 97.31 391 ASP A C 1
ATOM 2923 O O . ASP A 1 391 ? 30.086 -6.334 -47.168 1.00 97.31 391 ASP A O 1
ATOM 2927 N N . GLU A 1 392 ? 29.286 -4.248 -47.127 1.00 97.31 392 GLU A N 1
ATOM 2928 C CA . GLU A 1 392 ? 28.464 -4.354 -48.323 1.00 97.31 392 GLU A CA 1
ATOM 2929 C C . GLU A 1 392 ? 28.683 -3.123 -49.197 1.00 97.31 392 GLU A C 1
ATOM 2931 O O . GLU A 1 392 ? 29.035 -2.049 -48.694 1.00 97.31 392 GLU A O 1
ATOM 2936 N N . TYR A 1 393 ? 28.504 -3.295 -50.502 1.00 96.62 393 TYR A N 1
ATOM 2937 C CA . TYR A 1 393 ? 28.739 -2.254 -51.489 1.00 96.62 393 TYR A CA 1
ATOM 2938 C C . TYR A 1 393 ? 27.699 -2.276 -52.606 1.00 96.62 393 TYR A C 1
ATOM 2940 O O . TYR A 1 393 ? 27.159 -3.326 -52.947 1.00 96.62 393 TYR A O 1
ATOM 2948 N N . ASP A 1 394 ? 27.432 -1.115 -53.186 1.00 96.81 394 ASP A N 1
ATOM 2949 C CA . ASP A 1 394 ? 26.548 -0.952 -54.341 1.00 96.81 394 ASP A CA 1
ATOM 2950 C C . ASP A 1 394 ? 27.011 0.258 -55.166 1.00 96.81 394 ASP A C 1
ATOM 2952 O O . ASP A 1 394 ? 27.744 1.122 -54.683 1.00 96.81 394 ASP A O 1
ATOM 2956 N N . THR A 1 395 ? 26.591 0.329 -56.421 1.00 94.75 395 THR A N 1
ATOM 2957 C CA . THR A 1 395 ? 26.689 1.543 -57.243 1.00 94.75 395 THR A CA 1
ATOM 2958 C C . THR A 1 395 ? 25.474 2.458 -57.069 1.00 94.75 395 THR A C 1
ATOM 2960 O O . THR A 1 395 ? 25.535 3.635 -57.417 1.00 94.75 395 THR A O 1
ATOM 2963 N N . ASP A 1 396 ? 24.379 1.941 -56.502 1.00 94.38 396 ASP A N 1
ATOM 2964 C CA . ASP A 1 396 ? 23.207 2.722 -56.110 1.00 94.38 396 ASP A CA 1
ATOM 2965 C C . ASP A 1 396 ? 23.359 3.264 -54.675 1.00 94.38 396 ASP A C 1
ATOM 2967 O O . ASP A 1 396 ? 23.580 2.519 -53.718 1.00 94.38 396 ASP A O 1
ATOM 2971 N N . ALA A 1 397 ? 23.187 4.579 -54.508 1.00 93.94 397 ALA A N 1
ATOM 2972 C CA . ALA A 1 397 ? 23.275 5.262 -53.217 1.00 93.94 397 ALA A CA 1
ATOM 2973 C C . ALA A 1 397 ? 22.290 4.727 -52.159 1.00 93.94 397 ALA A C 1
ATOM 2975 O O . ALA A 1 397 ? 22.551 4.848 -50.958 1.00 93.94 397 ALA A O 1
ATOM 2976 N N . SER A 1 398 ? 21.163 4.149 -52.590 1.00 93.06 398 SER A N 1
ATOM 2977 C CA . SER A 1 398 ? 20.132 3.579 -51.717 1.00 93.06 398 SER A CA 1
ATOM 2978 C C . SER A 1 398 ? 20.593 2.314 -50.992 1.00 93.06 398 SER A C 1
ATOM 2980 O O . SER A 1 398 ? 20.075 2.008 -49.914 1.00 93.06 398 SER A O 1
ATOM 2982 N N . MET A 1 399 ? 21.583 1.595 -51.541 1.00 94.19 399 MET A N 1
ATOM 2983 C CA . MET A 1 399 ? 22.124 0.357 -50.969 1.00 94.19 399 MET A CA 1
ATOM 2984 C C . MET A 1 399 ? 21.032 -0.689 -50.655 1.00 94.19 399 MET A C 1
ATOM 2986 O O . MET A 1 399 ? 21.159 -1.457 -49.693 1.00 94.19 399 MET A O 1
ATOM 2990 N N . LEU A 1 400 ? 19.929 -0.694 -51.417 1.00 91.44 400 LEU A N 1
ATOM 2991 C CA . LEU A 1 400 ? 18.809 -1.627 -51.228 1.00 91.44 400 LEU A CA 1
ATOM 2992 C C . LEU A 1 400 ? 19.173 -3.052 -51.656 1.00 91.44 400 LEU A C 1
ATOM 2994 O O . LEU A 1 400 ? 18.729 -4.006 -51.022 1.00 91.44 400 LEU A O 1
ATOM 2998 N N . ASN A 1 401 ? 20.012 -3.187 -52.687 1.00 92.62 401 ASN A N 1
ATOM 2999 C CA . ASN A 1 401 ? 20.452 -4.466 -53.249 1.00 92.62 401 ASN A CA 1
ATOM 3000 C C . ASN A 1 401 ? 21.970 -4.662 -53.105 1.00 92.62 401 ASN A C 1
ATOM 3002 O O . ASN A 1 401 ? 22.594 -5.330 -53.930 1.00 92.62 401 ASN A O 1
ATOM 3006 N N . ALA A 1 402 ? 22.557 -4.081 -52.052 1.00 95.56 402 ALA A N 1
ATOM 3007 C CA . ALA A 1 402 ? 23.998 -4.066 -51.856 1.00 95.56 402 ALA A CA 1
ATOM 3008 C C . ALA A 1 402 ? 24.595 -5.483 -51.841 1.00 95.56 402 ALA A C 1
ATOM 3010 O O . ALA A 1 402 ? 24.120 -6.388 -51.146 1.00 95.56 402 ALA A O 1
ATOM 3011 N N . ALA A 1 403 ? 25.680 -5.661 -52.588 1.00 95.50 403 ALA A N 1
ATOM 3012 C CA . ALA A 1 403 ? 26.438 -6.894 -52.624 1.00 95.50 403 ALA A CA 1
ATOM 3013 C C . ALA A 1 403 ? 27.306 -7.026 -51.368 1.00 95.50 403 ALA A C 1
ATOM 3015 O O . ALA A 1 403 ? 27.932 -6.075 -50.903 1.00 95.50 403 ALA A O 1
ATOM 3016 N N . ALA A 1 404 ? 27.387 -8.238 -50.827 1.00 96.06 404 ALA A N 1
ATOM 3017 C CA . ALA A 1 404 ? 28.337 -8.565 -49.774 1.00 96.06 404 ALA A CA 1
ATOM 3018 C C . ALA A 1 404 ? 29.779 -8.523 -50.301 1.00 96.06 404 ALA A C 1
ATOM 3020 O O . ALA A 1 404 ? 30.066 -9.084 -51.362 1.00 96.06 404 ALA A O 1
ATOM 3021 N N . GLY A 1 405 ? 30.704 -7.959 -49.520 1.00 95.31 405 GLY A N 1
ATOM 3022 C CA . GLY A 1 405 ? 32.125 -8.219 -49.727 1.00 95.31 405 GLY A CA 1
ATOM 3023 C C . GLY A 1 405 ? 32.442 -9.711 -49.595 1.00 95.31 405 GLY A C 1
ATOM 3024 O O . GLY A 1 405 ? 31.726 -10.464 -48.928 1.00 95.31 405 GLY A O 1
ATOM 3025 N N . GLN A 1 406 ? 33.508 -10.148 -50.257 1.00 95.69 406 GLN A N 1
ATOM 3026 C CA . GLN A 1 406 ? 33.909 -11.561 -50.309 1.00 95.69 406 GLN A CA 1
ATOM 3027 C C . GLN A 1 406 ? 35.326 -11.787 -49.764 1.00 95.69 406 GLN A C 1
ATOM 3029 O O . GLN A 1 406 ? 35.876 -12.871 -49.911 1.00 95.69 406 GLN A O 1
ATOM 3034 N N . GLY A 1 407 ? 35.925 -10.774 -49.128 1.00 95.69 407 GLY A N 1
ATOM 3035 C CA . GLY A 1 407 ? 37.326 -10.817 -48.707 1.00 95.69 407 GLY A CA 1
ATOM 3036 C C . GLY A 1 407 ? 38.281 -10.761 -49.898 1.00 95.69 407 GLY A C 1
ATOM 3037 O O . GLY A 1 407 ? 39.309 -11.426 -49.903 1.00 95.69 407 GLY A O 1
ATOM 3038 N N . SER A 1 408 ? 37.917 -10.022 -50.944 1.00 95.94 408 SER A N 1
ATOM 3039 C CA . SER A 1 408 ? 38.733 -9.847 -52.147 1.00 95.94 408 SER A CA 1
ATOM 3040 C C . SER A 1 408 ? 38.540 -8.447 -52.715 1.00 95.94 408 SER A C 1
ATOM 3042 O O . SER A 1 408 ? 37.512 -7.805 -52.464 1.00 95.94 408 SER A O 1
ATOM 3044 N N . LYS A 1 409 ? 39.523 -7.964 -53.477 1.00 96.62 409 LYS A N 1
ATOM 3045 C CA . LYS A 1 409 ? 39.404 -6.732 -54.261 1.00 96.62 409 LYS A CA 1
ATOM 3046 C C . LYS A 1 409 ? 38.215 -6.824 -55.215 1.00 96.62 409 LYS A C 1
ATOM 3048 O O . LYS A 1 409 ? 38.031 -7.843 -55.881 1.00 96.62 409 LYS A O 1
ATOM 3053 N N . ILE A 1 410 ? 37.434 -5.752 -55.311 1.00 95.75 410 ILE A N 1
ATOM 3054 C CA . ILE A 1 410 ? 36.314 -5.679 -56.256 1.00 95.75 410 ILE A CA 1
ATOM 3055 C C . ILE A 1 410 ? 36.711 -4.840 -57.473 1.00 95.75 410 ILE A C 1
ATOM 3057 O O . ILE A 1 410 ? 37.409 -3.838 -57.299 1.00 95.75 410 ILE A O 1
ATOM 3061 N N . PRO A 1 411 ? 36.289 -5.205 -58.694 1.00 93.94 411 PRO A N 1
ATOM 3062 C CA . PRO A 1 411 ? 36.454 -4.348 -59.862 1.00 93.94 411 PRO A CA 1
ATOM 3063 C C . PRO A 1 411 ? 35.725 -3.015 -59.673 1.00 93.94 411 PRO A C 1
ATOM 3065 O O . PRO A 1 411 ? 34.583 -2.991 -59.216 1.00 93.94 411 PRO A O 1
ATOM 3068 N N . VAL A 1 412 ? 36.370 -1.915 -60.054 1.00 93.38 412 VAL A N 1
ATOM 3069 C CA . VAL A 1 412 ? 35.759 -0.585 -60.091 1.00 93.38 412 VAL A CA 1
ATOM 3070 C C . VAL A 1 412 ? 35.627 -0.128 -61.537 1.00 93.38 412 VAL A C 1
ATOM 3072 O O . VAL A 1 412 ? 36.596 -0.093 -62.289 1.00 93.38 412 VAL A O 1
ATOM 3075 N N . THR A 1 413 ? 34.414 0.239 -61.940 1.00 91.50 413 THR A N 1
ATOM 3076 C CA . THR A 1 413 ? 34.166 0.778 -63.280 1.00 91.50 413 THR A CA 1
ATOM 3077 C C . THR A 1 413 ? 34.610 2.244 -63.330 1.00 91.50 413 THR A C 1
ATOM 3079 O O . THR A 1 413 ? 34.073 3.053 -62.565 1.00 91.50 413 THR A O 1
ATOM 3082 N N . PRO A 1 414 ? 35.548 2.637 -64.215 1.00 91.12 414 PRO A N 1
ATOM 3083 C CA . PRO A 1 414 ? 35.946 4.036 -64.353 1.00 91.12 414 PRO A CA 1
ATOM 3084 C C . PRO A 1 414 ? 34.751 4.949 -64.651 1.00 91.12 414 PRO A C 1
ATOM 3086 O O . PRO A 1 414 ? 33.892 4.610 -65.463 1.00 91.12 414 PRO A O 1
ATOM 3089 N N . GLY A 1 415 ? 34.700 6.108 -63.998 1.00 89.62 415 GLY A N 1
ATOM 3090 C CA . GLY A 1 415 ? 33.585 7.055 -64.082 1.00 89.62 415 GLY A CA 1
ATOM 3091 C C . GLY A 1 415 ? 32.380 6.717 -63.193 1.00 89.62 415 GLY A C 1
ATOM 3092 O O . GLY A 1 415 ? 31.391 7.443 -63.238 1.00 89.62 415 GLY A O 1
ATOM 3093 N N . SER A 1 416 ? 32.432 5.641 -62.397 1.00 93.12 416 SER A N 1
ATOM 3094 C CA . SER A 1 416 ? 31.343 5.235 -61.492 1.00 93.12 416 SER A CA 1
ATOM 3095 C C . SER A 1 416 ? 31.633 5.586 -60.030 1.00 93.12 416 SER A C 1
ATOM 3097 O O . SER A 1 416 ? 32.789 5.672 -59.609 1.00 93.12 416 SER A O 1
ATOM 3099 N N . THR A 1 417 ? 30.572 5.737 -59.237 1.00 96.06 417 THR A N 1
ATOM 3100 C CA . THR A 1 417 ? 30.651 5.880 -57.777 1.00 96.06 417 THR A CA 1
ATOM 3101 C C . THR A 1 417 ? 30.169 4.601 -57.114 1.00 96.06 417 THR A C 1
ATOM 3103 O O . THR A 1 417 ? 29.117 4.075 -57.464 1.00 96.06 417 THR A O 1
ATOM 3106 N N . PHE A 1 418 ? 30.935 4.128 -56.140 1.00 96.00 418 PHE A N 1
ATOM 3107 C CA . PHE A 1 418 ? 30.585 3.014 -55.273 1.00 96.00 418 PHE A CA 1
ATOM 3108 C C . PHE A 1 418 ? 30.276 3.535 -53.872 1.00 96.00 418 PHE A C 1
ATOM 3110 O O . PHE A 1 418 ? 30.960 4.422 -53.359 1.00 96.00 418 PHE A O 1
ATOM 3117 N N . TYR A 1 419 ? 29.262 2.960 -53.245 1.00 97.75 419 TYR A N 1
ATOM 3118 C CA . TYR A 1 419 ? 28.859 3.212 -51.872 1.00 97.75 419 TYR A CA 1
ATOM 3119 C C . TYR A 1 419 ? 29.204 1.983 -51.043 1.00 97.75 419 TYR A C 1
ATOM 3121 O O . TYR A 1 419 ? 28.895 0.868 -51.445 1.00 97.75 419 TYR A O 1
ATOM 3129 N N . PHE A 1 420 ? 29.839 2.178 -49.892 1.00 97.62 420 PHE A N 1
ATOM 3130 C CA . PHE A 1 420 ? 30.226 1.115 -48.969 1.00 97.62 420 PHE A CA 1
ATOM 3131 C C . PHE A 1 420 ? 29.644 1.380 -47.588 1.00 97.62 420 PHE A C 1
ATOM 3133 O O . PHE A 1 420 ? 29.657 2.516 -47.114 1.00 97.62 420 PHE A O 1
ATOM 3140 N N . ARG A 1 421 ? 29.196 0.335 -46.895 1.00 97.69 421 ARG A N 1
ATOM 3141 C CA . ARG A 1 421 ? 28.851 0.413 -45.469 1.00 97.69 421 ARG A CA 1
ATOM 3142 C C . ARG A 1 421 ? 29.136 -0.912 -44.771 1.00 97.69 421 ARG A C 1
ATOM 3144 O O . ARG A 1 421 ? 29.191 -1.957 -45.413 1.00 97.69 421 ARG A O 1
ATOM 3151 N N . LYS A 1 422 ? 29.296 -0.879 -43.451 1.00 97.00 422 LYS A N 1
ATOM 3152 C CA . LYS A 1 422 ? 29.292 -2.090 -42.626 1.00 97.00 422 LYS A CA 1
ATOM 3153 C C . LYS A 1 422 ? 27.871 -2.627 -42.529 1.00 97.00 422 LYS A C 1
ATOM 3155 O O . LYS A 1 422 ? 26.939 -1.852 -42.298 1.00 97.00 422 LYS A O 1
ATOM 3160 N N . LYS A 1 423 ? 27.715 -3.943 -42.637 1.00 95.06 423 LYS A N 1
ATOM 3161 C CA . LYS A 1 423 ? 26.442 -4.631 -42.405 1.00 95.06 423 LYS A CA 1
ATOM 3162 C C . LYS A 1 423 ? 26.023 -4.500 -40.942 1.00 95.06 423 LYS A C 1
ATOM 3164 O O . LYS A 1 423 ? 26.868 -4.438 -40.049 1.00 95.06 423 LYS A O 1
ATOM 3169 N N . ALA A 1 424 ? 24.715 -4.519 -40.698 1.00 95.69 424 ALA A N 1
ATOM 3170 C CA . ALA A 1 424 ? 24.206 -4.710 -39.347 1.00 95.69 424 ALA A CA 1
ATOM 3171 C C . ALA A 1 424 ? 24.578 -6.115 -38.865 1.00 95.69 424 ALA A C 1
ATOM 3173 O O . ALA A 1 424 ? 24.552 -7.078 -39.635 1.00 95.69 424 ALA A O 1
ATOM 3174 N N . THR A 1 425 ? 24.884 -6.228 -37.580 1.00 94.62 425 THR A N 1
ATOM 3175 C CA . THR A 1 425 ? 25.048 -7.510 -36.892 1.00 94.62 425 THR A CA 1
ATOM 3176 C C . THR A 1 425 ? 24.055 -7.593 -35.739 1.00 94.62 425 THR A C 1
ATOM 3178 O O . THR A 1 425 ? 23.321 -6.649 -35.476 1.00 94.62 425 THR A O 1
ATOM 3181 N N . ASN A 1 426 ? 24.047 -8.696 -34.994 1.00 92.62 426 ASN A N 1
ATOM 3182 C CA . ASN A 1 426 ? 23.283 -8.800 -33.747 1.00 92.62 426 ASN A CA 1
ATOM 3183 C C . ASN A 1 426 ? 23.798 -7.884 -32.615 1.00 92.62 426 ASN A C 1
ATOM 3185 O O . ASN A 1 426 ? 23.215 -7.891 -31.535 1.00 92.62 426 ASN A O 1
ATOM 3189 N N . LEU A 1 427 ? 24.883 -7.134 -32.840 1.00 93.62 427 LEU A N 1
ATOM 3190 C CA . LEU A 1 427 ? 25.516 -6.264 -31.845 1.00 93.62 427 LEU A CA 1
ATOM 3191 C C . LEU A 1 427 ? 25.737 -4.824 -32.332 1.00 93.62 427 LEU A C 1
ATOM 3193 O O . LEU A 1 427 ? 26.108 -3.977 -31.527 1.00 93.62 427 LEU A O 1
ATOM 3197 N N . ASN A 1 428 ? 25.573 -4.537 -33.628 1.00 95.56 428 ASN A N 1
ATOM 3198 C CA . ASN A 1 428 ? 25.880 -3.225 -34.200 1.00 95.56 428 ASN A CA 1
ATOM 3199 C C . ASN A 1 428 ? 24.910 -2.848 -35.320 1.00 95.56 428 ASN A C 1
ATOM 3201 O O . ASN A 1 428 ? 24.559 -3.681 -36.158 1.00 95.56 428 ASN A O 1
ATOM 3205 N N . PHE A 1 429 ? 24.564 -1.562 -35.383 1.00 97.56 429 PHE A N 1
ATOM 3206 C CA . PHE A 1 429 ? 23.860 -0.971 -36.520 1.00 97.56 429 PHE A CA 1
ATOM 3207 C C . PHE A 1 429 ? 24.707 -1.011 -37.794 1.00 97.56 429 PHE A C 1
ATOM 3209 O O . PHE A 1 429 ? 25.936 -1.102 -37.737 1.00 97.56 429 PHE A O 1
ATOM 3216 N N . ARG A 1 430 ? 24.057 -0.840 -38.953 1.00 96.19 430 ARG A N 1
ATOM 3217 C CA . ARG A 1 430 ? 24.776 -0.494 -40.188 1.00 96.19 430 ARG A CA 1
ATOM 3218 C C . ARG A 1 430 ? 25.549 0.808 -39.978 1.00 96.19 430 ARG A C 1
ATOM 3220 O O . ARG A 1 430 ? 25.044 1.734 -39.327 1.00 96.19 430 ARG A O 1
ATOM 3227 N N . SER A 1 431 ? 26.751 0.900 -40.544 1.00 97.44 431 SER A N 1
ATOM 3228 C CA . SER A 1 431 ? 27.444 2.190 -40.606 1.00 97.44 431 SER A CA 1
ATOM 3229 C C . SER A 1 431 ? 26.703 3.144 -41.542 1.00 97.44 431 SER A C 1
ATOM 3231 O O . SER A 1 431 ? 25.852 2.734 -42.333 1.00 97.44 431 SER A O 1
ATOM 3233 N N . VAL A 1 432 ? 27.076 4.422 -41.504 1.00 95.12 432 VAL A N 1
ATOM 3234 C CA . VAL A 1 432 ? 26.753 5.335 -42.609 1.00 95.12 432 VAL A CA 1
ATOM 3235 C C . VAL A 1 432 ? 27.428 4.871 -43.907 1.00 95.12 432 VAL A C 1
ATOM 3237 O O . VAL A 1 432 ? 28.378 4.078 -43.866 1.00 95.12 432 VAL A O 1
ATOM 3240 N N . ASN A 1 433 ? 26.940 5.357 -45.049 1.00 96.00 433 ASN A N 1
ATOM 3241 C CA . ASN A 1 433 ? 27.564 5.095 -46.344 1.00 96.00 433 ASN A CA 1
ATOM 3242 C C . ASN A 1 433 ? 28.851 5.922 -46.476 1.00 96.00 433 ASN A C 1
ATOM 3244 O O . ASN A 1 433 ? 28.852 7.121 -46.204 1.00 96.00 433 ASN A O 1
ATOM 3248 N N . ASN A 1 434 ? 29.919 5.290 -46.946 1.00 96.25 434 ASN A N 1
ATOM 3249 C CA . ASN A 1 434 ? 31.109 5.947 -47.469 1.00 96.25 434 ASN A CA 1
ATOM 3250 C C . ASN A 1 434 ? 31.125 5.836 -48.998 1.00 96.25 434 ASN A C 1
ATOM 3252 O O . ASN A 1 434 ? 30.665 4.838 -49.548 1.00 96.25 434 ASN A O 1
ATOM 3256 N N . THR A 1 435 ? 31.659 6.839 -49.688 1.00 96.62 435 THR A N 1
ATOM 3257 C CA . THR A 1 435 ? 31.667 6.904 -51.156 1.00 96.62 435 THR A CA 1
ATOM 3258 C C . THR A 1 435 ? 33.072 6.760 -51.720 1.00 96.62 435 THR A C 1
ATOM 3260 O O . THR A 1 435 ? 34.003 7.398 -51.232 1.00 96.62 435 THR A O 1
ATOM 3263 N N . LEU A 1 436 ? 33.207 6.000 -52.803 1.00 96.19 436 LEU A N 1
ATOM 3264 C CA . LEU A 1 436 ? 34.423 5.878 -53.599 1.00 96.19 436 LEU A CA 1
ATOM 3265 C C . LEU A 1 436 ? 34.100 6.171 -55.064 1.00 96.19 436 LEU A C 1
ATOM 3267 O O . LEU A 1 436 ? 33.427 5.383 -55.724 1.00 96.19 436 LEU A O 1
ATOM 3271 N N . THR A 1 437 ? 34.589 7.290 -55.585 1.00 94.44 437 THR A N 1
ATOM 3272 C CA . THR A 1 437 ? 34.402 7.646 -56.996 1.00 94.44 437 THR A CA 1
ATOM 3273 C C . THR A 1 437 ? 35.637 7.265 -57.793 1.00 94.44 437 THR A C 1
ATOM 3275 O O . THR A 1 437 ? 36.732 7.770 -57.542 1.00 94.44 437 THR A O 1
ATOM 3278 N N . ALA A 1 438 ? 35.459 6.383 -58.774 1.00 91.44 438 ALA A N 1
ATOM 3279 C CA . ALA A 1 438 ? 36.488 6.091 -59.753 1.00 91.44 438 ALA A CA 1
ATOM 3280 C C . ALA A 1 438 ? 36.471 7.167 -60.833 1.00 91.44 438 ALA A C 1
ATOM 3282 O O . ALA A 1 438 ? 35.486 7.317 -61.553 1.00 91.44 438 ALA A O 1
ATOM 3283 N N . SER A 1 439 ? 37.566 7.915 -60.957 1.00 88.50 439 SER A N 1
ATOM 3284 C CA . SER A 1 439 ? 37.721 8.896 -62.030 1.00 88.50 439 SER A CA 1
ATOM 3285 C C . SER A 1 439 ? 37.503 8.244 -63.395 1.00 88.50 439 SER A C 1
ATOM 3287 O O . SER A 1 439 ? 37.897 7.096 -63.623 1.00 88.50 439 SER A O 1
ATOM 3289 N N . SER A 1 440 ? 36.891 8.982 -64.321 1.00 87.19 440 SER A N 1
ATOM 3290 C CA . SER A 1 440 ? 36.839 8.569 -65.723 1.00 87.19 440 SER A CA 1
ATOM 3291 C C . SER A 1 440 ? 38.251 8.351 -66.254 1.00 87.19 440 SER A C 1
ATOM 3293 O O . SER A 1 440 ? 39.195 9.034 -65.842 1.00 87.19 440 SER A O 1
ATOM 3295 N N . ARG A 1 441 ? 38.395 7.420 -67.203 1.00 83.75 441 ARG A N 1
ATOM 3296 C CA . ARG A 1 441 ? 39.662 7.275 -67.924 1.00 83.75 441 ARG A CA 1
ATOM 3297 C C . ARG A 1 441 ? 40.014 8.627 -68.549 1.00 83.75 441 ARG A C 1
ATOM 3299 O O . ARG A 1 441 ? 39.121 9.264 -69.119 1.00 83.75 441 ARG A O 1
ATOM 3306 N N . PRO A 1 442 ? 41.276 9.073 -68.464 1.00 81.94 442 PRO A N 1
ATOM 3307 C CA . PRO A 1 442 ? 41.685 10.257 -69.195 1.00 81.94 442 PRO A CA 1
ATOM 3308 C C . PRO A 1 442 ? 41.399 10.057 -70.685 1.00 81.94 442 PRO A C 1
ATOM 3310 O O . PRO A 1 442 ? 41.482 8.933 -71.194 1.00 81.94 442 PRO A O 1
ATOM 3313 N N . ALA A 1 443 ? 41.049 11.141 -71.377 1.00 79.06 443 ALA A N 1
ATOM 3314 C CA . ALA A 1 443 ? 40.874 11.093 -72.820 1.00 79.06 443 ALA A CA 1
ATOM 3315 C C . ALA A 1 443 ? 42.142 10.530 -73.477 1.00 79.06 443 ALA A C 1
ATOM 3317 O O . ALA A 1 443 ? 43.259 10.799 -73.022 1.00 79.06 443 ALA A O 1
ATOM 3318 N N . ALA A 1 444 ? 41.963 9.743 -74.541 1.00 76.81 444 ALA A N 1
ATOM 3319 C CA . ALA A 1 444 ? 43.095 9.274 -75.323 1.00 76.81 444 ALA A CA 1
ATOM 3320 C C . ALA A 1 444 ? 43.915 10.492 -75.785 1.00 76.81 444 ALA A C 1
ATOM 3322 O O . ALA A 1 444 ? 43.325 11.470 -76.258 1.00 76.81 444 ALA A O 1
ATOM 3323 N N . PRO A 1 445 ? 45.247 10.471 -75.622 1.00 78.00 445 PRO A N 1
ATOM 3324 C CA . PRO A 1 445 ? 46.066 11.597 -76.027 1.00 78.00 445 PRO A CA 1
ATOM 3325 C C . PRO A 1 445 ? 45.993 11.751 -77.552 1.00 78.00 445 PRO A C 1
ATOM 3327 O O . PRO A 1 445 ? 46.136 10.776 -78.293 1.00 78.00 445 PRO A O 1
ATOM 3330 N N . LEU A 1 446 ? 45.734 12.975 -78.009 1.00 79.12 446 LEU A N 1
ATOM 3331 C CA . LEU A 1 446 ? 45.672 13.320 -79.425 1.00 79.12 446 LEU A CA 1
ATOM 3332 C C . LEU A 1 446 ? 47.048 13.800 -79.877 1.00 79.12 446 LEU A C 1
ATOM 3334 O O . LEU A 1 446 ? 47.620 14.696 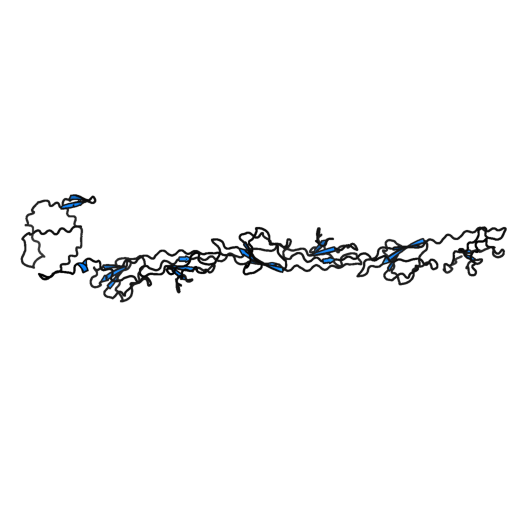-79.260 1.00 79.12 446 LEU A O 1
ATOM 3338 N N . PHE A 1 447 ? 47.550 13.207 -80.956 1.00 79.38 447 PHE A N 1
ATOM 3339 C CA . PHE A 1 447 ? 48.782 13.630 -81.611 1.00 79.38 447 PHE A CA 1
ATOM 3340 C C . PHE A 1 447 ? 48.515 13.843 -83.095 1.00 79.38 447 PHE A C 1
ATOM 3342 O O . PHE A 1 447 ? 47.847 13.032 -83.741 1.00 79.38 447 PHE A O 1
ATOM 3349 N N . THR A 1 448 ? 49.057 14.926 -83.631 1.00 85.62 448 THR A N 1
ATOM 3350 C CA . THR A 1 448 ? 49.037 15.253 -85.052 1.00 85.62 448 THR A CA 1
ATOM 3351 C C . THR A 1 448 ? 50.292 14.688 -85.710 1.00 85.62 448 THR A C 1
ATOM 3353 O O . THR A 1 448 ? 51.366 14.673 -85.111 1.00 85.62 448 THR A O 1
ATOM 3356 N N . ILE A 1 449 ? 50.185 14.220 -86.954 1.00 81.62 449 ILE A N 1
ATOM 3357 C CA . ILE A 1 449 ? 51.332 13.707 -87.714 1.00 81.62 449 ILE A CA 1
ATOM 3358 C C . ILE A 1 449 ? 51.882 14.815 -88.618 1.00 81.62 449 ILE A C 1
ATOM 3360 O O . ILE A 1 449 ? 51.152 15.360 -89.447 1.00 81.62 449 ILE A O 1
ATOM 3364 N N . ASP A 1 450 ? 53.179 15.112 -88.499 1.00 83.88 450 ASP A N 1
ATOM 3365 C CA . ASP A 1 450 ? 53.923 15.882 -89.498 1.00 83.88 450 ASP A CA 1
ATOM 3366 C C . ASP A 1 450 ? 54.363 14.925 -90.612 1.00 83.88 450 ASP A C 1
ATOM 3368 O O . ASP A 1 450 ? 55.396 14.256 -90.520 1.00 83.88 450 ASP A O 1
ATOM 3372 N N . TYR A 1 451 ? 53.571 14.851 -91.682 1.00 78.31 451 TYR A N 1
ATOM 3373 C CA . TYR A 1 451 ? 53.854 13.975 -92.823 1.00 78.31 451 TYR A CA 1
ATOM 3374 C C . TYR A 1 451 ? 55.142 14.344 -93.573 1.00 78.31 451 TYR A C 1
ATOM 3376 O O . TYR A 1 451 ? 55.702 13.487 -94.251 1.00 78.31 451 TYR A O 1
ATOM 3384 N N . SER A 1 452 ? 55.634 15.584 -93.452 1.00 80.38 452 SER A N 1
ATOM 3385 C CA . SER A 1 452 ? 56.871 16.015 -94.120 1.00 80.38 452 SER A CA 1
ATOM 3386 C C . SER A 1 452 ? 58.128 15.505 -93.413 1.00 80.38 452 SER A C 1
ATOM 3388 O O . SER A 1 452 ? 59.154 15.283 -94.056 1.00 80.38 452 SER A O 1
ATOM 3390 N N . LYS A 1 453 ? 58.037 15.286 -92.096 1.00 80.31 453 LYS A N 1
ATOM 3391 C CA . LYS A 1 453 ? 59.135 14.791 -91.250 1.00 80.31 453 LYS A CA 1
ATOM 3392 C C . LYS A 1 453 ? 58.942 13.357 -90.784 1.00 80.31 453 LYS A C 1
ATOM 3394 O O . LYS A 1 453 ? 59.872 12.772 -90.241 1.00 80.31 453 LYS A O 1
ATOM 3399 N N . VAL A 1 454 ? 57.754 12.795 -91.008 1.00 82.88 454 VAL A N 1
ATOM 3400 C CA . VAL A 1 454 ? 57.361 11.461 -90.547 1.00 82.88 454 VAL A CA 1
ATOM 3401 C C . VAL A 1 454 ? 57.519 11.366 -89.020 1.00 82.88 454 VAL A C 1
ATOM 3403 O O . VAL A 1 454 ? 58.060 10.404 -88.486 1.00 82.88 454 VAL A O 1
ATOM 3406 N N . THR A 1 455 ? 57.070 12.396 -88.295 1.00 83.50 455 THR A N 1
ATOM 3407 C CA . THR A 1 455 ? 57.092 12.458 -86.821 1.00 83.50 455 THR A CA 1
ATOM 3408 C C . THR A 1 455 ? 55.730 12.877 -86.272 1.00 83.50 455 THR A C 1
ATOM 3410 O O . THR A 1 455 ? 54.897 13.411 -87.005 1.00 83.50 455 THR A O 1
ATOM 3413 N N . THR A 1 456 ? 55.495 12.703 -84.970 1.00 85.06 456 THR A N 1
ATOM 3414 C CA . THR A 1 456 ? 54.446 13.485 -84.290 1.00 85.06 456 THR A CA 1
ATOM 3415 C C . THR A 1 456 ? 54.781 14.983 -84.356 1.00 85.06 456 THR A C 1
ATOM 3417 O O . THR A 1 456 ? 55.952 15.353 -84.459 1.00 85.06 456 THR A O 1
ATOM 3420 N N . VAL A 1 457 ? 53.776 15.860 -84.350 1.00 84.50 457 VAL A N 1
ATOM 3421 C CA . VAL A 1 457 ? 53.972 17.318 -84.238 1.00 84.50 457 VAL A CA 1
ATOM 3422 C C . VAL A 1 457 ? 54.259 17.678 -82.783 1.00 84.50 457 VAL A C 1
ATOM 3424 O O . VAL A 1 457 ? 55.147 18.475 -82.491 1.00 84.50 457 VAL A O 1
ATOM 3427 N N . GLU A 1 458 ? 53.513 17.073 -81.863 1.00 90.38 458 GLU A N 1
ATOM 3428 C CA . GLU A 1 458 ? 53.633 17.292 -80.433 1.00 90.38 458 GLU A CA 1
ATOM 3429 C C . GLU A 1 458 ? 54.690 16.365 -79.817 1.00 90.38 458 GLU A C 1
ATOM 3431 O O . GLU A 1 458 ? 54.942 15.244 -80.280 1.00 90.38 458 GLU A O 1
ATOM 3436 N N . ASN A 1 459 ? 55.290 16.829 -78.721 1.00 88.44 459 ASN A N 1
ATOM 3437 C CA . ASN A 1 459 ? 56.179 16.016 -77.903 1.00 88.44 459 ASN A CA 1
ATOM 3438 C C . ASN A 1 459 ? 55.369 14.924 -77.201 1.00 88.44 459 ASN A C 1
ATOM 3440 O O . ASN A 1 459 ? 54.401 15.230 -76.506 1.00 88.44 459 ASN A O 1
ATOM 3444 N N . VAL A 1 460 ? 55.788 13.664 -77.326 1.00 84.88 460 VAL A N 1
ATOM 3445 C CA . VAL A 1 460 ? 55.138 12.551 -76.622 1.00 84.88 460 VAL A CA 1
ATOM 3446 C C . VAL A 1 460 ? 55.692 12.499 -75.194 1.00 84.88 460 VAL A C 1
ATOM 3448 O O . VAL A 1 460 ? 56.868 12.161 -75.024 1.00 84.88 460 VAL A O 1
ATOM 3451 N N . PRO A 1 461 ? 54.912 12.862 -74.156 1.00 84.56 461 PRO A N 1
ATOM 3452 C CA . PRO A 1 461 ? 55.411 12.915 -72.786 1.00 84.56 461 PRO A CA 1
ATOM 3453 C C . PRO A 1 461 ? 55.698 11.508 -72.254 1.00 84.56 461 PRO A C 1
ATOM 3455 O O . PRO A 1 461 ? 55.092 10.534 -72.694 1.00 84.56 461 PRO A O 1
ATOM 3458 N N . ALA A 1 462 ? 56.571 11.406 -71.249 1.00 83.44 462 ALA A N 1
ATOM 3459 C CA . ALA A 1 462 ? 56.951 10.125 -70.642 1.00 83.44 462 ALA A CA 1
ATOM 3460 C C . ALA A 1 462 ? 55.800 9.361 -69.969 1.00 83.44 462 ALA A C 1
ATOM 3462 O O . ALA A 1 462 ? 55.909 8.169 -69.713 1.00 83.44 462 ALA A O 1
ATOM 3463 N N . SER A 1 463 ? 54.676 10.029 -69.709 1.00 79.19 463 SER A N 1
ATOM 3464 C CA . SER A 1 463 ? 53.450 9.404 -69.212 1.00 79.19 463 SER A CA 1
ATOM 3465 C C . SER A 1 463 ? 52.611 8.718 -70.299 1.00 79.19 463 SER A C 1
ATOM 3467 O O . SER A 1 463 ? 51.615 8.081 -69.966 1.00 79.19 463 SER A O 1
ATOM 3469 N N . VAL A 1 464 ? 52.966 8.843 -71.582 1.00 82.25 464 VAL A N 1
ATOM 3470 C CA . VAL A 1 464 ? 52.266 8.208 -72.707 1.00 82.25 464 VAL A CA 1
ATOM 3471 C C . VAL A 1 464 ? 53.095 7.046 -73.232 1.00 82.25 464 VAL A C 1
ATOM 3473 O O . VAL A 1 464 ? 54.282 7.195 -73.511 1.00 82.25 464 VAL A O 1
ATOM 3476 N N . ILE A 1 465 ? 52.440 5.902 -73.420 1.00 82.81 465 ILE A N 1
ATOM 3477 C CA . ILE A 1 465 ? 53.030 4.733 -74.060 1.00 82.81 465 ILE A CA 1
ATOM 3478 C C . ILE A 1 465 ? 52.510 4.660 -75.495 1.00 82.81 465 ILE A C 1
ATOM 3480 O O . ILE A 1 465 ? 51.309 4.780 -75.759 1.00 82.81 465 ILE A O 1
ATOM 3484 N N . TYR A 1 466 ? 53.407 4.429 -76.443 1.00 81.94 466 TYR A N 1
ATOM 3485 C CA . TYR A 1 466 ? 53.059 4.264 -77.849 1.00 81.94 466 TYR A CA 1
ATOM 3486 C C . TYR A 1 466 ? 53.606 2.946 -78.385 1.00 81.94 466 TYR A C 1
ATOM 3488 O O . TYR A 1 466 ? 54.599 2.410 -77.894 1.00 81.94 466 TYR A O 1
ATOM 3496 N N . SER A 1 467 ? 52.965 2.397 -79.410 1.00 81.62 467 SER A N 1
ATOM 3497 C CA . SER A 1 467 ? 53.516 1.253 -80.124 1.00 81.62 467 SER A CA 1
ATOM 3498 C C . SER A 1 467 ? 53.237 1.328 -81.615 1.00 81.62 467 SER A C 1
ATOM 3500 O O . SER A 1 467 ? 52.211 1.850 -82.052 1.00 81.62 467 SER A O 1
ATOM 3502 N N . LYS A 1 468 ? 54.175 0.774 -82.388 1.00 76.31 468 LYS A N 1
ATOM 3503 C CA . LYS A 1 468 ? 54.054 0.585 -83.838 1.00 76.31 468 LYS A CA 1
ATOM 3504 C C . LYS A 1 468 ? 53.193 -0.633 -84.196 1.00 76.31 468 LYS A C 1
ATOM 3506 O O . LYS A 1 468 ? 52.918 -0.861 -85.367 1.00 76.31 468 LYS A O 1
ATOM 3511 N N . ASN A 1 469 ? 52.786 -1.433 -83.206 1.00 75.00 469 ASN A N 1
ATOM 3512 C CA . ASN A 1 469 ? 51.857 -2.537 -83.393 1.00 75.00 469 ASN A CA 1
ATOM 3513 C C . ASN A 1 469 ? 50.577 -2.345 -82.564 1.00 75.00 469 ASN A C 1
ATOM 3515 O O . ASN A 1 469 ? 50.576 -1.762 -81.482 1.00 75.00 469 ASN A O 1
ATOM 3519 N N . SER A 1 470 ? 49.456 -2.840 -83.089 1.00 74.31 470 SER A N 1
ATOM 3520 C CA . SER A 1 470 ? 48.124 -2.653 -82.493 1.00 74.31 470 SER A CA 1
ATOM 3521 C C . SER A 1 470 ? 47.948 -3.345 -81.137 1.00 74.31 470 SER A C 1
ATOM 3523 O O . SER A 1 470 ? 47.107 -2.943 -80.333 1.00 74.31 470 SER A O 1
ATOM 3525 N N . ASN A 1 471 ? 48.737 -4.387 -80.869 1.00 73.56 471 ASN A N 1
ATOM 3526 C CA . ASN A 1 471 ? 48.678 -5.174 -79.639 1.00 73.56 471 ASN A CA 1
ATOM 3527 C C . ASN A 1 471 ? 49.634 -4.672 -78.541 1.00 73.56 471 ASN A C 1
ATOM 3529 O O . ASN A 1 471 ? 49.654 -5.264 -77.464 1.00 73.56 471 ASN A O 1
ATOM 3533 N N . PHE A 1 472 ? 50.409 -3.609 -78.795 1.00 79.88 472 PHE A N 1
ATOM 3534 C CA . PHE A 1 472 ? 51.403 -3.051 -77.871 1.00 79.88 472 PHE A CA 1
ATOM 3535 C C . PHE A 1 472 ? 52.456 -4.057 -77.376 1.00 79.88 472 PHE A C 1
ATOM 3537 O O . PHE A 1 472 ? 53.080 -3.834 -76.340 1.00 79.88 472 PHE A O 1
ATOM 3544 N N . SER A 1 473 ? 52.706 -5.158 -78.095 1.00 79.06 473 SER A N 1
ATOM 3545 C CA . SER A 1 473 ? 53.689 -6.159 -77.651 1.00 79.06 473 SER A CA 1
ATOM 3546 C C . SER A 1 473 ? 55.136 -5.651 -77.710 1.00 79.06 473 SER A C 1
ATOM 3548 O O . SER A 1 473 ? 56.028 -6.269 -77.136 1.00 79.06 473 SER A O 1
ATOM 3550 N N . SER A 1 474 ? 55.369 -4.528 -78.3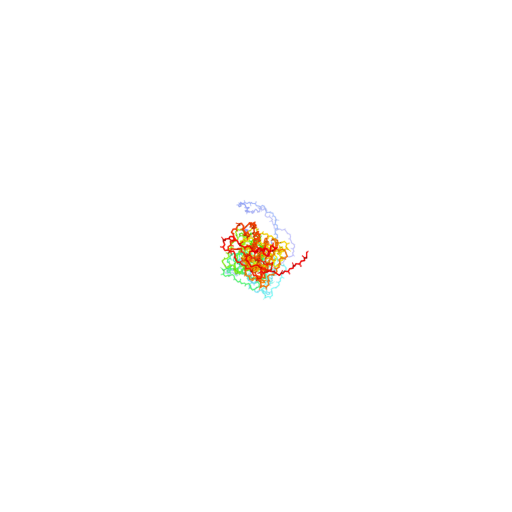95 1.00 81.81 474 SER A N 1
ATOM 3551 C CA . SER A 1 474 ? 56.637 -3.794 -78.438 1.00 81.81 474 SER A CA 1
ATOM 3552 C C . SER A 1 474 ? 56.372 -2.304 -78.215 1.00 81.81 474 SER A C 1
ATOM 3554 O O . SER A 1 474 ? 56.476 -1.480 -79.129 1.00 81.81 474 SER A O 1
ATOM 3556 N N . SER A 1 475 ? 55.886 -1.963 -77.028 1.00 84.31 475 SER A N 1
ATOM 3557 C CA . SER A 1 475 ? 55.586 -0.584 -76.655 1.00 84.31 475 SER A CA 1
ATOM 3558 C C . SER A 1 475 ? 56.835 0.188 -76.222 1.00 84.31 475 SER A C 1
ATOM 3560 O O . SER A 1 475 ? 57.720 -0.387 -75.595 1.00 84.31 475 SER A O 1
ATOM 3562 N N . ASN A 1 476 ? 56.868 1.488 -76.505 1.00 83.00 476 ASN A N 1
ATOM 3563 C CA . ASN A 1 476 ? 57.879 2.427 -76.027 1.00 83.00 476 ASN A CA 1
ATOM 3564 C C . ASN A 1 476 ? 57.215 3.512 -75.175 1.00 83.00 476 ASN A C 1
ATOM 3566 O O . ASN A 1 476 ? 56.090 3.931 -75.464 1.00 83.00 476 ASN A O 1
ATOM 3570 N N . ASP A 1 477 ? 57.935 3.997 -74.172 1.00 85.38 477 ASP A N 1
ATOM 3571 C CA . ASP A 1 477 ? 57.532 5.173 -73.408 1.00 85.38 477 ASP A CA 1
ATOM 3572 C C . ASP A 1 477 ? 57.897 6.446 -74.186 1.00 85.38 477 ASP A C 1
ATOM 3574 O O . ASP A 1 477 ? 58.901 6.497 -74.907 1.00 85.38 477 ASP A O 1
ATOM 3578 N N . GLY A 1 478 ? 57.076 7.489 -74.066 1.00 84.25 478 GLY A N 1
ATOM 3579 C CA . GLY A 1 478 ? 57.410 8.808 -74.591 1.00 84.25 478 GLY A CA 1
ATOM 3580 C C . GLY A 1 478 ? 58.699 9.354 -73.969 1.00 84.25 478 GLY A C 1
ATOM 3581 O O . GLY A 1 478 ? 59.019 9.093 -72.814 1.00 84.25 478 GLY A O 1
ATOM 3582 N N . ALA A 1 479 ? 59.452 10.144 -74.728 1.00 86.12 479 ALA A N 1
ATOM 3583 C CA . ALA A 1 479 ? 60.714 10.730 -74.260 1.00 86.12 479 ALA A CA 1
ATOM 3584 C C . ALA A 1 479 ? 60.632 12.256 -74.071 1.00 86.12 479 ALA A C 1
ATOM 3586 O O . ALA A 1 479 ? 61.650 12.923 -73.910 1.00 86.12 479 ALA A O 1
ATOM 3587 N N . GLY A 1 480 ? 59.426 12.832 -74.116 1.00 82.38 480 GLY A N 1
ATOM 3588 C CA . GLY A 1 480 ? 59.222 14.281 -74.065 1.00 82.38 480 GLY A CA 1
ATOM 3589 C C . GLY A 1 480 ? 59.647 15.006 -75.344 1.00 82.38 480 GLY A C 1
ATOM 3590 O O . GLY A 1 480 ? 59.831 16.220 -75.317 1.00 82.38 480 GLY A O 1
ATOM 3591 N N . VAL A 1 481 ? 59.782 14.280 -76.457 1.00 84.31 481 VAL A N 1
ATOM 3592 C CA . VAL A 1 481 ? 60.170 14.782 -77.786 1.00 84.31 481 VAL A CA 1
ATOM 3593 C C . VAL A 1 481 ? 59.248 14.198 -78.866 1.00 84.31 481 VAL A C 1
ATOM 3595 O O . VAL A 1 481 ? 58.530 13.230 -78.581 1.00 84.31 481 VAL A O 1
ATOM 3598 N N . PRO A 1 482 ? 59.231 14.756 -80.090 1.00 86.50 482 PRO A N 1
ATOM 3599 C CA . PRO A 1 482 ? 58.479 14.183 -81.197 1.00 86.50 482 PRO A CA 1
ATOM 3600 C C . PRO A 1 482 ? 58.975 12.776 -81.538 1.00 86.50 482 PRO A C 1
ATOM 3602 O O . PRO A 1 482 ? 60.181 12.526 -81.584 1.00 86.50 482 PRO A O 1
ATOM 3605 N N . VAL A 1 483 ? 58.052 11.849 -81.779 1.00 84.75 483 VAL A N 1
ATOM 3606 C CA . VAL A 1 483 ? 58.381 10.450 -82.080 1.00 84.75 483 VAL A CA 1
ATOM 3607 C C . VAL A 1 483 ? 58.446 10.255 -83.588 1.00 84.75 483 VAL A C 1
ATOM 3609 O O . VAL A 1 483 ? 57.481 10.552 -84.289 1.00 84.75 483 VAL A O 1
ATOM 3612 N N . ALA A 1 484 ? 59.566 9.721 -84.079 1.00 81.06 484 ALA A N 1
ATOM 3613 C CA . ALA A 1 484 ? 59.716 9.319 -85.474 1.00 81.06 484 ALA A CA 1
ATOM 3614 C C . ALA A 1 484 ? 58.872 8.075 -85.784 1.00 81.06 484 ALA A C 1
ATOM 3616 O O . ALA A 1 484 ? 58.964 7.041 -85.111 1.00 81.06 484 ALA A O 1
ATOM 3617 N N . LEU A 1 485 ? 58.050 8.181 -86.820 1.00 75.62 485 LEU A N 1
ATOM 3618 C CA . LEU A 1 485 ? 57.216 7.108 -87.339 1.00 75.62 485 LEU A CA 1
ATOM 3619 C C . LEU A 1 485 ? 57.998 6.341 -88.411 1.00 75.62 485 LEU A C 1
ATOM 3621 O O . LEU A 1 485 ? 58.891 6.877 -89.062 1.00 75.62 485 LEU A O 1
ATOM 3625 N N . ASP A 1 486 ? 57.707 5.051 -88.559 1.00 69.94 486 ASP A N 1
ATOM 3626 C CA . ASP A 1 486 ? 58.349 4.241 -89.594 1.00 69.94 486 ASP A CA 1
ATOM 3627 C C . ASP A 1 486 ? 57.612 4.435 -90.929 1.00 69.94 486 ASP A C 1
ATOM 3629 O O . ASP A 1 486 ? 56.410 4.153 -90.986 1.00 69.94 486 ASP A O 1
ATOM 3633 N N . PRO A 1 487 ? 58.285 4.880 -92.005 1.00 61.62 487 PRO A N 1
ATOM 3634 C CA . PRO A 1 487 ? 57.641 5.098 -93.295 1.00 61.62 487 PRO A CA 1
ATOM 3635 C C . PRO A 1 487 ? 57.134 3.811 -93.974 1.00 61.62 487 PRO A C 1
ATOM 3637 O O . PRO A 1 487 ? 56.430 3.906 -94.975 1.00 61.62 487 PRO A O 1
ATOM 3640 N N . VAL A 1 488 ? 57.447 2.610 -93.464 1.00 54.91 488 VAL A N 1
ATOM 3641 C CA . VAL A 1 488 ? 57.013 1.326 -94.060 1.00 54.91 488 VAL A CA 1
ATOM 3642 C C . VAL A 1 488 ? 55.762 0.740 -93.377 1.00 54.91 488 VAL A C 1
ATOM 3644 O O . VAL A 1 488 ? 55.106 -0.143 -93.927 1.00 54.91 488 VAL A O 1
ATOM 3647 N N . GLN A 1 489 ? 55.354 1.258 -92.214 1.00 51.59 489 GLN A N 1
ATOM 3648 C CA . GLN A 1 489 ? 54.164 0.811 -91.471 1.00 51.59 489 GLN A CA 1
ATOM 3649 C C . GLN A 1 489 ? 53.194 1.974 -91.223 1.00 51.59 489 GLN A C 1
ATOM 3651 O O . GLN A 1 489 ? 52.848 2.300 -90.091 1.00 51.59 489 GLN A O 1
ATOM 3656 N N . PHE A 1 490 ? 52.713 2.599 -92.298 1.00 48.41 490 PHE A N 1
ATOM 3657 C CA . PHE A 1 490 ? 51.837 3.779 -92.234 1.00 48.41 490 PHE A CA 1
ATOM 3658 C C . PHE A 1 490 ? 50.427 3.545 -91.663 1.00 48.41 490 PHE A C 1
ATOM 3660 O O . PHE A 1 490 ? 49.635 4.483 -91.631 1.00 48.41 490 PHE A O 1
ATOM 3667 N N . CYS A 1 491 ? 50.071 2.334 -91.226 1.00 46.19 491 CYS A N 1
ATOM 3668 C CA . CYS A 1 491 ? 48.672 2.031 -90.920 1.00 46.19 491 CYS A CA 1
ATOM 3669 C C . CYS A 1 491 ? 48.287 1.951 -89.442 1.00 46.19 491 CYS A C 1
ATOM 3671 O O . CYS A 1 491 ? 47.096 2.051 -89.176 1.00 46.19 491 CYS A O 1
ATOM 3673 N N . ILE A 1 492 ? 49.189 1.779 -88.463 1.00 50.28 492 ILE A N 1
ATOM 3674 C CA . ILE A 1 492 ? 48.721 1.612 -87.072 1.00 50.28 492 ILE A CA 1
ATOM 3675 C C . ILE A 1 492 ? 49.725 2.141 -86.033 1.00 50.28 492 ILE A C 1
ATOM 3677 O O . ILE A 1 492 ? 50.424 1.367 -85.385 1.00 50.28 492 ILE A O 1
ATOM 3681 N N . LEU A 1 493 ? 49.762 3.461 -85.808 1.00 49.81 493 LEU A N 1
ATOM 3682 C CA . LEU A 1 493 ? 50.263 3.991 -84.534 1.00 49.81 493 LEU A CA 1
ATOM 3683 C C . LEU A 1 493 ? 49.114 3.941 -83.528 1.00 49.81 493 LEU A C 1
ATOM 3685 O O . LEU A 1 493 ? 48.141 4.683 -83.649 1.00 49.81 493 LEU A O 1
ATOM 3689 N N . SER A 1 494 ? 49.214 3.051 -82.547 1.00 56.69 494 SER A N 1
ATOM 3690 C CA . SER A 1 494 ? 48.265 3.008 -81.435 1.00 56.69 494 SER A CA 1
ATOM 3691 C C . SER A 1 494 ? 48.887 3.675 -80.211 1.00 56.69 494 SER A C 1
ATOM 3693 O O . SER A 1 494 ? 50.040 3.410 -79.864 1.00 56.69 494 SER A O 1
ATOM 3695 N N . LEU A 1 495 ? 48.119 4.538 -79.544 1.00 56.00 495 LEU A N 1
ATOM 3696 C CA . LEU A 1 495 ? 48.543 5.309 -78.370 1.00 56.00 495 LEU A CA 1
ATOM 3697 C C . LEU A 1 495 ? 47.696 4.919 -77.157 1.00 56.00 495 LEU A C 1
ATOM 3699 O O . LEU A 1 495 ? 46.474 4.804 -77.269 1.00 56.00 495 LEU A O 1
ATOM 3703 N N . ARG A 1 496 ? 48.333 4.682 -76.004 1.00 57.31 496 ARG A N 1
ATOM 3704 C CA . ARG A 1 496 ? 47.658 4.318 -74.748 1.00 57.31 496 ARG A CA 1
ATOM 3705 C C . ARG A 1 496 ? 48.352 4.958 -73.545 1.00 57.31 496 ARG A C 1
ATOM 3707 O O . ARG A 1 496 ? 49.534 5.282 -73.573 1.00 57.31 496 ARG A O 1
ATOM 3714 N N . LEU A 1 497 ? 47.604 5.118 -72.461 1.00 50.00 497 LEU A N 1
ATOM 3715 C CA . LEU A 1 497 ? 48.166 5.444 -71.148 1.00 50.00 497 LEU A CA 1
ATOM 3716 C C . LEU A 1 497 ? 48.679 4.160 -70.459 1.00 50.00 497 LEU A C 1
ATOM 3718 O O . LEU A 1 497 ? 48.288 3.061 -70.868 1.00 50.00 497 LEU A O 1
ATOM 3722 N N . PRO A 1 498 ? 49.574 4.256 -69.459 1.00 39.84 498 PRO A N 1
ATOM 3723 C CA . PRO A 1 498 ? 50.338 3.111 -68.977 1.00 39.84 498 PRO A CA 1
ATOM 3724 C C . PRO A 1 498 ? 49.470 2.012 -68.351 1.00 39.84 498 PRO A C 1
ATOM 3726 O O . PRO A 1 498 ? 48.649 2.283 -67.482 1.00 39.84 498 PRO A O 1
ATOM 3729 N N . ARG A 1 499 ? 49.713 0.771 -68.802 1.00 42.62 499 ARG A N 1
ATOM 3730 C CA . ARG A 1 499 ? 49.293 -0.537 -68.251 1.00 42.62 499 ARG A CA 1
ATOM 3731 C C . ARG A 1 499 ? 47.914 -0.592 -67.572 1.00 42.62 499 ARG A C 1
ATOM 3733 O O . ARG A 1 499 ? 47.814 -0.674 -66.356 1.00 42.62 499 ARG A O 1
ATOM 3740 N N . MET A 1 500 ? 46.879 -0.741 -68.396 1.00 38.62 500 MET A N 1
ATOM 3741 C CA . MET A 1 500 ? 45.649 -1.456 -68.033 1.00 38.62 500 MET A CA 1
ATOM 3742 C C . MET A 1 500 ? 45.637 -2.784 -68.797 1.00 38.62 500 MET A C 1
ATOM 3744 O O . MET A 1 500 ? 45.653 -2.805 -70.030 1.00 38.62 500 MET A O 1
ATOM 3748 N N . HIS A 1 501 ? 45.690 -3.903 -68.078 1.00 40.22 501 HIS A N 1
ATOM 3749 C CA . HIS A 1 501 ? 45.544 -5.236 -68.659 1.00 40.22 501 HIS A CA 1
ATOM 3750 C C . HIS A 1 501 ? 44.056 -5.517 -68.898 1.00 40.22 501 HIS A C 1
ATOM 3752 O O . HIS A 1 501 ? 43.335 -5.740 -67.937 1.00 40.22 501 HIS A O 1
ATOM 3758 N N . MET A 1 502 ? 43.602 -5.573 -70.157 1.00 34.06 502 MET A N 1
ATOM 3759 C CA . MET A 1 502 ? 42.463 -6.417 -70.543 1.00 34.06 502 MET A CA 1
ATOM 3760 C C . MET A 1 502 ? 42.537 -6.894 -72.001 1.00 34.06 502 MET A C 1
ATOM 3762 O O . MET A 1 502 ? 43.052 -6.220 -72.894 1.00 34.06 502 MET A O 1
ATOM 3766 N N . LEU A 1 503 ? 42.031 -8.120 -72.154 1.00 29.14 503 LEU A N 1
ATOM 3767 C CA . LEU A 1 503 ? 42.061 -9.054 -73.281 1.00 29.14 503 LEU A CA 1
ATOM 3768 C C . LEU A 1 503 ? 41.379 -8.527 -74.561 1.00 29.14 503 LEU A C 1
ATOM 3770 O O . LEU A 1 503 ? 40.387 -7.803 -74.472 1.00 29.14 503 LEU A O 1
ATOM 3774 N N . PRO A 1 504 ? 41.835 -8.936 -75.761 1.00 31.67 504 PRO A N 1
ATOM 3775 C CA . PRO A 1 504 ? 41.264 -8.463 -77.013 1.00 31.67 504 PRO A CA 1
ATOM 3776 C C . PRO A 1 504 ? 40.010 -9.261 -77.403 1.00 31.67 504 PRO A C 1
ATOM 3778 O O . PRO A 1 504 ? 40.070 -10.467 -77.634 1.00 31.67 504 PRO A O 1
ATOM 3781 N N . LYS A 1 505 ? 38.880 -8.568 -77.577 1.00 26.84 505 LYS A N 1
ATOM 3782 C CA . LYS A 1 505 ? 37.838 -8.967 -78.533 1.00 26.84 505 LYS A CA 1
ATOM 3783 C C . LYS A 1 505 ? 37.867 -7.975 -79.691 1.00 26.84 505 LYS A C 1
ATOM 3785 O O . LYS A 1 505 ? 37.510 -6.817 -79.514 1.00 26.84 505 LYS A O 1
ATOM 3790 N N . CYS A 1 506 ? 38.299 -8.440 -80.858 1.00 26.95 506 CYS A N 1
ATOM 3791 C CA . CYS A 1 506 ? 38.009 -7.796 -82.136 1.00 26.95 506 CYS A CA 1
ATOM 3792 C C . CYS A 1 506 ? 36.839 -8.551 -82.777 1.00 26.95 506 CYS A C 1
ATOM 3794 O O . CYS A 1 506 ? 36.900 -9.773 -82.906 1.00 26.95 506 CYS A O 1
ATOM 3796 N N . GLN A 1 507 ? 35.793 -7.834 -83.179 1.00 29.91 507 GLN A N 1
ATOM 3797 C CA . GLN A 1 507 ? 34.972 -8.227 -84.321 1.00 29.91 507 GLN A CA 1
ATOM 3798 C C . GLN A 1 507 ? 35.118 -7.146 -85.394 1.00 29.91 507 GLN A C 1
ATOM 3800 O O . GLN A 1 507 ? 35.358 -5.988 -85.056 1.00 29.91 507 GLN A O 1
ATOM 3805 N N . HIS A 1 508 ? 35.089 -7.622 -86.639 1.00 34.88 508 HIS A N 1
ATOM 3806 C CA . HIS A 1 508 ? 35.521 -6.974 -87.876 1.00 34.88 508 HIS A CA 1
ATOM 3807 C C . HIS A 1 508 ? 34.883 -5.625 -88.186 1.00 34.88 508 HIS A C 1
ATOM 3809 O O . HIS A 1 508 ? 33.677 -5.462 -87.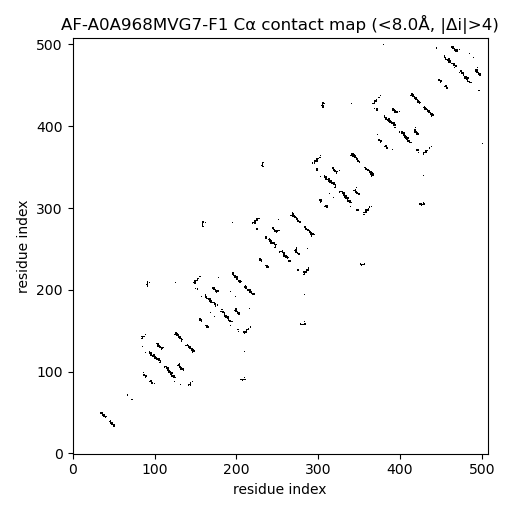897 1.00 34.88 508 HIS A O 1
#

Mean predicted aligned error: 15.41 Å

Solvent-accessible surface area (backbone atoms only — not comparable to full-atom values): 29900 Å² total; per-residue (Å²): 137,84,84,81,82,81,85,74,90,69,98,76,82,80,94,70,94,78,90,92,85,75,95,78,82,91,86,73,86,81,78,89,66,90,68,61,52,79,41,70,47,100,85,74,45,82,45,78,45,79,83,65,96,75,83,70,94,72,88,78,87,82,84,87,80,90,65,63,92,92,60,80,84,79,59,61,74,76,69,70,51,78,74,68,39,98,50,56,69,28,32,78,76,40,20,35,62,49,57,37,41,68,64,28,26,35,24,53,76,47,94,52,77,72,41,73,26,78,60,40,60,46,82,55,52,71,53,36,42,33,36,36,25,33,68,94,41,73,84,52,70,33,67,33,81,36,64,53,55,47,77,48,59,87,80,54,69,27,33,79,79,39,22,34,66,57,53,36,42,67,62,27,29,36,20,79,37,90,84,48,65,86,49,45,68,27,81,57,44,58,47,81,55,53,70,56,43,55,40,27,33,25,34,52,45,42,93,87,39,38,38,23,47,77,26,76,41,81,36,63,53,58,44,75,44,54,95,73,58,68,30,31,80,79,37,21,34,62,51,53,36,40,66,63,28,33,38,22,82,45,94,85,44,78,87,47,44,69,28,79,62,43,57,46,80,51,59,64,54,40,56,41,28,34,26,37,54,45,44,94,88,38,36,41,26,38,74,27,80,42,75,39,63,61,63,40,73,43,58,89,76,51,73,27,32,80,76,39,19,38,64,54,54,35,42,62,64,25,30,38,17,81,37,91,85,44,64,87,50,41,68,29,83,59,42,57,47,79,53,54,69,54,49,47,39,24,33,25,34,53,44,44,99,86,41,43,44,26,39,73,28,78,43,80,34,64,58,56,48,80,45,58,87,77,53,73,30,76,56,77,38,20,36,61,50,58,35,41,62,63,28,30,35,27,71,52,89,79,54,84,82,43,44,68,28,78,62,40,58,45,80,50,59,66,59,38,51,36,31,28,21,31,52,49,41,96,87,36,38,42,22,54,80,30,80,44,72,38,65,57,74,76,76,78,83,87,76,52,73,35,79,93,75,38,23,37,67,51,56,35,41,63,74,35,32,38,15,78,42,85,82,45,88,68,58,44,68,27,80,58,41,56,50,77,56,60,89,87,60,83,82,41,81,41,74,46,67,74,66,68,89,78,83,90,83,84,81,134

Foldseek 3Di:
DDDDDDPPPDDDDDPDDDDDDDDDDDDDDDPPDFDWDWDQDPVRDTDTDGDDPPDDPDDDDDDDDDDPPPDDDPCPVVVPPPPADPWAAPQQVQWTPFAQAQQKWKDWLDDDPTHGGPRGTGHHDAQGKMWMDGPVDNVRIHIDGHHHADAFDDWAAPQQVQWIPFFQAQQKWKDLDPVCVPTDGTDRGIGHHDAQGKMKMWGHGDPPHHIHPIDIYGHHHAAAFDDWAAPQQQQWIPFQFAQQKWKDQDPVCVVIDGTPRGTGHHDAQGKMKMWGPDDPRHHIHDIDIYGHHHAAAFDDWAAPQQQQWIPAFQDQQKWKDQDQVCPPIDGGPRGTGHHDAQGWMKMWGHGDPRHHIHHIDIHGHHHADAFDDWAAPVQAQWTPFQQDQQKWKDLDQVCPVTHGGDRGIGHHDAQTKMWMWGPGDPVHHIHHIDIDHHHHDPPFDDWDAPPVQQWTPFQQDQQKWKDLDPVCPPIDGTPRGIGHHDPVSPPDIDIDGPHDDDDDDDDD

pLDDT: mean 84.2, std 20.33, range [26.84, 98.75]

Nearest PDB structures (foldseek):
  9fly-assembly1_A  TM=2.537E-01  e=6.558E-11  Aureispira sp. CCB-QB1
  9flp-assembly1_A  TM=2.948E-01  e=4.851E-10  Aureispira sp. CCB-QB1
  9flw-assembly1_A  TM=2.743E-01  e=8.594E-10  Aureispira sp. CCB-QB1
  9flx-assembly1_B  TM=3.763E-01  e=1.785E-07  Aureispira sp. CCB-QB1
  7tdn-assembly1_L  TM=1.750E-01  e=7.835E-01  Homo sapiens